Protein AF-0000000069700914 (afdb_homodimer)

Radius of gyration: 26.88 Å; Cα contacts (8 Å, |Δi|>4): 1697; chains: 2; bounding box: 53×79×67 Å

Secondary structure (DSSP, 8-state):
---SSTT-HHHHHHHHHHHHTT--HHHHHHHHGGGHHHHTS--HHHHHHHHHHHHHHHHHHHHHHHHHHHTT-HHHHHHHHHHHHHHHHHHHHTSPTT-TTHHHHHHHHHHHHHHHHHHHT-S-EEEEEEETTEEEEEEEEPPSS--SSEEEEEEE--SS--HHHHHHHTHHHHHHHTT-EEEEE--TTSHHHHHTT-PPP-S-THHHHHHHHHHHHT-TTEEEEEEEEEEETTHHHHHHHHHHH-TT--EEEEES--TBHHHHHHHHHTT-S--SSSSHHHHHHHHH--SSHHHHHHHHTT-B-TTTGGG--S-EEEEEETT-SSS-THHHHHHHHH-TT-TTEEEEEE-TTTS--SGGGTTSHHHHHHHHHHHHHHHHT----/---SSTT-HHHHHHHHHHHHTT--HHHHHHHHGGGHHHHTS--HHHHHHHHHHHHHHHHHHHHHHHHHHHTT-HHHHHHHHHHHHHHHHHHHHTSPTT-TTHHHHHHHHHHHHHHHHHHHT-S-EEEEEEETTEEEEEEEEPPSS--SSEEEEEEE--SS--HHHHHHHTHHHHHHHTT-EEEEE--TTSHHHHHTT-PPP-S-THHHHHHHHHHHHT-TTEEEEEEEEEEETTHHHHHHHHHHH-TT--EEEEES--TBHHHHHHHHHTT-S--SSSSHHHHHHHHH--SSHHHHHHHHTT-B-TTTGGG--S-EEEEEETT-SSS-THHHHHHHHH-TT-TTEEEEEE-TTTS--SGGGTTSHHHHHHHHHHHHHHHHT----

InterPro domains:
  IPR001375 Peptidase S9, prolyl oligopeptidase, catalytic domain [PF00326] (172-381)
  IPR029058 Alpha/Beta hydrolase fold [G3DSA:3.40.50.1820] (123-381)
  IPR029058 Alpha/Beta hydrolase fold [SSF53474] (8-382)
  IPR050261 FrsA esterase [PTHR22946] (12-378)

Organism: Klebsiella variicola (NCBI:txid244366)

Nearest PDB structures (foldseek):
  3fnb-assembly1_B  TM=8.833E-01  e=8.697E-20  Streptococcus mutans UA159
  8qbh-assembly1_A  TM=8.079E-01  e=3.002E-17  Photorhabdus laumondii subsp. laumondii TTO1
  3our-assembly1_A  TM=8.248E-01  e=1.166E-15  Vibrio vulnificus CMCP6
  3our-assembly2_C  TM=7.939E-01  e=1.557E-14  Vibrio vulnificus CMCP6
  8b4u-assembly1_A  TM=7.749E-01  e=5.744E-13  Candidatus Bathyarchaeota archaeon

pLDDT: mean 96.59, std 3.97, range [73.62, 99.0]

Sequence (770 aa):
MFRYFPKNYVWNLSVDLSIEMGARIGEIEEMCAPLLAASEHPDAEGTRAFRETWSRMADKLCALAGEDEARGRRLSAGEKYLRAANYYLTCERLQAHGAPDRDALYRRFLDVFAAGLHHTHANCQRVTIPYEGKTLSALYVRAEGVTGRAPLLVQVNGLDSTKEMKYLVGLPQWLAQRGVSSLVVDQPGTGEALRLHDMKARYDSEHWASRIVDWLEQHPEVDAGRIGMEGVSLGGYYCPRAVAFEPRFACGVVWGANHDWREVQQRRREREGDFPVPHYWQHVRWVWGGEDIDAFMRLAENVHLDGVLDRIRVPFLVTHGEKDSQIPVKWAQRTYDQLVNSPRRELKIFTDREGGVQHSSFDNSINAGHYIADWVAETLGGRVAMFRYFPKNYVWNLSVDLSIEMGARIGEIEEMCAPLLAASEHPDAEGTRAFRETWSRMADKLCALAGEDEARGRRLSAGEKYLRAANYYLTCERLQAHGAPDRDALYRRFLDVFAAGLHHTHANCQRVTIPYEGKTLSALYVRAEGVTGRAPLLVQVNGLDSTKEMKYLVGLPQWLAQRGVSSLVVDQPGTGEALRLHDMKARYDSEHWASRIVDWLEQHPEVDAGRIGMEGVSLGGYYCPRAVAFEPRFACGVVWGANHDWREVQQRRREREGDFPVPHYWQHVRWVWGGEDIDAFMRLAENVHLDGVLDRIRVPFLVTHGEKDSQIPVKWAQRTYDQLVNSPRRELKIFTDREGGVQHSSFDNSINAGHYIADWVAETLGGRVA

Solvent-accessible surface area (backbone atoms only — not comparable to full-atom values): 37101 Å² total; per-residue (Å²): 113,53,57,88,41,87,79,26,67,45,61,20,50,50,51,36,41,40,42,53,41,62,50,49,62,32,58,48,38,66,46,46,59,82,39,51,73,38,44,72,62,69,43,72,64,33,51,51,49,50,31,50,39,29,40,49,52,18,50,50,30,44,53,54,17,51,55,27,46,74,72,50,30,23,38,57,15,8,55,31,18,40,46,18,19,51,31,29,48,52,31,47,66,61,48,55,87,85,42,87,63,44,66,60,43,51,52,48,22,53,53,33,34,52,47,10,37,58,38,51,66,47,75,58,40,81,47,73,40,75,46,94,96,47,59,32,46,30,39,40,23,62,41,40,96,63,81,74,56,29,25,33,36,36,34,38,42,26,72,82,41,31,36,65,54,53,50,42,54,32,54,44,59,55,22,8,72,16,28,22,18,24,38,25,30,15,49,57,23,16,40,57,18,26,79,74,63,67,30,46,34,65,75,66,33,32,67,61,48,48,45,51,50,58,53,41,61,69,35,86,55,44,32,57,78,26,26,29,34,33,6,32,39,52,6,19,37,39,32,56,50,17,44,31,70,31,74,68,42,46,30,40,33,22,41,14,34,30,31,47,46,33,57,52,50,53,39,40,75,68,74,39,68,60,62,84,45,66,62,47,72,62,45,51,27,64,28,54,33,48,95,44,71,68,52,28,52,59,61,34,67,60,35,51,45,84,95,43,38,61,56,24,67,34,36,31,40,40,26,31,13,66,61,16,59,67,47,57,53,64,29,35,52,50,49,54,66,41,35,71,47,22,83,48,62,45,78,46,71,27,38,83,87,71,36,15,23,27,59,54,11,48,36,32,44,64,59,54,44,42,52,50,36,44,52,49,16,68,73,52,67,36,40,40,102,113,53,57,89,39,85,80,26,67,47,62,21,53,50,50,36,42,39,42,52,42,61,50,50,62,31,57,49,38,65,46,46,59,83,40,51,74,37,45,73,62,68,44,71,65,33,52,50,50,50,30,51,41,29,41,49,52,18,51,50,30,43,51,55,17,50,54,28,46,75,72,52,29,23,38,57,15,8,55,31,19,39,47,17,19,50,31,30,47,54,31,47,67,61,48,55,86,86,42,86,63,42,68,60,44,50,53,50,22,54,52,34,35,51,47,10,37,60,38,52,65,46,76,57,39,80,47,74,41,75,47,92,94,48,58,32,46,30,39,40,24,63,40,40,97,64,80,74,56,28,25,31,37,36,36,38,43,28,73,83,41,31,36,65,54,52,51,42,54,32,54,43,59,55,20,8,74,15,28,22,18,22,39,26,30,15,50,57,24,14,42,59,19,26,79,74,64,67,30,47,33,65,74,67,33,32,69,62,47,47,44,52,50,60,53,41,60,69,36,87,55,43,32,57,80,26,26,28,34,33,6,31,40,54,6,19,37,38,32,56,50,19,44,30,70,31,72,68,43,46,29,41,33,21,40,15,35,29,32,47,48,32,57,50,50,55,39,40,74,67,76,40,70,60,62,85,44,66,62,48,71,62,46,52,27,66,28,56,34,48,97,44,70,67,51,28,51,59,61,35,68,61,35,51,46,85,93,42,38,61,56,24,66,35,36,32,43,39,27,33,13,66,60,17,59,67,48,57,55,66,30,36,53,51,48,54,68,42,34,72,45,23,82,46,63,47,77,47,72,27,37,82,87,69,35,15,23,28,59,53,11,47,35,31,42,63,60,55,40,44,52,50,36,44,51,48,18,68,72,49,68,35,40,40,102

Structure (mmCIF, N/CA/C/O backbone):
data_AF-0000000069700914-model_v1
#
loop_
_entity.id
_entity.type
_entity.pdbx_description
1 polymer '2,6-dihydropseudooxynicotine hydrolase'
#
loop_
_atom_site.group_PDB
_atom_site.id
_atom_site.type_symbol
_atom_site.label_atom_id
_atom_site.label_alt_id
_atom_site.label_comp_id
_atom_site.label_asym_id
_atom_site.label_entity_id
_atom_site.label_seq_id
_atom_site.pdbx_PDB_ins_code
_atom_site.Cartn_x
_atom_site.Cartn_y
_atom_site.Cartn_z
_atom_site.occupancy
_atom_site.B_iso_or_equiv
_atom_site.auth_seq_id
_atom_site.auth_comp_id
_atom_site.auth_asym_id
_atom_site.auth_atom_id
_atom_site.pdbx_PDB_model_num
ATOM 1 N N . MET A 1 1 ? -15.992 5.754 5.852 1 90.88 1 MET A N 1
ATOM 2 C CA . MET A 1 1 ? -14.797 5.344 6.586 1 90.88 1 MET A CA 1
ATOM 3 C C . MET A 1 1 ? -14.891 3.881 7 1 90.88 1 MET A C 1
ATOM 5 O O . MET A 1 1 ? -15.969 3.398 7.355 1 90.88 1 MET A O 1
ATOM 9 N N . PHE A 1 2 ? -13.781 3.186 6.844 1 95.62 2 PHE A N 1
ATOM 10 C CA . PHE A 1 2 ? -13.656 1.831 7.371 1 95.62 2 PHE A CA 1
ATOM 11 C C . PHE A 1 2 ? -13.742 1.833 8.891 1 95.62 2 PHE A C 1
ATOM 13 O O . PHE A 1 2 ? -13.031 2.596 9.555 1 95.62 2 PHE A O 1
ATOM 20 N N . ARG A 1 3 ? -14.664 1.037 9.406 1 95.44 3 ARG A N 1
ATOM 21 C CA . ARG A 1 3 ? -14.844 0.956 10.852 1 95.44 3 ARG A CA 1
ATOM 22 C C . ARG A 1 3 ? -14.602 -0.463 11.359 1 95.44 3 ARG A C 1
ATOM 24 O O . ARG A 1 3 ? -15.531 -1.272 11.422 1 95.44 3 ARG A O 1
ATOM 31 N N . TYR A 1 4 ? -13.445 -0.692 11.797 1 96.38 4 TYR A N 1
ATOM 32 C CA . TYR A 1 4 ? -13.164 -1.973 12.438 1 96.38 4 TYR A CA 1
ATOM 33 C C . TYR A 1 4 ? -13.898 -2.092 13.766 1 96.38 4 TYR A C 1
ATOM 35 O O . TYR A 1 4 ? -14.367 -3.174 14.125 1 96.38 4 TYR A O 1
ATOM 43 N N . PHE A 1 5 ? -13.93 -0.927 14.477 1 95.81 5 PHE A N 1
ATOM 44 C CA . PHE A 1 5 ? -14.648 -0.804 15.734 1 95.81 5 PHE A CA 1
ATOM 45 C C . PHE A 1 5 ? -15.93 -0.001 15.555 1 95.81 5 PHE A C 1
ATOM 47 O O . PHE A 1 5 ? -15.938 1.221 15.719 1 95.81 5 PHE A O 1
ATOM 54 N N . PRO A 1 6 ? -17.047 -0.561 15.453 1 91.62 6 PRO A N 1
ATOM 55 C CA . PRO A 1 6 ? -18.266 0.087 14.984 1 91.62 6 PRO A CA 1
ATOM 56 C C . PRO A 1 6 ? -18.641 1.311 15.812 1 91.62 6 PRO A C 1
ATOM 58 O O . PRO A 1 6 ? -19.188 2.281 15.281 1 91.62 6 PRO A O 1
ATOM 61 N N . LYS A 1 7 ? -18.297 1.39 17.062 1 90.62 7 LYS A N 1
ATOM 62 C CA . LYS A 1 7 ? -18.812 2.457 17.906 1 90.62 7 LYS A CA 1
ATOM 63 C C . LYS A 1 7 ? -17.688 3.342 18.438 1 90.62 7 LYS A C 1
ATOM 65 O O . LYS A 1 7 ? -17.891 4.164 19.328 1 90.62 7 LYS A O 1
ATOM 70 N N . ASN A 1 8 ? -16.531 3.195 17.938 1 92.62 8 ASN A N 1
ATOM 71 C CA . ASN A 1 8 ? -15.391 3.912 18.5 1 92.62 8 ASN A CA 1
ATOM 72 C C . ASN A 1 8 ? -14.648 4.719 17.438 1 92.62 8 ASN A C 1
ATOM 74 O O . ASN A 1 8 ? -13.688 4.234 16.844 1 92.62 8 ASN A O 1
ATOM 78 N N . TYR A 1 9 ? -14.953 5.969 17.281 1 91.75 9 TYR A N 1
ATOM 79 C CA . TYR A 1 9 ? -14.43 6.84 16.234 1 91.75 9 TYR A CA 1
ATOM 80 C C . TYR A 1 9 ? -12.922 7.016 16.375 1 91.75 9 TYR A C 1
ATOM 82 O O . TYR A 1 9 ? -12.188 6.887 15.391 1 91.75 9 TYR A O 1
ATOM 90 N N . VAL A 1 10 ? -12.461 7.242 17.531 1 91.88 10 VAL A N 1
ATOM 91 C CA . VAL A 1 10 ? -11.062 7.574 17.75 1 91.88 10 VAL A CA 1
ATOM 92 C C . VAL A 1 10 ? -10.18 6.383 17.391 1 91.88 10 VAL A C 1
ATOM 94 O O . VAL A 1 10 ? -9.125 6.543 16.766 1 91.88 10 VAL A O 1
ATOM 97 N N . TRP A 1 11 ? -10.594 5.168 17.797 1 94.38 11 TRP A N 1
ATOM 98 C CA . TRP A 1 11 ? -9.828 3.979 17.469 1 94.38 11 TRP A CA 1
ATOM 99 C C . TRP A 1 11 ? -9.852 3.723 15.961 1 94.38 11 TRP A C 1
ATOM 101 O O . TRP A 1 11 ? -8.836 3.33 15.375 1 94.38 11 TRP A O 1
ATOM 111 N N . ASN A 1 12 ? -11.039 3.98 15.383 1 95.75 12 ASN A N 1
ATOM 112 C CA . ASN A 1 12 ? -11.125 3.811 13.938 1 95.75 12 ASN A CA 1
ATOM 113 C C . ASN A 1 12 ? -10.242 4.812 13.195 1 95.75 12 ASN A C 1
ATOM 115 O O . ASN A 1 12 ? -9.609 4.469 12.203 1 95.75 12 ASN A O 1
ATOM 119 N N . LEU A 1 13 ? -10.227 6.051 13.648 1 94.94 13 LEU A N 1
ATOM 120 C CA . LEU A 1 13 ? -9.336 7.059 13.086 1 94.94 13 LEU A CA 1
ATOM 121 C C . LEU A 1 13 ? -7.883 6.59 13.133 1 94.94 13 LEU A C 1
ATOM 123 O O . LEU A 1 13 ? -7.152 6.703 12.148 1 94.94 13 LEU A O 1
ATOM 127 N N . SER A 1 14 ? -7.477 6.039 14.234 1 95.75 14 SER A N 1
ATOM 128 C CA . SER A 1 14 ? -6.109 5.57 14.422 1 95.75 14 SER A CA 1
ATOM 129 C C . SER A 1 14 ? -5.797 4.398 13.5 1 95.75 14 SER A C 1
ATOM 131 O O . SER A 1 14 ? -4.723 4.34 12.898 1 95.75 14 SER A O 1
ATOM 133 N N . VAL A 1 15 ? -6.75 3.447 13.383 1 97.44 15 VAL A N 1
ATOM 134 C CA . VAL A 1 15 ? -6.566 2.264 12.555 1 97.44 15 VAL A CA 1
ATOM 135 C C . VAL A 1 15 ? -6.488 2.676 11.086 1 97.44 15 VAL A C 1
ATOM 137 O O . VAL A 1 15 ? -5.609 2.221 10.352 1 97.44 15 VAL A O 1
ATOM 140 N N . ASP A 1 16 ? -7.383 3.547 10.672 1 97.62 16 ASP A N 1
ATOM 141 C CA . ASP A 1 16 ? -7.402 4 9.281 1 97.62 16 ASP A CA 1
ATOM 142 C C . ASP A 1 16 ? -6.121 4.754 8.93 1 97.62 16 ASP A C 1
ATOM 144 O O . ASP A 1 16 ? -5.562 4.566 7.852 1 97.62 16 ASP A O 1
ATOM 148 N N . LEU A 1 17 ? -5.664 5.598 9.828 1 97.56 17 LEU A N 1
ATOM 149 C CA . LEU A 1 17 ? -4.414 6.312 9.602 1 97.56 17 LEU A CA 1
ATOM 150 C C . LEU A 1 17 ? -3.24 5.34 9.508 1 97.56 17 LEU A C 1
ATOM 152 O O . LEU A 1 17 ? -2.346 5.52 8.68 1 97.56 17 LEU A O 1
ATOM 156 N N . SER A 1 18 ? -3.252 4.332 10.414 1 98.44 18 SER A N 1
ATOM 157 C CA . SER A 1 18 ? -2.197 3.324 10.359 1 98.44 18 SER A CA 1
ATOM 158 C C . SER A 1 18 ? -2.189 2.6 9.023 1 98.44 18 SER A C 1
ATOM 160 O O . SER A 1 18 ? -1.124 2.326 8.461 1 98.44 18 SER A O 1
ATOM 162 N N . ILE A 1 19 ? -3.359 2.318 8.492 1 98.25 19 ILE A N 1
ATOM 163 C CA . ILE A 1 19 ? -3.479 1.659 7.195 1 98.25 19 ILE A CA 1
ATOM 164 C C . ILE A 1 19 ? -2.947 2.578 6.098 1 98.25 19 ILE A C 1
ATOM 166 O O . ILE A 1 19 ? -2.186 2.143 5.23 1 98.25 19 ILE A O 1
ATOM 170 N N . GLU A 1 20 ? -3.27 3.838 6.164 1 97.69 20 GLU A N 1
ATOM 171 C CA . GLU A 1 20 ? -2.77 4.797 5.184 1 97.69 20 GLU A CA 1
ATOM 172 C C . GLU A 1 20 ? -1.252 4.941 5.273 1 97.69 20 GLU A C 1
ATOM 174 O O . GLU A 1 20 ? -0.591 5.25 4.281 1 97.69 20 GLU A O 1
ATOM 179 N N . MET A 1 21 ? -0.719 4.629 6.469 1 98.38 21 MET A N 1
ATOM 180 C CA . MET A 1 21 ? 0.72 4.734 6.688 1 98.38 21 MET A CA 1
ATOM 181 C C . MET A 1 21 ? 1.43 3.443 6.297 1 98.38 21 MET A C 1
ATOM 183 O O . MET A 1 21 ? 2.648 3.33 6.438 1 98.38 21 MET A O 1
ATOM 187 N N . GLY A 1 22 ? 0.693 2.408 5.879 1 97.44 22 GLY A N 1
ATOM 188 C CA . GLY A 1 22 ? 1.345 1.222 5.348 1 97.44 22 GLY A CA 1
ATOM 189 C C . GLY A 1 22 ? 1.086 -0.021 6.18 1 97.44 22 GLY A C 1
ATOM 190 O O . GLY A 1 22 ? 1.663 -1.079 5.918 1 97.44 22 GLY A O 1
ATOM 191 N N . ALA A 1 23 ? 0.212 0.056 7.188 1 98.31 23 ALA A N 1
ATOM 192 C CA . ALA A 1 23 ? -0.13 -1.139 7.953 1 98.31 23 ALA A CA 1
ATOM 193 C C . ALA A 1 23 ? -0.752 -2.207 7.059 1 98.31 23 ALA A C 1
ATOM 195 O O . ALA A 1 23 ? -1.414 -1.887 6.066 1 98.31 23 ALA A O 1
ATOM 196 N N . ARG A 1 24 ? -0.525 -3.449 7.363 1 97.69 24 ARG A N 1
ATOM 197 C CA . ARG A 1 24 ? -1.066 -4.578 6.617 1 97.69 24 ARG A CA 1
ATOM 198 C C . ARG A 1 24 ? -2.338 -5.109 7.27 1 97.69 24 ARG A C 1
ATOM 200 O O . ARG A 1 24 ? -2.371 -5.328 8.484 1 97.69 24 ARG A O 1
ATOM 207 N N . ILE A 1 25 ? -3.312 -5.359 6.48 1 97.12 25 ILE A N 1
ATOM 208 C CA . ILE A 1 25 ? -4.645 -5.668 6.984 1 97.12 25 ILE A CA 1
ATOM 209 C C . ILE A 1 25 ? -4.598 -6.945 7.82 1 97.12 25 ILE A C 1
ATOM 211 O O . ILE A 1 25 ? -5.336 -7.082 8.797 1 97.12 25 ILE A O 1
ATOM 215 N N . GLY A 1 26 ? -3.734 -7.91 7.398 1 96.44 26 GLY A N 1
ATOM 216 C CA . GLY A 1 26 ? -3.594 -9.117 8.203 1 96.44 26 GLY A CA 1
ATOM 217 C C . GLY A 1 26 ? -3.076 -8.836 9.602 1 96.44 26 GLY A C 1
ATOM 218 O O . GLY A 1 26 ? -3.508 -9.477 10.562 1 96.44 26 GLY A O 1
ATOM 219 N N . GLU A 1 27 ? -2.15 -7.926 9.742 1 98 27 GLU A N 1
ATOM 220 C CA . GLU A 1 27 ? -1.614 -7.539 11.039 1 98 27 GLU A CA 1
ATOM 221 C C . GLU A 1 27 ? -2.617 -6.695 11.82 1 98 27 GLU A C 1
ATOM 223 O O . GLU A 1 27 ? -2.742 -6.836 13.039 1 98 27 GLU A O 1
ATOM 228 N N . ILE A 1 28 ? -3.377 -5.832 11.102 1 98.25 28 ILE A N 1
ATOM 229 C CA . ILE A 1 28 ? -4.461 -5.074 11.719 1 98.25 28 ILE A CA 1
ATOM 230 C C . ILE A 1 28 ? -5.477 -6.031 12.336 1 98.25 28 ILE A C 1
ATOM 232 O O . ILE A 1 28 ? -5.934 -5.82 13.461 1 98.25 28 ILE A O 1
ATOM 236 N N . GLU A 1 29 ? -5.824 -7.074 11.547 1 96.94 29 GLU A N 1
ATOM 237 C CA . GLU A 1 29 ? -6.762 -8.078 12.047 1 96.94 29 GLU A CA 1
ATOM 238 C C . GLU A 1 29 ? -6.246 -8.727 13.328 1 96.94 29 GLU A C 1
ATOM 240 O O . GLU A 1 29 ? -6.996 -8.883 14.297 1 96.94 29 GLU A O 1
ATOM 245 N N . GLU A 1 30 ? -5.016 -9.094 13.336 1 96.44 30 GLU A N 1
ATOM 246 C CA . GLU A 1 30 ? -4.426 -9.734 14.508 1 96.44 30 GLU A CA 1
ATOM 247 C C . GLU A 1 30 ? -4.449 -8.805 15.711 1 96.44 30 GLU A C 1
ATOM 249 O O . GLU A 1 30 ? -4.75 -9.234 16.828 1 96.44 30 GLU A O 1
ATOM 254 N N . MET A 1 31 ? -4.164 -7.527 15.492 1 97.69 31 MET A N 1
ATOM 255 C CA . MET A 1 31 ? -4.059 -6.559 16.578 1 97.69 31 MET A CA 1
ATOM 256 C C . MET A 1 31 ? -5.438 -6.129 17.062 1 97.69 31 MET A C 1
ATOM 258 O O . MET A 1 31 ? -5.652 -5.957 18.266 1 97.69 31 MET A O 1
ATOM 262 N N . CYS A 1 32 ? -6.418 -5.984 16.188 1 97.75 32 CYS A N 1
ATOM 263 C CA . CYS A 1 32 ? -7.656 -5.285 16.516 1 97.75 32 CYS A CA 1
ATOM 264 C C . CYS A 1 32 ? -8.75 -6.273 16.906 1 97.75 32 CYS A C 1
ATOM 266 O O . CYS A 1 32 ? -9.641 -5.945 17.688 1 97.75 32 CYS A O 1
ATOM 268 N N . ALA A 1 33 ? -8.68 -7.539 16.391 1 96.62 33 ALA A N 1
ATOM 269 C CA . ALA A 1 33 ? -9.734 -8.516 16.656 1 96.62 33 ALA A CA 1
ATOM 270 C C . ALA A 1 33 ? -9.93 -8.719 18.156 1 96.62 33 ALA A C 1
ATOM 272 O O . ALA A 1 33 ? -11.055 -8.672 18.656 1 96.62 33 ALA A O 1
ATOM 273 N N . PRO A 1 34 ? -8.883 -8.859 18.938 1 95.75 34 PRO A N 1
ATOM 274 C CA . PRO A 1 34 ? -9.055 -9.086 20.375 1 95.75 34 PRO A CA 1
ATOM 275 C C . PRO A 1 34 ? -9.555 -7.852 21.125 1 95.75 34 PRO A C 1
ATOM 277 O O . PRO A 1 34 ? -9.922 -7.934 22.297 1 95.75 34 PRO A O 1
ATOM 280 N N . LEU A 1 35 ? -9.578 -6.707 20.469 1 96.62 35 LEU A N 1
ATOM 281 C CA . LEU A 1 35 ? -9.906 -5.445 21.125 1 96.62 35 LEU A CA 1
ATOM 282 C C . LEU A 1 35 ? -11.367 -5.074 20.891 1 96.62 35 LEU A C 1
ATOM 284 O O . LEU A 1 35 ? -11.844 -4.059 21.406 1 96.62 35 LEU A O 1
ATOM 288 N N . LEU A 1 36 ? -12.133 -5.902 20.125 1 95.25 36 LEU A N 1
ATOM 289 C CA . LEU A 1 36 ? -13.492 -5.559 19.719 1 95.25 36 LEU A CA 1
ATOM 290 C C . LEU A 1 36 ? -14.367 -5.297 20.938 1 95.25 36 LEU A C 1
ATOM 292 O O . LEU A 1 36 ? -15.047 -4.266 21.016 1 95.25 36 LEU A O 1
ATOM 296 N N . ALA A 1 37 ? -14.312 -6.18 21.938 1 93.25 37 ALA A N 1
ATOM 297 C CA . ALA A 1 37 ? -15.148 -6.016 23.125 1 93.25 37 ALA A CA 1
ATOM 298 C C . ALA A 1 37 ? -14.758 -4.762 23.891 1 93.25 37 ALA A C 1
ATOM 300 O O . ALA A 1 37 ? -15.625 -3.988 24.312 1 93.25 37 ALA A O 1
ATOM 301 N N . ALA A 1 38 ? -13.5 -4.555 24.016 1 92.12 38 ALA A N 1
ATOM 302 C CA . ALA A 1 38 ? -13.008 -3.41 24.781 1 92.12 38 ALA A CA 1
ATOM 303 C C . ALA A 1 38 ? -13.344 -2.098 24.078 1 92.12 38 ALA A C 1
ATOM 305 O O . ALA A 1 38 ? -13.492 -1.061 24.719 1 92.12 38 ALA A O 1
ATOM 306 N N . SER A 1 39 ? -13.469 -2.098 22.781 1 91.88 39 SER A N 1
ATOM 307 C CA . SER A 1 39 ? -13.695 -0.893 22 1 91.88 39 SER A CA 1
ATOM 308 C C . SER A 1 39 ? -15.078 -0.309 22.266 1 91.88 39 SER A C 1
ATOM 310 O O . SER A 1 39 ? -15.328 0.863 21.984 1 91.88 39 SER A O 1
ATOM 312 N N . GLU A 1 40 ? -15.977 -1.103 22.781 1 89.62 40 GLU A N 1
ATOM 313 C CA . GLU A 1 40 ? -17.344 -0.654 23.031 1 89.62 40 GLU A CA 1
ATOM 314 C C . GLU A 1 40 ? -17.391 0.282 24.234 1 89.62 40 GLU A C 1
ATOM 316 O O . GLU A 1 40 ? -18.266 1.153 24.312 1 89.62 40 GLU A O 1
ATOM 321 N N . HIS A 1 41 ? -16.578 0.099 25.188 1 82.88 41 HIS A N 1
ATOM 322 C CA . HIS A 1 41 ? -16.469 0.979 26.344 1 82.88 41 HIS A CA 1
ATOM 323 C C . HIS A 1 41 ? -15 1.246 26.703 1 82.88 41 HIS A C 1
ATOM 325 O O . HIS A 1 41 ? -14.484 0.7 27.672 1 82.88 41 HIS A O 1
ATOM 331 N N . PRO A 1 42 ? -14.508 2.123 25.844 1 74 42 PRO A N 1
ATOM 332 C CA . PRO A 1 42 ? -13.062 2.262 26.078 1 74 42 PRO A CA 1
ATOM 333 C C . PRO A 1 42 ? -12.742 2.969 27.391 1 74 42 PRO A C 1
ATOM 335 O O . PRO A 1 42 ? -13.039 4.156 27.547 1 74 42 PRO A O 1
ATOM 338 N N . ASP A 1 43 ? -12.375 2.211 28.359 1 79.25 43 ASP A N 1
ATOM 339 C CA . ASP A 1 43 ? -11.852 2.684 29.641 1 79.25 43 ASP A CA 1
ATOM 340 C C . ASP A 1 43 ? -10.336 2.547 29.703 1 79.25 43 ASP A C 1
ATOM 342 O O . ASP A 1 43 ? -9.688 2.375 28.656 1 79.25 43 ASP A O 1
ATOM 346 N N . ALA A 1 44 ? -9.82 2.777 30.797 1 81.19 44 ALA A N 1
ATOM 347 C CA . ALA A 1 44 ? -8.375 2.717 30.969 1 81.19 44 ALA A CA 1
ATOM 348 C C . ALA A 1 44 ? -7.832 1.343 30.594 1 81.19 44 ALA A C 1
ATOM 350 O O . ALA A 1 44 ? -6.75 1.234 30.016 1 81.19 44 ALA A O 1
ATOM 351 N N . GLU A 1 45 ? -8.586 0.383 30.891 1 84.88 45 GLU A N 1
ATOM 352 C CA . GLU A 1 45 ? -8.18 -0.982 30.562 1 84.88 45 GLU A CA 1
ATOM 353 C C . GLU A 1 45 ? -8.148 -1.214 29.062 1 84.88 45 GLU A C 1
ATOM 355 O O . GLU A 1 45 ? -7.242 -1.865 28.547 1 84.88 45 GLU A O 1
ATOM 360 N N . GLY A 1 46 ? -9.141 -0.736 28.391 1 87.62 46 GLY A N 1
ATOM 361 C CA . GLY A 1 46 ? -9.188 -0.847 26.938 1 87.62 46 GLY A CA 1
ATOM 362 C C . GLY A 1 46 ? -8.039 -0.129 26.25 1 87.62 46 GLY A C 1
ATOM 363 O O . GLY A 1 46 ? -7.445 -0.656 25.312 1 87.62 46 GLY A O 1
ATOM 364 N N . THR A 1 47 ? -7.738 1.05 26.781 1 87.25 47 THR A N 1
ATOM 365 C CA . THR A 1 47 ? -6.629 1.824 26.219 1 87.25 47 THR A CA 1
ATOM 366 C C . THR A 1 47 ? -5.305 1.102 26.438 1 87.25 47 THR A C 1
ATOM 368 O O . THR A 1 47 ? -4.445 1.089 25.562 1 87.25 47 THR A O 1
ATOM 371 N N . ARG A 1 48 ? -5.164 0.582 27.594 1 89.5 48 ARG A N 1
ATOM 372 C CA . ARG A 1 48 ? -3.969 -0.198 27.906 1 89.5 48 ARG A CA 1
ATOM 373 C C . ARG A 1 48 ? -3.863 -1.417 26.984 1 89.5 48 ARG A C 1
ATOM 375 O O . ARG A 1 48 ? -2.779 -1.743 26.5 1 89.5 48 ARG A O 1
ATOM 382 N N . ALA A 1 49 ? -4.988 -2.055 26.812 1 93.12 49 ALA A N 1
ATOM 383 C CA . ALA A 1 49 ? -5.008 -3.23 25.953 1 93.12 49 ALA A CA 1
ATOM 384 C C . ALA A 1 49 ? -4.629 -2.865 24.516 1 93.12 49 ALA A C 1
ATOM 386 O O . ALA A 1 49 ? -3.922 -3.617 23.844 1 93.12 49 ALA A O 1
ATOM 387 N N . PHE A 1 50 ? -5.141 -1.721 24.078 1 94.38 50 PHE A N 1
ATOM 388 C CA . PHE A 1 50 ? -4.793 -1.231 22.75 1 94.38 50 PHE A CA 1
ATOM 389 C C . PHE A 1 50 ? -3.287 -1.024 22.625 1 94.38 50 PHE A C 1
ATOM 391 O O . PHE A 1 50 ? -2.666 -1.513 21.688 1 94.38 50 PHE A O 1
ATOM 398 N N . ARG A 1 51 ? -2.715 -0.378 23.562 1 94 51 ARG A N 1
ATOM 399 C CA . ARG A 1 51 ? -1.277 -0.13 23.547 1 94 51 ARG A CA 1
ATOM 400 C C . ARG A 1 51 ? -0.496 -1.439 23.547 1 94 51 ARG A C 1
ATOM 402 O O . ARG A 1 51 ? 0.459 -1.597 22.781 1 94 51 ARG A O 1
ATOM 409 N N . GLU A 1 52 ? -0.874 -2.32 24.344 1 95.25 52 GLU A N 1
ATOM 410 C CA . GLU A 1 52 ? -0.14 -3.57 24.516 1 95.25 52 GLU A CA 1
ATOM 411 C C . GLU A 1 52 ? -0.167 -4.41 23.234 1 95.25 52 GLU A C 1
ATOM 413 O O . GLU A 1 52 ? 0.863 -4.938 22.812 1 95.25 52 GLU A O 1
ATOM 418 N N . THR A 1 53 ? -1.316 -4.527 22.672 1 97.06 53 THR A N 1
ATOM 419 C CA . THR A 1 53 ? -1.446 -5.363 21.484 1 97.06 53 THR A CA 1
ATOM 420 C C . THR A 1 53 ? -0.65 -4.773 20.328 1 97.06 53 THR A C 1
ATOM 422 O O . THR A 1 53 ? 0.033 -5.5 19.594 1 97.06 53 THR A O 1
ATOM 425 N N . TRP A 1 54 ? -0.706 -3.512 20.141 1 98.19 54 TRP A N 1
ATOM 426 C CA . TRP A 1 54 ? 0.009 -2.852 19.047 1 98.19 54 TRP A CA 1
ATOM 427 C C . TRP A 1 54 ? 1.513 -2.859 19.312 1 98.19 54 TRP A C 1
ATOM 429 O O . TRP A 1 54 ? 2.303 -3.092 18.391 1 98.19 54 TRP A O 1
ATOM 439 N N . SER A 1 55 ? 1.937 -2.58 20.516 1 98 55 SER A N 1
ATOM 440 C CA . SER A 1 55 ? 3.355 -2.635 20.859 1 98 55 SER A CA 1
ATOM 441 C C . SER A 1 55 ? 3.91 -4.043 20.688 1 98 55 SER A C 1
ATOM 443 O O . SER A 1 55 ? 5.047 -4.223 20.25 1 98 55 SER A O 1
ATOM 445 N N . ARG A 1 56 ? 3.129 -5.012 21.031 1 98.19 56 ARG A N 1
ATOM 446 C CA . ARG A 1 56 ? 3.555 -6.398 20.891 1 98.19 56 ARG A CA 1
ATOM 447 C C . ARG A 1 56 ? 3.781 -6.754 19.422 1 98.19 56 ARG A C 1
ATOM 449 O O . ARG A 1 56 ? 4.727 -7.469 19.078 1 98.19 56 ARG A O 1
ATOM 456 N N . MET A 1 57 ? 2.895 -6.336 18.547 1 98.5 57 MET A N 1
ATOM 457 C CA . MET A 1 57 ? 3.086 -6.559 17.125 1 98.5 57 MET A CA 1
ATOM 458 C C . MET A 1 57 ? 4.344 -5.855 16.625 1 98.5 57 MET A C 1
ATOM 460 O O . MET A 1 57 ? 5.105 -6.422 15.836 1 98.5 57 MET A O 1
ATOM 464 N N . ALA A 1 58 ? 4.527 -4.629 17.062 1 98.81 58 ALA A N 1
ATOM 465 C CA . ALA A 1 58 ? 5.738 -3.904 16.688 1 98.81 58 ALA A CA 1
ATOM 466 C C . ALA A 1 58 ? 6.988 -4.637 17.172 1 98.81 58 ALA A C 1
ATOM 468 O O . ALA A 1 58 ? 7.965 -4.754 16.422 1 98.81 58 ALA A O 1
ATOM 469 N N . ASP A 1 59 ? 6.953 -5.129 18.391 1 98.81 59 ASP A N 1
ATOM 470 C CA . ASP A 1 59 ? 8.062 -5.906 18.938 1 98.81 59 ASP A CA 1
ATOM 471 C C . ASP A 1 59 ? 8.32 -7.16 18.094 1 98.81 59 ASP A C 1
ATOM 473 O O . ASP A 1 59 ? 9.469 -7.516 17.844 1 98.81 59 ASP A O 1
ATOM 477 N N . LYS A 1 60 ? 7.27 -7.812 17.766 1 98.69 60 LYS A N 1
ATOM 478 C CA . LYS A 1 60 ? 7.371 -9.008 16.938 1 98.69 60 LYS A CA 1
ATOM 479 C C . LYS A 1 60 ? 8.047 -8.688 15.609 1 98.69 60 LYS A C 1
ATOM 481 O O . LYS A 1 60 ? 8.938 -9.414 15.172 1 98.69 60 LYS A O 1
ATOM 486 N N . LEU A 1 61 ? 7.648 -7.633 14.969 1 98.81 61 LEU A N 1
ATOM 487 C CA . LEU A 1 61 ? 8.242 -7.219 13.703 1 98.81 61 LEU A CA 1
ATOM 488 C C . LEU A 1 61 ? 9.711 -6.848 13.891 1 98.81 61 LEU A C 1
ATOM 490 O O . LEU A 1 61 ? 10.547 -7.152 13.031 1 98.81 61 LEU A O 1
ATOM 494 N N . CYS A 1 62 ? 10.023 -6.16 14.977 1 98.88 62 CYS A N 1
ATOM 495 C CA . CYS A 1 62 ? 11.414 -5.828 15.258 1 98.88 62 CYS A CA 1
ATOM 496 C C . CYS A 1 62 ? 12.258 -7.086 15.43 1 98.88 62 CYS A C 1
ATOM 498 O O . CYS A 1 62 ? 13.398 -7.141 14.969 1 98.88 62 CYS A O 1
ATOM 500 N N . ALA A 1 63 ? 11.703 -8.055 16.094 1 98.81 63 ALA A N 1
ATOM 501 C CA . ALA A 1 63 ? 12.414 -9.32 16.266 1 98.81 63 ALA A CA 1
ATOM 502 C C . ALA A 1 63 ? 12.664 -9.992 14.906 1 98.81 63 ALA A C 1
ATOM 504 O O . ALA A 1 63 ? 13.766 -10.469 14.641 1 98.81 63 ALA A O 1
ATOM 505 N N . LEU A 1 64 ? 11.648 -10.062 14.086 1 98.75 64 LEU A N 1
ATOM 506 C CA . LEU A 1 64 ? 11.781 -10.625 12.742 1 98.75 64 LEU A CA 1
ATOM 507 C C . LEU A 1 64 ? 12.789 -9.836 11.922 1 98.75 64 LEU A C 1
ATOM 509 O O . LEU A 1 64 ? 13.578 -10.414 11.172 1 98.75 64 LEU A O 1
ATOM 513 N N . ALA A 1 65 ? 12.758 -8.516 12.039 1 98.88 65 ALA A N 1
ATOM 514 C CA . ALA A 1 65 ? 13.727 -7.664 11.359 1 98.88 65 ALA A CA 1
ATOM 515 C C . ALA A 1 65 ? 15.148 -7.973 11.82 1 98.88 65 ALA A C 1
ATOM 517 O O . ALA A 1 65 ? 16.078 -7.996 11.008 1 98.88 65 ALA A O 1
ATOM 518 N N . GLY A 1 66 ? 15.297 -8.109 13.125 1 98.75 66 GLY A N 1
ATOM 519 C CA . GLY A 1 66 ? 16.594 -8.492 13.656 1 98.75 66 GLY A CA 1
ATOM 520 C C . GLY A 1 66 ? 17.125 -9.781 13.062 1 98.75 66 GLY A C 1
ATOM 521 O O . GLY A 1 66 ? 18.312 -9.906 12.797 1 98.75 66 GLY A O 1
ATOM 522 N N . GLU A 1 67 ? 16.266 -10.773 12.852 1 98.56 67 GLU A N 1
ATOM 523 C CA . GLU A 1 67 ? 16.641 -12.031 12.219 1 98.56 67 GLU A CA 1
ATOM 524 C C . GLU A 1 67 ? 17.078 -11.805 10.773 1 98.56 67 GLU A C 1
ATOM 526 O O . GLU A 1 67 ? 18.047 -12.422 10.305 1 98.56 67 GLU A O 1
ATOM 531 N N . ASP A 1 68 ? 16.359 -10.969 10.062 1 98.75 68 ASP A N 1
ATOM 532 C CA . ASP A 1 68 ? 16.766 -10.609 8.703 1 98.75 68 ASP A CA 1
ATOM 533 C C . ASP A 1 68 ? 18.125 -9.938 8.695 1 98.75 68 ASP A C 1
ATOM 535 O O . ASP A 1 68 ? 18.984 -10.258 7.867 1 98.75 68 ASP A O 1
ATOM 539 N N . GLU A 1 69 ? 18.375 -9.016 9.594 1 98.25 69 GLU A N 1
ATOM 540 C CA . GLU A 1 69 ? 19.672 -8.328 9.695 1 98.25 69 GLU A CA 1
ATOM 541 C C . GLU A 1 69 ? 20.797 -9.32 9.922 1 98.25 69 GLU A C 1
ATOM 543 O O . GLU A 1 69 ? 21.875 -9.188 9.344 1 98.25 69 GLU A O 1
ATOM 548 N N . ALA A 1 70 ? 20.516 -10.25 10.773 1 98.38 70 ALA A N 1
ATOM 549 C CA . ALA A 1 70 ? 21.531 -11.242 11.109 1 98.38 70 ALA A CA 1
ATOM 550 C C . ALA A 1 70 ? 21.922 -12.062 9.883 1 98.38 70 ALA A C 1
ATOM 552 O O . ALA A 1 70 ? 23.047 -12.539 9.781 1 98.38 70 ALA A O 1
ATOM 553 N N . ARG A 1 71 ? 21.031 -12.164 8.938 1 97.81 71 ARG A N 1
ATOM 554 C CA . ARG A 1 71 ? 21.281 -12.922 7.715 1 97.81 71 ARG A CA 1
ATOM 555 C C . ARG A 1 71 ? 21.75 -12 6.59 1 97.81 71 ARG A C 1
ATOM 557 O O . ARG A 1 71 ? 21.953 -12.453 5.457 1 97.81 71 ARG A O 1
ATOM 564 N N . GLY A 1 72 ? 21.828 -10.711 6.895 1 98.25 72 GLY A N 1
ATOM 565 C CA . GLY A 1 72 ? 22.266 -9.742 5.902 1 98.25 72 GLY A CA 1
ATOM 566 C C . GLY A 1 72 ? 21.141 -9.258 5.008 1 98.25 72 GLY A C 1
ATOM 567 O O . GLY A 1 72 ? 21.375 -8.508 4.059 1 98.25 72 GLY A O 1
ATOM 568 N N . ARG A 1 73 ? 19.922 -9.688 5.227 1 98.75 73 ARG A N 1
ATOM 569 C CA . ARG A 1 73 ? 18.75 -9.32 4.438 1 98.75 73 ARG A CA 1
ATOM 570 C C . ARG A 1 73 ? 18.203 -7.965 4.875 1 98.75 73 ARG A C 1
ATOM 572 O O . ARG A 1 73 ? 17.078 -7.883 5.387 1 98.75 73 ARG A O 1
ATOM 579 N N . ARG A 1 74 ? 18.891 -6.914 4.535 1 98.69 74 ARG A N 1
ATOM 580 C CA . ARG A 1 74 ? 18.656 -5.609 5.141 1 98.69 74 ARG A CA 1
ATOM 581 C C . ARG A 1 74 ? 17.422 -4.938 4.527 1 98.69 74 ARG A C 1
ATOM 583 O O . ARG A 1 74 ? 16.703 -4.207 5.215 1 98.69 74 ARG A O 1
ATOM 590 N N . LEU A 1 75 ? 17.156 -5.164 3.23 1 98.69 75 LEU A N 1
ATOM 591 C CA . LEU A 1 75 ? 15.953 -4.602 2.627 1 98.69 75 LEU A CA 1
ATOM 592 C C . LEU A 1 75 ? 14.695 -5.098 3.34 1 98.69 75 LEU A C 1
ATOM 594 O O . LEU A 1 75 ? 13.812 -4.305 3.676 1 98.69 75 LEU A O 1
ATOM 598 N N . SER A 1 76 ? 14.672 -6.398 3.615 1 98.75 76 SER A N 1
ATOM 599 C CA . SER A 1 76 ? 13.531 -6.988 4.312 1 98.75 76 SER A CA 1
ATOM 600 C C . SER A 1 76 ? 13.445 -6.488 5.746 1 98.75 76 SER A C 1
ATOM 602 O O . SER A 1 76 ? 12.352 -6.223 6.25 1 98.75 76 SER A O 1
ATOM 604 N N . ALA A 1 77 ? 14.594 -6.359 6.422 1 98.88 77 ALA A N 1
ATOM 605 C CA . ALA A 1 77 ? 14.617 -5.828 7.781 1 98.88 77 ALA A CA 1
ATOM 606 C C . ALA A 1 77 ? 14.039 -4.418 7.828 1 98.88 77 ALA A C 1
ATOM 608 O O . ALA A 1 77 ? 13.211 -4.113 8.695 1 98.88 77 ALA A O 1
ATOM 609 N N . GLY A 1 78 ? 14.469 -3.615 6.91 1 98.88 78 GLY A N 1
ATOM 610 C CA . GLY A 1 78 ? 14.031 -2.229 6.875 1 98.88 78 GLY A CA 1
ATOM 611 C C . GLY A 1 78 ? 12.523 -2.082 6.742 1 98.88 78 GLY A C 1
ATOM 612 O O . GLY A 1 78 ? 11.914 -1.271 7.438 1 98.88 78 GLY A O 1
ATOM 613 N N . GLU A 1 79 ? 11.977 -2.873 5.828 1 98.56 79 GLU A N 1
ATOM 614 C CA . GLU A 1 79 ? 10.531 -2.824 5.617 1 98.56 79 GLU A CA 1
ATOM 615 C C . GLU A 1 79 ? 9.773 -3.207 6.883 1 98.56 79 GLU A C 1
ATOM 617 O O . GLU A 1 79 ? 8.727 -2.627 7.188 1 98.56 79 GLU A O 1
ATOM 622 N N . LYS A 1 80 ? 10.242 -4.207 7.617 1 98.88 80 LYS A N 1
ATOM 623 C CA . LYS A 1 80 ? 9.617 -4.621 8.875 1 98.88 80 LYS A CA 1
ATOM 624 C C . LYS A 1 80 ? 9.766 -3.539 9.938 1 98.88 80 LYS A C 1
ATOM 626 O O . LYS A 1 80 ? 8.82 -3.271 10.688 1 98.88 80 LYS A O 1
ATOM 631 N N . TYR A 1 81 ? 10.922 -2.863 9.953 1 98.94 81 TYR A N 1
ATOM 632 C CA . TYR A 1 81 ? 11.133 -1.785 10.914 1 98.94 81 TYR A CA 1
ATOM 633 C C . TYR A 1 81 ? 10.18 -0.626 10.648 1 98.94 81 TYR A C 1
ATOM 635 O O . TYR A 1 81 ? 9.633 -0.039 11.586 1 98.94 81 TYR A O 1
ATOM 643 N N . LEU A 1 82 ? 9.977 -0.319 9.438 1 98.88 82 LEU A N 1
ATOM 644 C CA . LEU A 1 82 ? 9.086 0.789 9.117 1 98.88 82 LEU A CA 1
ATOM 645 C C . LEU A 1 82 ? 7.66 0.48 9.555 1 98.88 82 LEU A C 1
ATOM 647 O O . LEU A 1 82 ? 6.965 1.351 10.086 1 98.88 82 LEU A O 1
ATOM 651 N N . ARG A 1 83 ? 7.18 -0.75 9.352 1 98.75 83 ARG A N 1
ATOM 652 C CA . ARG A 1 83 ? 5.852 -1.126 9.82 1 98.75 83 ARG A CA 1
ATOM 653 C C . ARG A 1 83 ? 5.781 -1.122 11.344 1 98.75 83 ARG A C 1
ATOM 655 O O . ARG A 1 83 ? 4.793 -0.677 11.93 1 98.75 83 ARG A O 1
ATOM 662 N N . ALA A 1 84 ? 6.883 -1.635 11.945 1 98.94 84 ALA A N 1
ATOM 663 C CA . ALA A 1 84 ? 6.941 -1.609 13.406 1 98.94 84 ALA A CA 1
ATOM 664 C C . ALA A 1 84 ? 6.848 -0.181 13.938 1 98.94 84 ALA A C 1
ATOM 666 O O . ALA A 1 84 ? 6.129 0.082 14.906 1 98.94 84 ALA A O 1
ATOM 667 N N . ALA A 1 85 ? 7.555 0.723 13.305 1 98.94 85 ALA A N 1
ATOM 668 C CA . ALA A 1 85 ? 7.516 2.129 13.703 1 98.94 85 ALA A CA 1
ATOM 669 C C . ALA A 1 85 ? 6.098 2.684 13.617 1 98.94 85 ALA A C 1
ATOM 671 O O . ALA A 1 85 ? 5.645 3.391 14.516 1 98.94 85 ALA A O 1
ATOM 672 N N . ASN A 1 86 ? 5.414 2.354 12.547 1 98.88 86 ASN A N 1
ATOM 673 C CA . ASN A 1 86 ? 4.012 2.725 12.391 1 98.88 86 ASN A CA 1
ATOM 674 C C . ASN A 1 86 ? 3.17 2.271 13.578 1 98.88 86 ASN A C 1
ATOM 676 O O . ASN A 1 86 ? 2.395 3.055 14.133 1 98.88 86 ASN A O 1
ATOM 680 N N . TYR A 1 87 ? 3.383 1.064 13.992 1 98.88 87 TYR A N 1
ATOM 681 C CA . TYR A 1 87 ? 2.562 0.497 15.055 1 98.88 87 TYR A CA 1
ATOM 682 C C . TYR A 1 87 ? 2.932 1.094 16.406 1 98.88 87 TYR A C 1
ATOM 684 O O . TYR A 1 87 ? 2.057 1.379 17.234 1 98.88 87 TYR A O 1
ATOM 692 N N . TYR A 1 88 ? 4.254 1.339 16.656 1 98.81 88 TYR A N 1
ATOM 693 C CA . TYR A 1 88 ? 4.672 2.029 17.875 1 98.81 88 TYR A CA 1
ATOM 694 C C . TYR A 1 88 ? 4.055 3.42 17.953 1 98.81 88 TYR A C 1
ATOM 696 O O . TYR A 1 88 ? 3.52 3.812 18.984 1 98.81 88 TYR A O 1
ATOM 704 N N . LEU A 1 89 ? 4.125 4.125 16.875 1 98.31 89 LEU A N 1
ATOM 705 C CA . LEU A 1 89 ? 3.602 5.488 16.844 1 98.31 89 LEU A CA 1
ATOM 706 C C . LEU A 1 89 ? 2.096 5.496 17.094 1 98.31 89 LEU A C 1
ATOM 708 O O . LEU A 1 89 ? 1.584 6.348 17.812 1 98.31 89 LEU A O 1
ATOM 712 N N . THR A 1 90 ? 1.387 4.547 16.453 1 97.81 90 THR A N 1
ATOM 713 C CA . THR A 1 90 ? -0.067 4.48 16.547 1 97.81 90 THR A CA 1
ATOM 714 C C . THR A 1 90 ? -0.5 4.25 18 1 97.81 90 THR A C 1
ATOM 716 O O . THR A 1 90 ? -1.399 4.93 18.5 1 97.81 90 THR A O 1
ATOM 719 N N . CYS A 1 91 ? 0.167 3.33 18.688 1 95.75 91 CYS A N 1
ATOM 720 C CA . CYS A 1 91 ? -0.272 3.057 20.062 1 95.75 91 CYS A CA 1
ATOM 721 C C . CYS A 1 91 ? 0.211 4.141 21.016 1 95.75 91 CYS A C 1
ATOM 723 O O . CYS A 1 91 ? -0.462 4.453 22 1 95.75 91 CYS A O 1
ATOM 725 N N . GLU A 1 92 ? 1.37 4.785 20.734 1 96.38 92 GLU A N 1
ATOM 726 C CA . GLU A 1 92 ? 1.841 5.898 21.547 1 96.38 92 GLU A CA 1
ATOM 727 C C . GLU A 1 92 ? 0.859 7.066 21.516 1 96.38 92 GLU A C 1
ATOM 729 O O . GLU A 1 92 ? 0.541 7.648 22.547 1 96.38 92 GLU A O 1
ATOM 734 N N . ARG A 1 93 ? 0.373 7.387 20.375 1 93.25 93 ARG A N 1
ATOM 735 C CA . ARG A 1 93 ? -0.494 8.539 20.141 1 93.25 93 ARG A CA 1
ATOM 736 C C . ARG A 1 93 ? -1.812 8.391 20.891 1 93.25 93 ARG A C 1
ATOM 738 O O . ARG A 1 93 ? -2.475 9.383 21.203 1 93.25 93 ARG A O 1
ATOM 745 N N . LEU A 1 94 ? -2.207 7.195 21.203 1 90.44 94 LEU A N 1
ATOM 746 C CA . LEU A 1 94 ? -3.492 6.961 21.859 1 90.44 94 LEU A CA 1
ATOM 747 C C . LEU A 1 94 ? -3.357 7.055 23.375 1 90.44 94 LEU A C 1
ATOM 749 O O . LEU A 1 94 ? -4.363 7.07 24.094 1 90.44 94 LEU A O 1
ATOM 753 N N . GLN A 1 95 ? -2.129 7.195 23.828 1 90.25 95 GLN A N 1
ATOM 754 C CA . GLN A 1 95 ? -1.911 7.273 25.281 1 90.25 95 GLN A CA 1
ATOM 755 C C . GLN A 1 95 ? -2.027 8.711 25.766 1 90.25 95 GLN A C 1
ATOM 757 O O . GLN A 1 95 ? -1.692 9.656 25.047 1 90.25 95 GLN A O 1
ATOM 762 N N . ALA A 1 96 ? -2.473 8.82 26.984 1 87.94 96 ALA A N 1
ATOM 763 C CA . ALA A 1 96 ? -2.502 10.133 27.625 1 87.94 96 ALA A CA 1
ATOM 764 C C . ALA A 1 96 ? -1.09 10.648 27.891 1 87.94 96 ALA A C 1
ATOM 766 O O . ALA A 1 96 ? -0.172 9.859 28.125 1 87.94 96 ALA A O 1
ATOM 767 N N . HIS A 1 97 ? -1.001 11.93 27.812 1 86.12 97 HIS A N 1
ATOM 768 C CA . HIS A 1 97 ? 0.257 12.531 28.234 1 86.12 97 HIS A CA 1
ATOM 769 C C . HIS A 1 97 ? 0.611 12.125 29.672 1 86.12 97 HIS A C 1
ATOM 771 O O . HIS A 1 97 ? -0.255 12.102 30.547 1 86.12 97 HIS A O 1
ATOM 777 N N . GLY A 1 98 ? 1.865 11.695 29.797 1 85.5 98 GLY A N 1
ATOM 778 C CA . GLY A 1 98 ? 2.316 11.32 31.125 1 85.5 98 GLY A CA 1
ATOM 779 C C . GLY A 1 98 ? 2.109 9.844 31.438 1 85.5 98 GLY A C 1
ATOM 780 O O . GLY A 1 98 ? 2.568 9.352 32.469 1 85.5 98 GLY A O 1
ATOM 781 N N . ALA A 1 99 ? 1.384 9.156 30.547 1 88.56 99 ALA A N 1
ATOM 782 C CA . ALA A 1 99 ? 1.211 7.723 30.766 1 88.56 99 ALA A CA 1
ATOM 783 C C . ALA A 1 99 ? 2.559 7.027 30.922 1 88.56 99 ALA A C 1
ATOM 785 O O . ALA A 1 99 ? 3.549 7.43 30.297 1 88.56 99 ALA A O 1
ATOM 786 N N . PRO A 1 100 ? 2.553 5.973 31.766 1 89.12 100 PRO A N 1
ATOM 787 C CA . PRO A 1 100 ? 3.807 5.25 31.984 1 89.12 100 PRO A CA 1
ATOM 788 C C . PRO A 1 100 ? 4.438 4.754 30.688 1 89.12 100 PRO A C 1
ATOM 790 O O . PRO A 1 100 ? 3.742 4.223 29.828 1 89.12 100 PRO A O 1
ATOM 793 N N . ASP A 1 101 ? 5.715 5.012 30.484 1 91.5 101 ASP A N 1
ATOM 794 C CA . ASP A 1 101 ? 6.574 4.48 29.422 1 91.5 101 ASP A CA 1
ATOM 795 C C . ASP A 1 101 ? 6.223 5.094 28.078 1 91.5 101 ASP A C 1
ATOM 797 O O . ASP A 1 101 ? 6.664 4.605 27.031 1 91.5 101 ASP A O 1
ATOM 801 N N . ARG A 1 102 ? 5.352 6.102 28.062 1 93.56 102 ARG A N 1
ATOM 802 C CA . ARG A 1 102 ? 4.992 6.73 26.797 1 93.56 102 ARG A CA 1
ATOM 803 C C . ARG A 1 102 ? 6.215 7.348 26.125 1 93.56 102 ARG A C 1
ATOM 805 O O . ARG A 1 102 ? 6.41 7.191 24.922 1 93.56 102 ARG A O 1
ATOM 812 N N . ASP A 1 103 ? 7.059 7.977 26.938 1 94.62 103 ASP A N 1
ATOM 813 C CA . ASP A 1 103 ? 8.266 8.609 26.406 1 94.62 103 ASP A CA 1
ATOM 814 C C . ASP A 1 103 ? 9.227 7.566 25.844 1 94.62 103 ASP A C 1
ATOM 816 O O . ASP A 1 103 ? 9.828 7.77 24.781 1 94.62 103 ASP A O 1
ATOM 820 N N . ALA A 1 104 ? 9.398 6.531 26.594 1 96.19 104 ALA A N 1
ATOM 821 C CA . ALA A 1 104 ? 10.266 5.453 26.141 1 96.19 104 ALA A CA 1
ATOM 822 C C . ALA A 1 104 ? 9.758 4.844 24.844 1 96.19 104 ALA A C 1
ATOM 824 O O . ALA A 1 104 ? 10.547 4.512 23.953 1 96.19 104 ALA A O 1
ATOM 825 N N . LEU A 1 105 ? 8.469 4.73 24.75 1 97 105 LEU A N 1
ATOM 826 C CA . LEU A 1 105 ? 7.852 4.188 23.547 1 97 105 LEU A CA 1
ATOM 827 C C . LEU A 1 105 ? 8.078 5.109 22.359 1 97 105 LEU A C 1
ATOM 829 O O . LEU A 1 105 ? 8.367 4.645 21.25 1 97 105 LEU A O 1
ATOM 833 N N . TYR A 1 106 ? 7.973 6.367 22.531 1 97.81 106 TYR A N 1
ATOM 834 C CA . TYR A 1 106 ? 8.195 7.332 21.469 1 97.81 106 TYR A CA 1
ATOM 835 C C . TYR A 1 106 ? 9.641 7.293 20.984 1 97.81 106 TYR A C 1
ATOM 837 O O . TYR A 1 106 ? 9.898 7.328 19.781 1 97.81 106 TYR A O 1
ATOM 845 N N . ARG A 1 107 ? 10.609 7.199 21.891 1 98.12 107 ARG A N 1
ATOM 846 C CA . ARG A 1 107 ? 12.023 7.117 21.516 1 98.12 107 ARG A CA 1
ATOM 847 C C . ARG A 1 107 ? 12.312 5.836 20.75 1 98.12 107 ARG A C 1
ATOM 849 O O . ARG A 1 107 ? 13.078 5.844 19.781 1 98.12 107 ARG A O 1
ATOM 856 N N . ARG A 1 108 ? 11.703 4.777 21.234 1 98.38 108 ARG A N 1
ATOM 857 C CA . ARG A 1 108 ? 11.844 3.514 20.516 1 98.38 108 ARG A CA 1
ATOM 858 C C . ARG A 1 108 ? 11.297 3.633 19.094 1 98.38 108 ARG A C 1
ATOM 860 O O . ARG A 1 108 ? 11.922 3.15 18.141 1 98.38 108 ARG A O 1
ATOM 867 N N . PHE A 1 109 ? 10.195 4.23 19.016 1 98.69 109 PHE A N 1
ATOM 868 C CA . PHE A 1 109 ? 9.609 4.496 17.703 1 98.69 109 PHE A CA 1
ATOM 869 C C . PHE A 1 109 ? 10.602 5.227 16.797 1 98.69 109 PHE A C 1
ATOM 871 O O . PHE A 1 109 ? 10.812 4.832 15.656 1 98.69 109 PHE A O 1
ATOM 878 N N . LEU A 1 110 ? 11.195 6.285 17.25 1 98.81 110 LEU A N 1
ATOM 879 C CA . LEU A 1 110 ? 12.117 7.078 16.453 1 98.81 110 LEU A CA 1
ATOM 880 C C . LEU A 1 110 ? 13.312 6.238 16 1 98.81 110 LEU A C 1
ATOM 882 O O . LEU A 1 110 ? 13.734 6.32 14.852 1 98.81 110 LEU A O 1
ATOM 886 N N . ASP A 1 111 ? 13.844 5.422 16.906 1 98.81 111 ASP A N 1
ATOM 887 C CA . ASP A 1 111 ? 14.992 4.574 16.594 1 98.81 111 ASP A CA 1
ATOM 888 C C . ASP A 1 111 ? 14.648 3.549 15.516 1 98.81 111 ASP A C 1
ATOM 890 O O . ASP A 1 111 ? 15.43 3.326 14.586 1 98.81 111 ASP A O 1
ATOM 894 N N . VAL A 1 112 ? 13.531 2.945 15.688 1 98.94 112 VAL A N 1
ATOM 895 C CA . VAL A 1 112 ? 13.102 1.893 14.773 1 98.94 112 VAL A CA 1
ATOM 896 C C . VAL A 1 112 ? 12.789 2.492 13.406 1 98.94 112 VAL A C 1
ATOM 898 O O . VAL A 1 112 ? 13.109 1.899 12.367 1 98.94 112 VAL A O 1
ATOM 901 N N . PHE A 1 113 ? 12.164 3.658 13.391 1 98.94 113 PHE A N 1
ATOM 902 C CA . PHE A 1 113 ? 11.906 4.367 12.141 1 98.94 113 PHE A CA 1
ATOM 903 C C . PHE A 1 113 ? 13.203 4.676 11.414 1 98.94 113 PHE A C 1
ATOM 905 O O . PHE A 1 113 ? 13.32 4.441 10.211 1 98.94 113 PHE A O 1
ATOM 912 N N . ALA A 1 114 ? 14.156 5.18 12.141 1 98.88 114 ALA A N 1
ATOM 913 C CA . ALA A 1 114 ? 15.461 5.504 11.57 1 98.88 114 ALA A CA 1
ATOM 914 C C . ALA A 1 114 ? 16.125 4.258 10.992 1 98.88 114 ALA A C 1
ATOM 916 O O . ALA A 1 114 ? 16.75 4.312 9.922 1 98.88 114 ALA A O 1
ATOM 917 N N . ALA A 1 115 ? 16.047 3.172 11.703 1 98.88 115 ALA A N 1
ATOM 918 C CA . ALA A 1 115 ? 16.609 1.913 11.211 1 98.88 115 ALA A CA 1
ATOM 919 C C . ALA A 1 115 ? 15.93 1.483 9.914 1 98.88 115 ALA A C 1
ATOM 921 O O . ALA A 1 115 ? 16.594 1.008 8.992 1 98.88 115 ALA A O 1
ATOM 922 N N . GLY A 1 116 ? 14.617 1.618 9.906 1 98.81 116 GLY A N 1
ATOM 923 C CA . GLY A 1 116 ? 13.891 1.289 8.695 1 98.81 116 GLY A CA 1
ATOM 924 C C . GLY A 1 116 ? 14.336 2.096 7.488 1 98.81 116 GLY A C 1
ATOM 925 O O . GLY A 1 116 ? 14.578 1.538 6.418 1 98.81 116 GLY A O 1
ATOM 926 N N . LEU A 1 117 ? 14.484 3.393 7.68 1 98.75 117 LEU A N 1
ATOM 927 C CA . LEU A 1 117 ? 14.938 4.258 6.594 1 98.75 117 LEU A CA 1
ATOM 928 C C . LEU A 1 117 ? 16.328 3.857 6.125 1 98.75 117 LEU A C 1
ATOM 930 O O . LEU A 1 117 ? 16.594 3.816 4.922 1 98.75 117 LEU A O 1
ATOM 934 N N . HIS A 1 118 ? 17.156 3.6 7.055 1 98.5 118 HIS A N 1
ATOM 935 C CA . HIS A 1 118 ? 18.531 3.264 6.75 1 98.5 118 HIS A CA 1
ATOM 936 C C . HIS A 1 118 ? 18.625 1.98 5.93 1 98.5 118 HIS A C 1
ATOM 938 O O . HIS A 1 118 ? 19.266 1.956 4.875 1 98.5 118 HIS A O 1
ATOM 944 N N . HIS A 1 119 ? 17.938 0.946 6.355 1 98.56 119 HIS A N 1
ATOM 945 C CA . HIS A 1 119 ? 18.094 -0.374 5.75 1 98.56 119 HIS A CA 1
ATOM 946 C C . HIS A 1 119 ? 17.391 -0.437 4.395 1 98.56 119 HIS A C 1
ATOM 948 O O . HIS A 1 119 ? 17.828 -1.177 3.506 1 98.56 119 HIS A O 1
ATOM 954 N N . THR A 1 120 ? 16.438 0.356 4.188 1 97.81 120 THR A N 1
ATOM 955 C CA . THR A 1 120 ? 15.734 0.36 2.904 1 97.81 120 THR A CA 1
ATOM 956 C C . THR A 1 120 ? 16.375 1.35 1.939 1 97.81 120 THR A C 1
ATOM 958 O O . THR A 1 120 ? 15.969 1.457 0.784 1 97.81 120 THR A O 1
ATOM 961 N N . HIS A 1 121 ? 17.344 2.193 2.375 1 97.44 121 HIS A N 1
ATOM 962 C CA . HIS A 1 121 ? 17.938 3.27 1.586 1 97.44 121 HIS A CA 1
ATOM 963 C C . HIS A 1 121 ? 16.859 4.246 1.1 1 97.44 121 HIS A C 1
ATOM 965 O O . HIS A 1 121 ? 16.875 4.648 -0.065 1 97.44 121 HIS A O 1
ATOM 971 N N . ALA A 1 122 ? 15.977 4.547 2.004 1 98.19 122 ALA A N 1
ATOM 972 C CA . ALA A 1 122 ? 14.867 5.43 1.645 1 98.19 122 ALA A CA 1
ATOM 973 C C . ALA A 1 122 ? 15.367 6.824 1.28 1 98.19 122 ALA A C 1
ATOM 975 O O . ALA A 1 122 ? 16.328 7.316 1.872 1 98.19 122 ALA A O 1
ATOM 976 N N . ASN A 1 123 ? 14.75 7.445 0.301 1 98.38 123 ASN A N 1
ATOM 977 C CA . ASN A 1 123 ? 14.938 8.859 0 1 98.38 123 ASN A CA 1
ATOM 978 C C . ASN A 1 123 ? 14.344 9.75 1.086 1 98.38 123 ASN A C 1
ATOM 980 O O . ASN A 1 123 ? 13.312 10.391 0.871 1 98.38 123 ASN A O 1
ATOM 984 N N . CYS A 1 124 ? 14.977 9.727 2.205 1 98.75 124 CYS A N 1
ATOM 985 C CA . CYS A 1 124 ? 14.516 10.461 3.375 1 98.75 124 CYS A CA 1
ATOM 986 C C . CYS A 1 124 ? 15.648 10.688 4.363 1 98.75 124 CYS A C 1
ATOM 988 O O . CYS A 1 124 ? 16.25 9.734 4.855 1 98.75 124 CYS A O 1
ATOM 990 N N . GLN A 1 125 ? 15.938 11.922 4.633 1 98.44 125 GLN A N 1
ATOM 991 C CA . GLN A 1 125 ? 17 12.289 5.559 1 98.44 125 GLN A CA 1
ATOM 992 C C . GLN A 1 125 ? 16.469 13.117 6.723 1 98.44 125 GLN A C 1
ATOM 994 O O . GLN A 1 125 ? 15.773 14.109 6.516 1 98.44 125 GLN A O 1
ATOM 999 N N . ARG A 1 126 ? 16.75 12.672 7.906 1 98.69 126 ARG A N 1
ATOM 1000 C CA . ARG A 1 126 ? 16.438 13.508 9.062 1 98.69 126 ARG A CA 1
ATOM 1001 C C . ARG A 1 126 ? 17.391 14.695 9.156 1 98.69 126 ARG A C 1
ATOM 1003 O O . ARG A 1 126 ? 18.594 14.531 9.016 1 98.69 126 ARG A O 1
ATOM 1010 N N . VAL A 1 127 ? 16.844 15.852 9.359 1 98.75 127 VAL A N 1
ATOM 1011 C CA . VAL A 1 127 ? 17.641 17.062 9.508 1 98.75 127 VAL A CA 1
ATOM 1012 C C . VAL A 1 127 ? 17.141 17.844 10.727 1 98.75 127 VAL A C 1
ATOM 1014 O O . VAL A 1 127 ? 16.078 17.562 11.281 1 98.75 127 VAL A O 1
ATOM 1017 N N . THR A 1 128 ? 17.891 18.797 11.156 1 98.56 128 THR A N 1
ATOM 1018 C CA . THR A 1 128 ? 17.516 19.688 12.25 1 98.56 128 THR A CA 1
ATOM 1019 C C . THR A 1 128 ? 17.656 21.156 11.828 1 98.56 128 THR A C 1
ATOM 1021 O O . THR A 1 128 ? 18.594 21.516 11.094 1 98.56 128 THR A O 1
ATOM 1024 N N . ILE A 1 129 ? 16.781 21.938 12.258 1 98.75 129 ILE A N 1
ATOM 1025 C CA . ILE A 1 129 ? 16.734 23.359 11.961 1 98.75 129 ILE A CA 1
ATOM 1026 C C . ILE A 1 129 ? 16.891 24.156 13.25 1 98.75 129 ILE A C 1
ATOM 1028 O O . ILE A 1 129 ? 16.094 24 14.188 1 98.75 129 ILE A O 1
ATOM 1032 N N . PRO A 1 130 ? 17.812 25.062 13.32 1 98 130 PRO A N 1
ATOM 1033 C CA . PRO A 1 130 ? 17.953 25.875 14.531 1 98 130 PRO A CA 1
ATOM 1034 C C . PRO A 1 130 ? 16.719 26.719 14.828 1 98 130 PRO A C 1
ATOM 1036 O O . PRO A 1 130 ? 16.141 27.328 13.922 1 98 130 PRO A O 1
ATOM 1039 N N . TYR A 1 131 ? 16.328 26.656 16.094 1 98.06 131 TYR A N 1
ATOM 1040 C CA . TYR A 1 131 ? 15.164 27.422 16.516 1 98.06 131 TYR A CA 1
ATOM 1041 C C . TYR A 1 131 ? 15.234 27.766 18 1 98.06 131 TYR A C 1
ATOM 1043 O O . TYR A 1 131 ? 15.188 26.859 18.844 1 98.06 131 TYR A O 1
ATOM 1051 N N . GLU A 1 132 ? 15.414 28.984 18.359 1 95.69 132 GLU A N 1
ATOM 1052 C CA . GLU A 1 132 ? 15.383 29.547 19.703 1 95.69 132 GLU A CA 1
ATOM 1053 C C . GLU A 1 132 ? 16.312 28.781 20.656 1 95.69 132 GLU A C 1
ATOM 1055 O O . GLU A 1 132 ? 15.883 28.359 21.734 1 95.69 132 GLU A O 1
ATOM 1060 N N . GLY A 1 133 ? 17.469 28.594 20.234 1 95.44 133 GLY A N 1
ATOM 1061 C CA . GLY A 1 133 ? 18.484 27.969 21.078 1 95.44 133 GLY A CA 1
ATOM 1062 C C . GLY A 1 133 ? 18.391 26.453 21.094 1 95.44 133 GLY A C 1
ATOM 1063 O O . GLY A 1 133 ? 19.203 25.781 21.719 1 95.44 133 GLY A O 1
ATOM 1064 N N . LYS A 1 134 ? 17.375 25.953 20.391 1 97 134 LYS A N 1
ATOM 1065 C CA . LYS A 1 134 ? 17.203 24.516 20.203 1 97 134 LYS A CA 1
ATOM 1066 C C . LYS A 1 134 ? 17.109 24.156 18.734 1 97 134 LYS A C 1
ATOM 1068 O O . LYS A 1 134 ? 17.797 24.734 17.891 1 97 134 LYS A O 1
ATOM 1073 N N . THR A 1 135 ? 16.344 23.047 18.422 1 98 135 THR A N 1
ATOM 1074 C CA . THR A 1 135 ? 16.203 22.672 17.031 1 98 135 THR A CA 1
ATOM 1075 C C . THR A 1 135 ? 14.82 22.094 16.75 1 98 135 THR A C 1
ATOM 1077 O O . THR A 1 135 ? 14.164 21.578 17.656 1 98 135 THR A O 1
ATOM 1080 N N . LEU A 1 136 ? 14.383 22.312 15.609 1 98.75 136 LEU A N 1
ATOM 1081 C CA . LEU A 1 136 ? 13.25 21.578 15.055 1 98.75 136 LEU A CA 1
ATOM 1082 C C . LEU A 1 136 ? 13.719 20.422 14.188 1 98.75 136 LEU A C 1
ATOM 1084 O O . LEU A 1 136 ? 14.609 20.578 13.352 1 98.75 136 LEU A O 1
ATOM 1088 N N . SER A 1 137 ? 13.172 19.25 14.461 1 98.81 137 SER A N 1
ATOM 1089 C CA . SER A 1 137 ? 13.492 18.094 13.633 1 98.81 137 SER A CA 1
ATOM 1090 C C . SER A 1 137 ? 12.602 18.047 12.391 1 98.81 137 SER A C 1
ATOM 1092 O O . SER A 1 137 ? 11.43 18.422 12.445 1 98.81 137 SER A O 1
ATOM 1094 N N . ALA A 1 138 ? 13.164 17.578 11.273 1 98.94 138 ALA A N 1
ATOM 1095 C CA . ALA A 1 138 ? 12.43 17.469 10.016 1 98.94 138 ALA A CA 1
ATOM 1096 C C . ALA A 1 138 ? 12.93 16.297 9.18 1 98.94 138 ALA A C 1
ATOM 1098 O O . ALA A 1 138 ? 13.984 15.727 9.477 1 98.94 138 ALA A O 1
ATOM 1099 N N . LEU A 1 139 ? 12.125 15.836 8.266 1 98.94 139 LEU A N 1
ATOM 1100 C CA . LEU A 1 139 ? 12.484 14.852 7.25 1 98.94 139 LEU A CA 1
ATOM 1101 C C . LEU A 1 139 ? 12.586 15.5 5.875 1 98.94 139 LEU A C 1
ATOM 1103 O O . LEU A 1 139 ? 11.617 16.094 5.398 1 98.94 139 LEU A O 1
ATOM 1107 N N . TYR A 1 140 ? 13.75 15.406 5.297 1 98.94 140 TYR A N 1
ATOM 1108 C CA . TYR A 1 140 ? 14 15.93 3.959 1 98.94 140 TYR A CA 1
ATOM 1109 C C . TYR A 1 140 ? 13.914 14.82 2.916 1 98.94 140 TYR A C 1
ATOM 1111 O O . TYR A 1 140 ? 14.625 13.812 3.01 1 98.94 140 TYR A O 1
ATOM 1119 N N . VAL A 1 141 ? 13.023 14.938 1.949 1 98.88 141 VAL A N 1
ATOM 1120 C CA . VAL A 1 141 ? 12.859 14.016 0.832 1 98.88 141 VAL A CA 1
ATOM 1121 C C . VAL A 1 141 ? 13.211 14.719 -0.477 1 98.88 141 VAL A C 1
ATOM 1123 O O . VAL A 1 141 ? 12.594 15.727 -0.836 1 98.88 141 VAL A O 1
ATOM 1126 N N . ARG A 1 142 ? 14.078 14.203 -1.183 1 98.62 142 ARG A N 1
ATOM 1127 C CA . ARG A 1 142 ? 14.625 14.844 -2.377 1 98.62 142 ARG A CA 1
ATOM 1128 C C . ARG A 1 142 ? 13.742 14.586 -3.59 1 98.62 142 ARG A C 1
ATOM 1130 O O . ARG A 1 142 ? 13.242 13.469 -3.775 1 98.62 142 ARG A O 1
ATOM 1137 N N . ALA A 1 143 ? 13.625 15.602 -4.383 1 98.75 143 ALA A N 1
ATOM 1138 C CA . ALA A 1 143 ? 12.977 15.453 -5.68 1 98.75 143 ALA A CA 1
ATOM 1139 C C . ALA A 1 143 ? 13.688 14.406 -6.531 1 98.75 143 ALA A C 1
ATOM 1141 O O . ALA A 1 143 ? 14.922 14.305 -6.492 1 98.75 143 ALA A O 1
ATOM 1142 N N . GLU A 1 144 ? 12.945 13.672 -7.273 1 97.69 144 GLU A N 1
ATOM 1143 C CA . GLU A 1 144 ? 13.523 12.672 -8.164 1 97.69 144 GLU A CA 1
ATOM 1144 C C . GLU A 1 144 ? 13.578 13.18 -9.602 1 97.69 144 GLU A C 1
ATOM 1146 O O . GLU A 1 144 ? 12.711 13.938 -10.031 1 97.69 144 GLU A O 1
ATOM 1151 N N . GLY A 1 145 ? 14.578 12.766 -10.281 1 95 145 GLY A N 1
ATOM 1152 C CA . GLY A 1 145 ? 14.695 13.047 -11.703 1 95 145 GLY A CA 1
ATOM 1153 C C . GLY A 1 145 ? 14.969 14.508 -12 1 95 145 GLY A C 1
ATOM 1154 O O . GLY A 1 145 ? 14.562 15.023 -13.047 1 95 145 GLY A O 1
ATOM 1155 N N . VAL A 1 146 ? 15.453 15.211 -11.047 1 95.75 146 VAL A N 1
ATOM 1156 C CA . VAL A 1 146 ? 15.719 16.625 -11.242 1 95.75 146 VAL A CA 1
ATOM 1157 C C . VAL A 1 146 ? 17.219 16.875 -11.273 1 95.75 146 VAL A C 1
ATOM 1159 O O . VAL A 1 146 ? 17.984 16.188 -10.578 1 95.75 146 VAL A O 1
ATOM 1162 N N . THR A 1 147 ? 17.562 17.844 -12.195 1 92.56 147 THR A N 1
ATOM 1163 C CA . THR A 1 147 ? 18.938 18.312 -12.25 1 92.56 147 THR A CA 1
ATOM 1164 C C . THR A 1 147 ? 19.062 19.703 -11.633 1 92.56 147 THR A C 1
ATOM 1166 O O . THR A 1 147 ? 18.25 20.594 -11.922 1 92.56 147 THR A O 1
ATOM 1169 N N . GLY A 1 148 ? 19.891 19.969 -10.664 1 94.19 148 GLY A N 1
ATOM 1170 C CA . GLY A 1 148 ? 20.062 21.25 -10.008 1 94.19 148 GLY A CA 1
ATOM 1171 C C . GLY A 1 148 ? 19.156 21.438 -8.805 1 94.19 148 GLY A C 1
ATOM 1172 O O . GLY A 1 148 ? 18.766 20.453 -8.164 1 94.19 148 GLY A O 1
ATOM 1173 N N . ARG A 1 149 ? 18.812 22.75 -8.523 1 98 149 ARG A N 1
ATOM 1174 C CA . ARG A 1 149 ? 18 23.047 -7.355 1 98 149 ARG A CA 1
ATOM 1175 C C . ARG A 1 149 ? 16.531 22.766 -7.637 1 98 149 ARG A C 1
ATOM 1177 O O . ARG A 1 149 ? 16.031 23 -8.742 1 98 149 ARG A O 1
ATOM 1184 N N . ALA A 1 150 ? 15.844 22.188 -6.719 1 98.69 150 ALA A N 1
ATOM 1185 C CA . ALA A 1 150 ? 14.461 21.766 -6.891 1 98.69 150 ALA A CA 1
ATOM 1186 C C . ALA A 1 150 ? 13.516 22.625 -6.047 1 98.69 150 ALA A C 1
ATOM 1188 O O . ALA A 1 150 ? 13.922 23.188 -5.027 1 98.69 150 ALA A O 1
ATOM 1189 N N . PRO A 1 151 ? 12.281 22.766 -6.539 1 98.81 151 PRO A N 1
ATOM 1190 C CA . PRO A 1 151 ? 11.266 23.312 -5.637 1 98.81 151 PRO A CA 1
ATOM 1191 C C . PRO A 1 151 ? 11.031 22.422 -4.414 1 98.81 151 PRO A C 1
ATOM 1193 O O . PRO A 1 151 ? 11.414 21.25 -4.41 1 98.81 151 PRO A O 1
ATOM 1196 N N . LEU A 1 152 ? 10.383 23.016 -3.42 1 98.94 152 LEU A N 1
ATOM 1197 C CA . LEU A 1 152 ? 10.195 22.281 -2.174 1 98.94 152 LEU A CA 1
ATOM 1198 C C . LEU A 1 152 ? 8.891 22.688 -1.497 1 98.94 152 LEU A C 1
ATOM 1200 O O . LEU A 1 152 ? 8.531 23.859 -1.487 1 98.94 152 LEU A O 1
ATOM 1204 N N . LEU A 1 153 ? 8.219 21.688 -0.987 1 99 153 LEU A N 1
ATOM 1205 C CA . LEU A 1 153 ? 7.043 21.938 -0.151 1 99 153 LEU A CA 1
ATOM 1206 C C . LEU A 1 153 ? 7.355 21.656 1.315 1 99 153 LEU A C 1
ATOM 1208 O O . LEU A 1 153 ? 7.703 20.531 1.678 1 99 153 LEU A O 1
ATOM 1212 N N . VAL A 1 154 ? 7.273 22.688 2.146 1 99 154 VAL A N 1
ATOM 1213 C CA . VAL A 1 154 ? 7.293 22.484 3.594 1 99 154 VAL A CA 1
ATOM 1214 C C . VAL A 1 154 ? 5.957 21.922 4.055 1 99 154 VAL A C 1
ATOM 1216 O O . VAL A 1 154 ? 4.895 22.406 3.666 1 99 154 VAL A O 1
ATOM 1219 N N . GLN A 1 155 ? 5.977 20.844 4.816 1 98.94 155 GLN A N 1
ATOM 1220 C CA . GLN A 1 155 ? 4.762 20.203 5.316 1 98.94 155 GLN A CA 1
ATOM 1221 C C . GLN A 1 155 ? 4.711 20.234 6.84 1 98.94 155 GLN A C 1
ATOM 1223 O O . GLN A 1 155 ? 5.652 19.797 7.504 1 98.94 155 GLN A O 1
ATOM 1228 N N . VAL A 1 156 ? 3.65 20.734 7.367 1 98.88 156 VAL A N 1
ATOM 1229 C CA . VAL A 1 156 ? 3.57 20.875 8.82 1 98.88 156 VAL A CA 1
ATOM 1230 C C . VAL A 1 156 ? 2.365 20.109 9.352 1 98.88 156 VAL A C 1
ATOM 1232 O O . VAL A 1 156 ? 1.423 19.828 8.602 1 98.88 156 VAL A O 1
ATOM 1235 N N . ASN A 1 157 ? 2.363 19.766 10.617 1 98.56 157 ASN A N 1
ATOM 1236 C CA . ASN A 1 157 ? 1.461 18.844 11.289 1 98.56 157 ASN A CA 1
ATOM 1237 C C . ASN A 1 157 ? 0.212 19.547 11.805 1 98.56 157 ASN A C 1
ATOM 1239 O O . ASN A 1 157 ? 0.165 20.781 11.852 1 98.56 157 ASN A O 1
ATOM 1243 N N . GLY A 1 158 ? -0.76 18.703 12.094 1 97.69 158 GLY A N 1
ATOM 1244 C CA . GLY A 1 158 ? -1.907 19.156 12.867 1 97.69 158 GLY A CA 1
ATOM 1245 C C . GLY A 1 158 ? -1.696 19.047 14.367 1 97.69 158 GLY A C 1
ATOM 1246 O O . GLY A 1 158 ? -0.599 19.312 14.867 1 97.69 158 GLY A O 1
ATOM 1247 N N . LEU A 1 159 ? -2.77 18.656 15.094 1 96.19 159 LEU A N 1
ATOM 1248 C CA . LEU A 1 159 ? -2.758 18.641 16.547 1 96.19 159 LEU A CA 1
ATOM 1249 C C . LEU A 1 159 ? -1.919 17.484 17.078 1 96.19 159 LEU A C 1
ATOM 1251 O O . LEU A 1 159 ? -1.167 17.641 18.031 1 96.19 159 LEU A O 1
ATOM 1255 N N . ASP A 1 160 ? -2.068 16.344 16.406 1 92.69 160 ASP A N 1
ATOM 1256 C CA . ASP A 1 160 ? -1.457 15.164 17.016 1 92.69 160 ASP A CA 1
ATOM 1257 C C . ASP A 1 160 ? -0.664 14.367 15.984 1 92.69 160 ASP A C 1
ATOM 1259 O O . ASP A 1 160 ? -0.256 13.234 16.25 1 92.69 160 ASP A O 1
ATOM 1263 N N . SER A 1 161 ? -0.49 14.891 14.812 1 96.56 161 SER A N 1
ATOM 1264 C CA . SER A 1 161 ? 0.342 14.242 13.812 1 96.56 161 SER A CA 1
ATOM 1265 C C . SER A 1 161 ? 1.822 14.516 14.055 1 96.56 161 SER A C 1
ATOM 1267 O O . SER A 1 161 ? 2.174 15.422 14.805 1 96.56 161 SER A O 1
ATOM 1269 N N . THR A 1 162 ? 2.695 13.727 13.5 1 98.38 162 THR A N 1
ATOM 1270 C CA . THR A 1 162 ? 4.148 13.867 13.516 1 98.38 162 THR A CA 1
ATOM 1271 C C . THR A 1 162 ? 4.707 13.852 12.094 1 98.38 162 THR A C 1
ATOM 1273 O O . THR A 1 162 ? 4.004 13.484 11.148 1 98.38 162 THR A O 1
ATOM 1276 N N . LYS A 1 163 ? 5.961 14.266 12 1 98.81 163 LYS A N 1
ATOM 1277 C CA . LYS A 1 163 ? 6.602 14.289 10.688 1 98.81 163 LYS A CA 1
ATOM 1278 C C . LYS A 1 163 ? 6.66 12.891 10.078 1 98.81 163 LYS A C 1
ATOM 1280 O O . LYS A 1 163 ? 6.52 12.727 8.867 1 98.81 163 LYS A O 1
ATOM 1285 N N . GLU A 1 164 ? 6.777 11.852 10.938 1 98.88 164 GLU A N 1
ATOM 1286 C CA . GLU A 1 164 ? 6.852 10.484 10.414 1 98.88 164 GLU A CA 1
ATOM 1287 C C . GLU A 1 164 ? 5.504 10.031 9.867 1 98.88 164 GLU A C 1
ATOM 1289 O O . GLU A 1 164 ? 5.441 9.32 8.859 1 98.88 164 GLU A O 1
ATOM 1294 N N . MET A 1 165 ? 4.414 10.445 10.539 1 98.44 165 MET A N 1
ATOM 1295 C CA . MET A 1 165 ? 3.08 10.117 10.039 1 98.44 165 MET A CA 1
ATOM 1296 C C . MET A 1 165 ? 2.863 10.688 8.641 1 98.44 165 MET A C 1
ATOM 1298 O O . MET A 1 165 ? 2.406 9.984 7.742 1 98.44 165 MET A O 1
ATOM 1302 N N . LYS A 1 166 ? 3.219 11.945 8.508 1 98.56 166 LYS A N 1
ATOM 1303 C CA . LYS A 1 166 ? 3.043 12.602 7.211 1 98.56 166 LYS A CA 1
ATOM 1304 C C . LYS A 1 166 ? 3.896 11.93 6.137 1 98.56 166 LYS A C 1
ATOM 1306 O O . LYS A 1 166 ? 3.451 11.758 5 1 98.56 166 LYS A O 1
ATOM 1311 N N . TYR A 1 167 ? 5.137 11.586 6.531 1 98.81 167 TYR A N 1
ATOM 1312 C CA . TYR A 1 167 ? 6.02 10.891 5.602 1 98.81 167 TYR A CA 1
ATOM 1313 C C . TYR A 1 167 ? 5.41 9.562 5.16 1 98.81 167 TYR A C 1
ATOM 1315 O O . TYR A 1 167 ? 5.379 9.258 3.969 1 98.81 167 TYR A O 1
ATOM 1323 N N . LEU A 1 168 ? 4.879 8.812 6.078 1 98.69 168 LEU A N 1
ATOM 1324 C CA . LEU A 1 168 ? 4.426 7.453 5.805 1 98.69 168 LEU A CA 1
ATOM 1325 C C . LEU A 1 168 ? 3.104 7.465 5.043 1 98.69 168 LEU A C 1
ATOM 1327 O O . LEU A 1 168 ? 2.779 6.504 4.336 1 98.69 168 LEU A O 1
ATOM 1331 N N . VAL A 1 169 ? 2.324 8.547 5.16 1 98.12 169 VAL A N 1
ATOM 1332 C CA . VAL A 1 169 ? 1.078 8.648 4.406 1 98.12 169 VAL A CA 1
ATOM 1333 C C . VAL A 1 169 ? 1.381 8.758 2.916 1 98.12 169 VAL A C 1
ATOM 1335 O O . VAL A 1 169 ? 0.625 8.258 2.082 1 98.12 169 VAL A O 1
ATOM 1338 N N . GLY A 1 170 ? 2.498 9.562 2.549 1 98.25 170 GLY A N 1
ATOM 1339 C CA . GLY A 1 170 ? 2.951 9.344 1.187 1 98.25 170 GLY A CA 1
ATOM 1340 C C . GLY A 1 170 ? 3.143 10.625 0.402 1 98.25 170 GLY A C 1
ATOM 1341 O O . GLY A 1 170 ? 3.785 10.625 -0.65 1 98.25 170 GLY A O 1
ATOM 1342 N N . LEU A 1 171 ? 2.656 11.781 0.887 1 98.75 171 LEU A N 1
ATOM 1343 C CA . LEU A 1 171 ? 2.705 13.008 0.098 1 98.75 171 LEU A CA 1
ATOM 1344 C C . LEU A 1 171 ? 4.141 13.336 -0.311 1 98.75 171 LEU A C 1
ATOM 1346 O O . LEU A 1 171 ? 4.391 13.703 -1.46 1 98.75 171 LEU A O 1
ATOM 1350 N N . PRO A 1 172 ? 5.18 13.188 0.583 1 98.88 172 PRO A N 1
ATOM 1351 C CA . PRO A 1 172 ? 6.547 13.508 0.166 1 98.88 172 PRO A CA 1
ATOM 1352 C C . PRO A 1 172 ? 7.016 12.656 -1.017 1 98.88 172 PRO A C 1
ATOM 1354 O O . PRO A 1 172 ? 7.684 13.172 -1.918 1 98.88 172 PRO A O 1
ATOM 1357 N N . GLN A 1 173 ? 6.645 11.391 -1.049 1 98.56 173 GLN A N 1
ATOM 1358 C CA . GLN A 1 173 ? 7.043 10.508 -2.143 1 98.56 173 GLN A CA 1
ATOM 1359 C C . GLN A 1 173 ? 6.332 10.891 -3.439 1 98.56 173 GLN A C 1
ATOM 1361 O O . GLN A 1 173 ? 6.941 10.883 -4.512 1 98.56 173 GLN A O 1
ATOM 1366 N N . TRP A 1 174 ? 5.02 11.227 -3.34 1 98.75 174 TRP A N 1
ATOM 1367 C CA . TRP A 1 174 ? 4.273 11.641 -4.523 1 98.75 174 TRP A CA 1
ATOM 1368 C C . TRP A 1 174 ? 4.855 12.922 -5.105 1 98.75 174 TRP A C 1
ATOM 1370 O O . TRP A 1 174 ? 4.914 13.086 -6.328 1 98.75 174 TRP A O 1
ATOM 1380 N N . LEU A 1 175 ? 5.273 13.797 -4.219 1 98.94 175 LEU A N 1
ATOM 1381 C CA . LEU A 1 175 ? 5.895 15.047 -4.664 1 98.94 175 LEU A CA 1
ATOM 1382 C C . LEU A 1 175 ? 7.262 14.773 -5.281 1 98.94 175 LEU A C 1
ATOM 1384 O O . LEU A 1 175 ? 7.609 15.359 -6.312 1 98.94 175 LEU A O 1
ATOM 1388 N N . ALA A 1 176 ? 8.07 13.898 -4.66 1 98.88 176 ALA A N 1
ATOM 1389 C CA . ALA A 1 176 ? 9.391 13.57 -5.199 1 98.88 176 ALA A CA 1
ATOM 1390 C C . ALA A 1 176 ? 9.289 13.078 -6.641 1 98.88 176 ALA A C 1
ATOM 1392 O O . ALA A 1 176 ? 10.062 13.5 -7.5 1 98.88 176 ALA A O 1
ATOM 1393 N N . GLN A 1 177 ? 8.281 12.25 -6.895 1 98.25 177 GLN A N 1
ATOM 1394 C CA . GLN A 1 177 ? 8.047 11.719 -8.234 1 98.25 177 GLN A CA 1
ATOM 1395 C C . GLN A 1 177 ? 7.707 12.836 -9.219 1 98.25 177 GLN A C 1
ATOM 1397 O O . GLN A 1 177 ? 7.914 12.695 -10.422 1 98.25 177 GLN A O 1
ATOM 1402 N N . ARG A 1 178 ? 7.258 13.898 -8.695 1 98.75 178 ARG A N 1
ATOM 1403 C CA . ARG A 1 178 ? 6.82 15.023 -9.516 1 98.75 178 ARG A CA 1
ATOM 1404 C C . ARG A 1 178 ? 7.883 16.125 -9.555 1 98.75 178 ARG A C 1
ATOM 1406 O O . ARG A 1 178 ? 7.625 17.219 -10.039 1 98.75 178 ARG A O 1
ATOM 1413 N N . GLY A 1 179 ? 9.062 15.82 -9 1 98.69 179 GLY A N 1
ATOM 1414 C CA . GLY A 1 179 ? 10.18 16.75 -9.07 1 98.69 179 GLY A CA 1
ATOM 1415 C C . GLY A 1 179 ? 10.117 17.844 -8.016 1 98.69 179 GLY A C 1
ATOM 1416 O O . GLY A 1 179 ? 10.672 18.922 -8.211 1 98.69 179 GLY A O 1
ATOM 1417 N N . VAL A 1 180 ? 9.406 17.594 -6.945 1 98.94 180 VAL A N 1
ATOM 1418 C CA . VAL A 1 180 ? 9.305 18.547 -5.848 1 98.94 180 VAL A CA 1
ATOM 1419 C C . VAL A 1 180 ? 9.812 17.906 -4.559 1 98.94 180 VAL A C 1
ATOM 1421 O O . VAL A 1 180 ? 9.352 16.828 -4.168 1 98.94 180 VAL A O 1
ATOM 1424 N N . SER A 1 181 ? 10.766 18.5 -3.914 1 98.94 181 SER A N 1
ATOM 1425 C CA . SER A 1 181 ? 11.266 18.016 -2.631 1 98.94 181 SER A CA 1
ATOM 1426 C C . SER A 1 181 ? 10.281 18.328 -1.505 1 98.94 181 SER A C 1
ATOM 1428 O O . SER A 1 181 ? 9.352 19.109 -1.686 1 98.94 181 SER A O 1
ATOM 1430 N N . SER A 1 182 ? 10.492 17.625 -0.407 1 98.94 182 SER A N 1
ATOM 1431 C CA . SER A 1 182 ? 9.672 17.875 0.773 1 98.94 182 SER A CA 1
ATOM 1432 C C . SER A 1 182 ? 10.531 18.078 2.016 1 98.94 182 SER A C 1
ATOM 1434 O O . SER A 1 182 ? 11.586 17.453 2.156 1 98.94 182 SER A O 1
ATOM 1436 N N . LEU A 1 183 ? 10.117 18.953 2.84 1 98.94 183 LEU A N 1
ATOM 1437 C CA . LEU A 1 183 ? 10.578 19.062 4.219 1 98.94 183 LEU A CA 1
ATOM 1438 C C . LEU A 1 183 ? 9.414 18.938 5.195 1 98.94 183 LEU A C 1
ATOM 1440 O O . LEU A 1 183 ? 8.602 19.844 5.328 1 98.94 183 LEU A O 1
ATOM 1444 N N . VAL A 1 184 ? 9.328 17.812 5.844 1 98.94 184 VAL A N 1
ATOM 1445 C CA . VAL A 1 184 ? 8.266 17.562 6.816 1 98.94 184 VAL A CA 1
ATOM 1446 C C . VAL A 1 184 ? 8.758 17.922 8.219 1 98.94 184 VAL A C 1
ATOM 1448 O O . VAL A 1 184 ? 9.703 17.297 8.727 1 98.94 184 VAL A O 1
ATOM 1451 N N . VAL A 1 185 ? 8.094 18.828 8.922 1 98.94 185 VAL A N 1
ATOM 1452 C CA . VAL A 1 185 ? 8.688 19.438 10.102 1 98.94 185 VAL A CA 1
ATOM 1453 C C . VAL A 1 185 ? 7.82 19.156 11.328 1 98.94 185 VAL A C 1
ATOM 1455 O O . VAL A 1 185 ? 6.594 19.234 11.258 1 98.94 185 VAL A O 1
ATOM 1458 N N . ASP A 1 186 ? 8.438 18.734 12.414 1 98.88 186 ASP A N 1
ATOM 1459 C CA . ASP A 1 186 ? 7.793 18.828 13.727 1 98.88 186 ASP A CA 1
ATOM 1460 C C . ASP A 1 186 ? 7.883 20.25 14.281 1 98.88 186 ASP A C 1
ATOM 1462 O O . ASP A 1 186 ? 8.781 20.562 15.062 1 98.88 186 ASP A O 1
ATOM 1466 N N . GLN A 1 187 ? 6.977 21.078 13.891 1 98.88 187 GLN A N 1
ATOM 1467 C CA . GLN A 1 187 ? 6.938 22.438 14.43 1 98.88 187 GLN A CA 1
ATOM 1468 C C . GLN A 1 187 ? 6.566 22.422 15.914 1 98.88 187 GLN A C 1
ATOM 1470 O O . GLN A 1 187 ? 6.133 21.406 16.438 1 98.88 187 GLN A O 1
ATOM 1475 N N . PRO A 1 188 ? 6.742 23.547 16.609 1 98.69 188 PRO A N 1
ATOM 1476 C CA . PRO A 1 188 ? 6.363 23.594 18.016 1 98.69 188 PRO A CA 1
ATOM 1477 C C . PRO A 1 188 ? 4.938 23.094 18.266 1 98.69 188 PRO A C 1
ATOM 1479 O O . PRO A 1 188 ? 4.016 23.484 17.547 1 98.69 188 PRO A O 1
ATOM 1482 N N . GLY A 1 189 ? 4.82 22.234 19.234 1 98.25 189 GLY A N 1
ATOM 1483 C CA . GLY A 1 189 ? 3.529 21.656 19.562 1 98.25 189 GLY A CA 1
ATOM 1484 C C . GLY A 1 189 ? 3.328 20.266 18.969 1 98.25 189 GLY A C 1
ATOM 1485 O O . GLY A 1 189 ? 2.305 19.625 19.219 1 98.25 189 GLY A O 1
ATOM 1486 N N . THR A 1 190 ? 4.328 19.75 18.25 1 98.06 190 THR A N 1
ATOM 1487 C CA . THR A 1 190 ? 4.141 18.453 17.609 1 98.06 190 THR A CA 1
ATOM 1488 C C . THR A 1 190 ? 5.418 17.625 17.703 1 98.06 190 THR A C 1
ATOM 1490 O O . THR A 1 190 ? 6.5 18.156 17.938 1 98.06 190 THR A O 1
ATOM 1493 N N . GLY A 1 191 ? 5.281 16.328 17.562 1 97.81 191 GLY A N 1
ATOM 1494 C CA . GLY A 1 191 ? 6.387 15.391 17.375 1 97.81 191 GLY A CA 1
ATOM 1495 C C . GLY A 1 191 ? 7.496 15.586 18.391 1 97.81 191 GLY A C 1
ATOM 1496 O O . GLY A 1 191 ? 7.238 15.68 19.594 1 97.81 191 GLY A O 1
ATOM 1497 N N . GLU A 1 192 ? 8.703 15.664 17.891 1 98.25 192 GLU A N 1
ATOM 1498 C CA . GLU A 1 192 ? 9.883 15.758 18.75 1 98.25 192 GLU A CA 1
ATOM 1499 C C . GLU A 1 192 ? 9.938 17.109 19.469 1 98.25 192 GLU A C 1
ATOM 1501 O O . GLU A 1 192 ? 10.398 17.188 20.609 1 98.25 192 GLU A O 1
ATOM 1506 N N . ALA A 1 193 ? 9.477 18.156 18.797 1 98.5 193 ALA A N 1
ATOM 1507 C CA . ALA A 1 193 ? 9.492 19.469 19.422 1 98.5 193 ALA A CA 1
ATOM 1508 C C . ALA A 1 193 ? 8.727 19.469 20.75 1 98.5 193 ALA A C 1
ATOM 1510 O O . ALA A 1 193 ? 9.195 20.016 21.75 1 98.5 193 ALA A O 1
ATOM 1511 N N . LEU A 1 194 ? 7.598 18.812 20.719 1 97.56 194 LEU A N 1
ATOM 1512 C CA . LEU A 1 194 ? 6.754 18.75 21.906 1 97.56 194 LEU A CA 1
ATOM 1513 C C . LEU A 1 194 ? 7.238 17.656 22.859 1 97.56 194 LEU A C 1
ATOM 1515 O O . LEU A 1 194 ? 7.547 17.938 24.016 1 97.56 194 LEU A O 1
ATOM 1519 N N . ARG A 1 195 ? 7.355 16.406 22.375 1 96.5 195 ARG A N 1
ATOM 1520 C CA . ARG A 1 195 ? 7.586 15.227 23.188 1 96.5 195 ARG A CA 1
ATOM 1521 C C . ARG A 1 195 ? 8.969 15.266 23.828 1 96.5 195 ARG A C 1
ATOM 1523 O O . ARG A 1 195 ? 9.148 14.836 24.969 1 96.5 195 ARG A O 1
ATOM 1530 N N . LEU A 1 196 ? 9.953 15.766 23.062 1 95.88 196 LEU A N 1
ATOM 1531 C CA . LEU A 1 196 ? 11.328 15.656 23.531 1 95.88 196 LEU A CA 1
ATOM 1532 C C . LEU A 1 196 ? 11.836 17 24.047 1 95.88 196 LEU A C 1
ATOM 1534 O O . LEU A 1 196 ? 12.719 17.047 24.906 1 95.88 196 LEU A O 1
ATOM 1538 N N . HIS A 1 197 ? 11.273 18.141 23.562 1 96.06 197 HIS A N 1
ATOM 1539 C CA . HIS A 1 197 ? 11.844 19.453 23.891 1 96.06 197 HIS A CA 1
ATOM 1540 C C . HIS A 1 197 ? 10.836 20.312 24.625 1 96.06 197 HIS A C 1
ATOM 1542 O O . HIS A 1 197 ? 11.141 21.453 25 1 96.06 197 HIS A O 1
ATOM 1548 N N . ASP A 1 198 ? 9.633 19.859 24.797 1 95.56 198 ASP A N 1
ATOM 1549 C CA . ASP A 1 198 ? 8.562 20.562 25.5 1 95.56 198 ASP A CA 1
ATOM 1550 C C . ASP A 1 198 ? 8.289 21.922 24.859 1 95.56 198 ASP A C 1
ATOM 1552 O O . ASP A 1 198 ? 8.016 22.906 25.562 1 95.56 198 ASP A O 1
ATOM 1556 N N . MET A 1 199 ? 8.539 22 23.594 1 97.81 199 MET A N 1
ATOM 1557 C CA . MET A 1 199 ? 8.164 23.203 22.859 1 97.81 199 MET A CA 1
ATOM 1558 C C . MET A 1 199 ? 6.664 23.25 22.609 1 97.81 199 MET A C 1
ATOM 1560 O O . MET A 1 199 ? 6.145 22.438 21.828 1 97.81 199 MET A O 1
ATOM 1564 N N . LYS A 1 200 ? 6.055 24.203 23.156 1 97.81 200 LYS A N 1
ATOM 1565 C CA . LYS A 1 200 ? 4.605 24.328 23.031 1 97.81 200 LYS A CA 1
ATOM 1566 C C . LYS A 1 200 ? 4.227 24.984 21.703 1 97.81 200 LYS A C 1
ATOM 1568 O O . LYS A 1 200 ? 5.047 25.656 21.094 1 97.81 200 LYS A O 1
ATOM 1573 N N . ALA A 1 201 ? 2.994 24.734 21.359 1 98.25 201 ALA A N 1
ATOM 1574 C CA . ALA A 1 201 ? 2.453 25.391 20.172 1 98.25 201 ALA A CA 1
ATOM 1575 C C . ALA A 1 201 ? 2.342 26.891 20.375 1 98.25 201 ALA A C 1
ATOM 1577 O O . ALA A 1 201 ? 2.299 27.375 21.516 1 98.25 201 ALA A O 1
ATOM 1578 N N . ARG A 1 202 ? 2.359 27.562 19.312 1 97.88 202 ARG A N 1
ATOM 1579 C CA . ARG A 1 202 ? 2.113 29 19.297 1 97.88 202 ARG A CA 1
ATOM 1580 C C . ARG A 1 202 ? 1.196 29.391 18.141 1 97.88 202 ARG A C 1
ATOM 1582 O O . ARG A 1 202 ? 1.247 28.781 17.062 1 97.88 202 ARG A O 1
ATOM 1589 N N . TYR A 1 203 ? 0.376 30.391 18.391 1 97.94 203 TYR A N 1
ATOM 1590 C CA . TYR A 1 203 ? -0.622 30.75 17.375 1 97.94 203 TYR A CA 1
ATOM 1591 C C . TYR A 1 203 ? 0.022 31.469 16.203 1 97.94 203 TYR A C 1
ATOM 1593 O O . TYR A 1 203 ? -0.477 31.406 15.078 1 97.94 203 TYR A O 1
ATOM 1601 N N . ASP A 1 204 ? 1.162 32.219 16.484 1 98.5 204 ASP A N 1
ATOM 1602 C CA . ASP A 1 204 ? 1.831 33 15.422 1 98.5 204 ASP A CA 1
ATOM 1603 C C . ASP A 1 204 ? 2.846 32.125 14.68 1 98.5 204 ASP A C 1
ATOM 1605 O O . ASP A 1 204 ? 4.055 32.312 14.812 1 98.5 204 ASP A O 1
ATOM 1609 N N . SER A 1 205 ? 2.361 31.328 13.758 1 98.69 205 SER A N 1
ATOM 1610 C CA . SER A 1 205 ? 3.129 30.297 13.07 1 98.69 205 SER A CA 1
ATOM 1611 C C . SER A 1 205 ? 4.254 30.906 12.242 1 98.69 205 SER A C 1
ATOM 1613 O O . SER A 1 205 ? 5.254 30.234 11.961 1 98.69 205 SER A O 1
ATOM 1615 N N . GLU A 1 206 ? 4.211 32.156 11.844 1 98.5 206 GLU A N 1
ATOM 1616 C CA . GLU A 1 206 ? 5.27 32.812 11.078 1 98.5 206 GLU A CA 1
ATOM 1617 C C . GLU A 1 206 ? 6.578 32.844 11.867 1 98.5 206 GLU A C 1
ATOM 1619 O O . GLU A 1 206 ? 7.66 32.938 11.281 1 98.5 206 GLU A O 1
ATOM 1624 N N . HIS A 1 207 ? 6.438 32.75 13.188 1 98.38 207 HIS A N 1
ATOM 1625 C CA . HIS A 1 207 ? 7.617 32.812 14.039 1 98.38 207 HIS A CA 1
ATOM 1626 C C . HIS A 1 207 ? 8.562 31.656 13.742 1 98.38 207 HIS A C 1
ATOM 1628 O O . HIS A 1 207 ? 9.773 31.859 13.586 1 98.38 207 HIS A O 1
ATOM 1634 N N . TRP A 1 208 ? 8.062 30.469 13.648 1 98.75 208 TRP A N 1
ATOM 1635 C CA . TRP A 1 208 ? 8.922 29.328 13.344 1 98.75 208 TRP A CA 1
ATOM 1636 C C . TRP A 1 208 ? 9.016 29.094 11.836 1 98.75 208 TRP A C 1
ATOM 1638 O O . TRP A 1 208 ? 10.023 28.594 11.344 1 98.75 208 TRP A O 1
ATOM 1648 N N . ALA A 1 209 ? 7.996 29.469 11.055 1 98.88 209 ALA A N 1
ATOM 1649 C CA . ALA A 1 209 ? 8.023 29.297 9.602 1 98.88 209 ALA A CA 1
ATOM 1650 C C . ALA A 1 209 ? 9.156 30.094 8.977 1 98.88 209 ALA A C 1
ATOM 1652 O O . ALA A 1 209 ? 9.836 29.625 8.062 1 98.88 209 ALA A O 1
ATOM 1653 N N . SER A 1 210 ? 9.344 31.328 9.492 1 98.69 210 SER A N 1
ATOM 1654 C CA . SER A 1 210 ? 10.391 32.188 8.945 1 98.69 210 SER A CA 1
ATOM 1655 C C . SER A 1 210 ? 11.773 31.578 9.148 1 98.69 210 SER A C 1
ATOM 1657 O O . SER A 1 210 ? 12.656 31.719 8.297 1 98.69 210 SER A O 1
ATOM 1659 N N . ARG A 1 211 ? 11.992 30.875 10.289 1 98.62 211 ARG A N 1
ATOM 1660 C CA . ARG A 1 211 ? 13.273 30.234 10.57 1 98.62 211 ARG A CA 1
ATOM 1661 C C . ARG A 1 211 ? 13.492 29.031 9.664 1 98.62 211 ARG A C 1
ATOM 1663 O O . ARG A 1 211 ? 14.625 28.75 9.273 1 98.62 211 ARG A O 1
ATOM 1670 N N . ILE A 1 212 ? 12.422 28.359 9.312 1 98.88 212 ILE A N 1
ATOM 1671 C CA . ILE A 1 212 ? 12.5 27.234 8.391 1 98.88 212 ILE A CA 1
ATOM 1672 C C . ILE A 1 212 ? 12.922 27.734 7.008 1 98.88 212 ILE A C 1
ATOM 1674 O O . ILE A 1 212 ? 13.797 27.156 6.363 1 98.88 212 ILE A O 1
ATOM 1678 N N . VAL A 1 213 ? 12.344 28.812 6.582 1 98.81 213 VAL A N 1
ATOM 1679 C CA . VAL A 1 213 ? 12.688 29.391 5.285 1 98.81 213 VAL A CA 1
ATOM 1680 C C . VAL A 1 213 ? 14.141 29.875 5.301 1 98.81 213 VAL A C 1
ATOM 1682 O O . VAL A 1 213 ? 14.875 29.672 4.324 1 98.81 213 VAL A O 1
ATOM 1685 N N . ASP A 1 214 ? 14.578 30.531 6.453 1 98.69 214 ASP A N 1
ATOM 1686 C CA . ASP A 1 214 ? 15.977 30.922 6.594 1 98.69 214 ASP A CA 1
ATOM 1687 C C . ASP A 1 214 ? 16.906 29.75 6.34 1 98.69 214 ASP A C 1
ATOM 1689 O O . ASP A 1 214 ? 17.906 29.875 5.633 1 98.69 214 ASP A O 1
ATOM 1693 N N . TRP A 1 215 ? 16.578 28.625 6.875 1 98.75 215 TRP A N 1
ATOM 1694 C CA . TRP A 1 215 ? 17.375 27.422 6.754 1 98.75 215 TRP A CA 1
ATOM 1695 C C . TRP A 1 215 ? 17.359 26.891 5.324 1 98.75 215 TRP A C 1
ATOM 1697 O O . TRP A 1 215 ? 18.406 26.5 4.789 1 98.75 215 TRP A O 1
ATOM 1707 N N . LEU A 1 216 ? 16.234 26.938 4.672 1 98.75 216 LEU A N 1
ATOM 1708 C CA . LEU A 1 216 ? 16.062 26.391 3.326 1 98.75 216 LEU A CA 1
ATOM 1709 C C . LEU A 1 216 ? 16.812 27.25 2.305 1 98.75 216 LEU A C 1
ATOM 1711 O O . LEU A 1 216 ? 17.312 26.734 1.302 1 98.75 216 LEU A O 1
ATOM 1715 N N . GLU A 1 217 ? 16.875 28.531 2.551 1 98.38 217 GLU A N 1
ATOM 1716 C CA . GLU A 1 217 ? 17.578 29.438 1.636 1 98.38 217 GLU A CA 1
ATOM 1717 C C . GLU A 1 217 ? 19.062 29.094 1.548 1 98.38 217 GLU A C 1
ATOM 1719 O O . GLU A 1 217 ? 19.703 29.391 0.543 1 98.38 217 GLU A O 1
ATOM 1724 N N . GLN A 1 218 ? 19.547 28.438 2.588 1 97.88 218 GLN A N 1
ATOM 1725 C CA . GLN A 1 218 ? 20.953 28.078 2.629 1 97.88 218 GLN A CA 1
ATOM 1726 C C . GLN A 1 218 ? 21.188 26.656 2.137 1 97.88 218 GLN A C 1
ATOM 1728 O O . GLN A 1 218 ? 22.328 26.219 1.976 1 97.88 218 GLN A O 1
ATOM 1733 N N . HIS A 1 219 ? 20.156 25.969 1.876 1 97.25 219 HIS A N 1
ATOM 1734 C CA . HIS A 1 219 ? 20.266 24.594 1.442 1 97.25 219 HIS A CA 1
ATOM 1735 C C . HIS A 1 219 ? 20.719 24.5 -0.014 1 97.25 219 HIS A C 1
ATOM 1737 O O . HIS A 1 219 ? 20.094 25.094 -0.894 1 97.25 219 HIS A O 1
ATOM 1743 N N . PRO A 1 220 ? 21.672 23.688 -0.322 1 96.88 220 PRO A N 1
ATOM 1744 C CA . PRO A 1 220 ? 22.25 23.719 -1.661 1 96.88 220 PRO A CA 1
ATOM 1745 C C . PRO A 1 220 ? 21.344 23.109 -2.721 1 96.88 220 PRO A C 1
ATOM 1747 O O . PRO A 1 220 ? 21.5 23.375 -3.912 1 96.88 220 PRO A O 1
ATOM 1750 N N . GLU A 1 221 ? 20.375 22.359 -2.381 1 97.81 221 GLU A N 1
ATOM 1751 C CA . GLU A 1 221 ? 19.578 21.625 -3.365 1 97.81 221 GLU A CA 1
ATOM 1752 C C . GLU A 1 221 ? 18.188 22.266 -3.527 1 97.81 221 GLU A C 1
ATOM 1754 O O . GLU A 1 221 ? 17.359 21.766 -4.297 1 97.81 221 GLU A O 1
ATOM 1759 N N . VAL A 1 222 ? 17.922 23.359 -2.838 1 98.44 222 VAL A N 1
ATOM 1760 C CA . VAL A 1 222 ? 16.578 23.922 -2.824 1 98.44 222 VAL A CA 1
ATOM 1761 C C . VAL A 1 222 ? 16.562 25.25 -3.59 1 98.44 222 VAL A C 1
ATOM 1763 O O . VAL A 1 222 ? 17.469 26.078 -3.424 1 98.44 222 VAL A O 1
ATOM 1766 N N . ASP A 1 223 ? 15.625 25.391 -4.469 1 98.5 223 ASP A N 1
ATOM 1767 C CA . ASP A 1 223 ? 15.359 26.672 -5.102 1 98.5 223 ASP A CA 1
ATOM 1768 C C . ASP A 1 223 ? 14.539 27.578 -4.184 1 98.5 223 ASP A C 1
ATOM 1770 O O . ASP A 1 223 ? 13.328 27.422 -4.062 1 98.5 223 ASP A O 1
ATOM 1774 N N . ALA A 1 224 ? 15.117 28.562 -3.65 1 97.38 224 ALA A N 1
ATOM 1775 C CA . ALA A 1 224 ? 14.523 29.406 -2.613 1 97.38 224 ALA A CA 1
ATOM 1776 C C . ALA A 1 224 ? 13.344 30.203 -3.16 1 97.38 224 ALA A C 1
ATOM 1778 O O . ALA A 1 224 ? 12.484 30.656 -2.396 1 97.38 224 ALA A O 1
ATOM 1779 N N . GLY A 1 225 ? 13.289 30.359 -4.438 1 98.19 225 GLY A N 1
ATOM 1780 C CA . GLY A 1 225 ? 12.188 31.094 -5.043 1 98.19 225 GLY A CA 1
ATOM 1781 C C . GLY A 1 225 ? 10.945 30.25 -5.246 1 98.19 225 GLY A C 1
ATOM 1782 O O . GLY A 1 225 ? 9.883 30.766 -5.582 1 98.19 225 GLY A O 1
ATOM 1783 N N . ARG A 1 226 ? 11.039 28.938 -5.004 1 98.69 226 ARG A N 1
ATOM 1784 C CA . ARG A 1 226 ? 9.93 28.016 -5.238 1 98.69 226 ARG A CA 1
ATOM 1785 C C . ARG A 1 226 ? 9.688 27.125 -4.02 1 98.69 226 ARG A C 1
ATOM 1787 O O . ARG A 1 226 ? 9.586 25.906 -4.137 1 98.69 226 ARG A O 1
ATOM 1794 N N . ILE A 1 227 ? 9.57 27.703 -2.875 1 98.94 227 ILE A N 1
ATOM 1795 C CA . ILE A 1 227 ? 9.234 27.047 -1.622 1 98.94 227 ILE A CA 1
ATOM 1796 C C . ILE A 1 227 ? 7.762 27.281 -1.286 1 98.94 227 ILE A C 1
ATOM 1798 O O . ILE A 1 227 ? 7.32 28.438 -1.205 1 98.94 227 ILE A O 1
ATOM 1802 N N . GLY A 1 228 ? 6.984 26.203 -1.214 1 98.94 228 GLY A N 1
ATOM 1803 C CA . GLY A 1 228 ? 5.617 26.281 -0.73 1 98.94 228 GLY A CA 1
ATOM 1804 C C . GLY A 1 228 ? 5.441 25.719 0.664 1 98.94 228 GLY A C 1
ATOM 1805 O O . GLY A 1 228 ? 6.395 25.219 1.262 1 98.94 228 GLY A O 1
ATOM 1806 N N . MET A 1 229 ? 4.191 25.828 1.174 1 98.94 229 MET A N 1
ATOM 1807 C CA . MET A 1 229 ? 3.881 25.25 2.479 1 98.94 229 MET A CA 1
ATOM 1808 C C . MET A 1 229 ? 2.531 24.547 2.453 1 98.94 229 MET A C 1
ATOM 1810 O O . MET A 1 229 ? 1.584 25.016 1.827 1 98.94 229 MET A O 1
ATOM 1814 N N . GLU A 1 230 ? 2.488 23.406 3.035 1 98.94 230 GLU A N 1
ATOM 1815 C CA . GLU A 1 230 ? 1.259 22.641 3.236 1 98.94 230 GLU A CA 1
ATOM 1816 C C . GLU A 1 230 ? 1.021 22.359 4.715 1 98.94 230 GLU A C 1
ATOM 1818 O O . GLU A 1 230 ? 1.964 22.094 5.461 1 98.94 230 GLU A O 1
ATOM 1823 N N . GLY A 1 231 ? -0.176 22.438 5.148 1 98.88 231 GLY A N 1
ATOM 1824 C CA . GLY A 1 231 ? -0.554 22.047 6.496 1 98.88 231 GLY A CA 1
ATOM 1825 C C . GLY A 1 231 ? -1.732 21.094 6.535 1 98.88 231 GLY A C 1
ATOM 1826 O O . GLY A 1 231 ? -2.721 21.297 5.824 1 98.88 231 GLY A O 1
ATOM 1827 N N . VAL A 1 232 ? -1.651 20.078 7.398 1 98.69 232 VAL A N 1
ATOM 1828 C CA . VAL A 1 232 ? -2.734 19.109 7.531 1 98.69 232 VAL A CA 1
ATOM 1829 C C . VAL A 1 232 ? -3.516 19.375 8.812 1 98.69 232 VAL A C 1
ATOM 1831 O O . VAL A 1 232 ? -2.934 19.75 9.836 1 98.69 232 VAL A O 1
ATOM 1834 N N . SER A 1 233 ? -4.883 19.234 8.789 1 97.88 233 SER A N 1
ATOM 1835 C CA . SER A 1 233 ? -5.715 19.406 9.977 1 97.88 233 SER A CA 1
ATOM 1836 C C . SER A 1 233 ? -5.449 20.75 10.648 1 97.88 233 SER A C 1
ATOM 1838 O O . SER A 1 233 ? -5.523 21.797 10.008 1 97.88 233 SER A O 1
ATOM 1840 N N . LEU A 1 234 ? -4.938 20.797 11.914 1 98.31 234 LEU A N 1
ATOM 1841 C CA . LEU A 1 234 ? -4.613 22.062 12.57 1 98.31 234 LEU A CA 1
ATOM 1842 C C . LEU A 1 234 ? -3.523 22.812 11.812 1 98.31 234 LEU A C 1
ATOM 1844 O O . LEU A 1 234 ? -3.414 24.031 11.914 1 98.31 234 LEU A O 1
ATOM 1848 N N . GLY A 1 235 ? -2.803 22.094 10.992 1 98.62 235 GLY A N 1
ATOM 1849 C CA . GLY A 1 235 ? -1.905 22.734 10.047 1 98.62 235 GLY A CA 1
ATOM 1850 C C . GLY A 1 235 ? -2.625 23.641 9.062 1 98.62 235 GLY A C 1
ATOM 1851 O O . GLY A 1 235 ? -2.018 24.531 8.477 1 98.62 235 GLY A O 1
ATOM 1852 N N . GLY A 1 236 ? -3.902 23.422 8.898 1 98.62 236 GLY A N 1
ATOM 1853 C CA . GLY A 1 236 ? -4.742 24.266 8.062 1 98.62 236 GLY A CA 1
ATOM 1854 C C . GLY A 1 236 ? -4.969 25.641 8.664 1 98.62 236 GLY A C 1
ATOM 1855 O O . GLY A 1 236 ? -5.449 26.547 7.977 1 98.62 236 GLY A O 1
ATOM 1856 N N . TYR A 1 237 ? -4.719 25.812 9.898 1 98.75 237 TYR A N 1
ATOM 1857 C CA . TYR A 1 237 ? -4.598 27.125 10.523 1 98.75 237 TYR A CA 1
ATOM 1858 C C . TYR A 1 237 ? -3.176 27.656 10.406 1 98.75 237 TYR A C 1
ATOM 1860 O O . TYR A 1 237 ? -2.971 28.812 10.031 1 98.75 237 TYR A O 1
ATOM 1868 N N . TYR A 1 238 ? -2.158 26.812 10.664 1 98.88 238 TYR A N 1
ATOM 1869 C CA . TYR A 1 238 ? -0.766 27.234 10.727 1 98.88 238 TYR A CA 1
ATOM 1870 C C . TYR A 1 238 ? -0.27 27.688 9.359 1 98.88 238 TYR A C 1
ATOM 1872 O O . TYR A 1 238 ? 0.4 28.719 9.25 1 98.88 238 TYR A O 1
ATOM 1880 N N . CYS A 1 239 ? -0.576 26.953 8.344 1 98.88 239 CYS A N 1
ATOM 1881 C CA . CYS A 1 239 ? -0.034 27.203 7.016 1 98.88 239 CYS A CA 1
ATOM 1882 C C . CYS A 1 239 ? -0.53 28.531 6.465 1 98.88 239 CYS A C 1
ATOM 1884 O O . CYS A 1 239 ? 0.271 29.391 6.086 1 98.88 239 CYS A O 1
ATOM 1886 N N . PRO A 1 240 ? -1.833 28.797 6.488 1 98.88 240 PRO A N 1
ATOM 1887 C CA . PRO A 1 240 ? -2.279 30.094 5.961 1 98.88 240 PRO A CA 1
ATOM 1888 C C . PRO A 1 240 ? -1.681 31.266 6.719 1 98.88 240 PRO A C 1
ATOM 1890 O O . PRO A 1 240 ? -1.3 32.281 6.105 1 98.88 240 PRO A O 1
ATOM 1893 N N . ARG A 1 241 ? -1.602 31.172 7.977 1 98.81 241 ARG A N 1
ATOM 1894 C CA . ARG A 1 241 ? -1.039 32.281 8.75 1 98.81 241 ARG A CA 1
ATOM 1895 C C . ARG A 1 241 ? 0.437 32.469 8.422 1 98.81 241 ARG A C 1
ATOM 1897 O O . ARG A 1 241 ? 0.89 33.594 8.242 1 98.81 241 ARG A O 1
ATOM 1904 N N . ALA A 1 242 ? 1.173 31.375 8.352 1 98.88 242 ALA A N 1
ATOM 1905 C CA . ALA A 1 242 ? 2.584 31.453 7.992 1 98.88 242 ALA A CA 1
ATOM 1906 C C . ALA A 1 242 ? 2.762 32.094 6.621 1 98.88 242 ALA A C 1
ATOM 1908 O O . ALA A 1 242 ? 3.584 33 6.453 1 98.88 242 ALA A O 1
ATOM 1909 N N . VAL A 1 243 ? 2.002 31.688 5.652 1 98.88 243 VAL A N 1
ATOM 1910 C CA . VAL A 1 243 ? 2.115 32.188 4.285 1 98.88 243 VAL A CA 1
ATOM 1911 C C . VAL A 1 243 ? 1.726 33.656 4.246 1 98.88 243 VAL A C 1
ATOM 1913 O O . VAL A 1 243 ? 2.299 34.438 3.482 1 98.88 243 VAL A O 1
ATOM 1916 N N . ALA A 1 244 ? 0.802 34.062 5.074 1 98.81 244 ALA A N 1
ATOM 1917 C CA . ALA A 1 244 ? 0.348 35.438 5.137 1 98.81 244 ALA A CA 1
ATOM 1918 C C . ALA A 1 244 ? 1.453 36.375 5.656 1 98.81 244 ALA A C 1
ATOM 1920 O O . ALA A 1 244 ? 1.581 37.5 5.211 1 98.81 244 ALA A O 1
ATOM 1921 N N . PHE A 1 245 ? 2.25 35.906 6.586 1 98.75 245 PHE A N 1
ATOM 1922 C CA . PHE A 1 245 ? 3.174 36.781 7.289 1 98.75 245 PHE A CA 1
ATOM 1923 C C . PHE A 1 245 ? 4.613 36.5 6.871 1 98.75 245 PHE A C 1
ATOM 1925 O O . PHE A 1 245 ? 5.523 37.25 7.234 1 98.75 245 PHE A O 1
ATOM 1932 N N . GLU A 1 246 ? 4.871 35.438 6.137 1 98.31 246 GLU A N 1
ATOM 1933 C CA . GLU A 1 246 ? 6.164 35.094 5.543 1 98.31 246 GLU A CA 1
ATOM 1934 C C . GLU A 1 246 ? 6.09 35.125 4.02 1 98.31 246 GLU A C 1
ATOM 1936 O O . GLU A 1 246 ? 5.82 34.094 3.389 1 98.31 246 GLU A O 1
ATOM 1941 N N . PRO A 1 247 ? 6.387 36.156 3.439 1 96 247 PRO A N 1
ATOM 1942 C CA . PRO A 1 247 ? 6.102 36.375 2.018 1 96 247 PRO A CA 1
ATOM 1943 C C . PRO A 1 247 ? 7.035 35.594 1.104 1 96 247 PRO A C 1
ATOM 1945 O O . PRO A 1 247 ? 6.844 35.562 -0.114 1 96 247 PRO A O 1
ATOM 1948 N N . ARG A 1 248 ? 8.094 35.031 1.569 1 98.12 248 ARG A N 1
ATOM 1949 C CA . ARG A 1 248 ? 9.023 34.25 0.733 1 98.12 248 ARG A CA 1
ATOM 1950 C C . ARG A 1 248 ? 8.414 32.938 0.275 1 98.12 248 ARG A C 1
ATOM 1952 O O . ARG A 1 248 ? 8.922 32.312 -0.642 1 98.12 248 ARG A O 1
ATOM 1959 N N . PHE A 1 249 ? 7.27 32.531 0.924 1 98.88 249 PHE A N 1
ATOM 1960 C CA . PHE A 1 249 ? 6.574 31.344 0.403 1 98.88 249 PHE A CA 1
ATOM 1961 C C . PHE A 1 249 ? 5.934 31.656 -0.945 1 98.88 249 PHE A C 1
ATOM 1963 O O . PHE A 1 249 ? 5.309 32.688 -1.117 1 98.88 249 PHE A O 1
ATOM 1970 N N . ALA A 1 250 ? 6.031 30.672 -1.819 1 98.88 250 ALA A N 1
ATOM 1971 C CA . ALA A 1 250 ? 5.57 30.875 -3.191 1 98.88 250 ALA A CA 1
ATOM 1972 C C . ALA A 1 250 ? 4.148 30.359 -3.377 1 98.88 250 ALA A C 1
ATOM 1974 O O . ALA A 1 250 ? 3.488 30.672 -4.367 1 98.88 250 ALA A O 1
ATOM 1975 N N . CYS A 1 251 ? 3.637 29.562 -2.475 1 98.88 251 CYS A N 1
ATOM 1976 C CA . CYS A 1 251 ? 2.264 29.078 -2.492 1 98.88 251 CYS A CA 1
ATOM 1977 C C . CYS A 1 251 ? 1.895 28.438 -1.155 1 98.88 251 CYS A C 1
ATOM 1979 O O . CYS A 1 251 ? 2.756 28.25 -0.298 1 98.88 251 CYS A O 1
ATOM 1981 N N . GLY A 1 252 ? 0.618 28.203 -0.961 1 98.88 252 GLY A N 1
ATOM 1982 C CA . GLY A 1 252 ? 0.117 27.516 0.219 1 98.88 252 GLY A CA 1
ATOM 1983 C C . GLY A 1 252 ? -0.948 26.484 -0.097 1 98.88 252 GLY A C 1
ATOM 1984 O O . GLY A 1 252 ? -1.651 26.609 -1.104 1 98.88 252 GLY A O 1
ATOM 1985 N N . VAL A 1 253 ? -1.024 25.438 0.748 1 98.88 253 VAL A N 1
ATOM 1986 C CA . VAL A 1 253 ? -2.01 24.375 0.618 1 98.88 253 VAL A CA 1
ATOM 1987 C C . VAL A 1 253 ? -2.496 23.938 2.002 1 98.88 253 VAL A C 1
ATOM 1989 O O . VAL A 1 253 ? -1.694 23.781 2.926 1 98.88 253 VAL A O 1
ATOM 1992 N N . VAL A 1 254 ? -3.762 23.766 2.086 1 98.75 254 VAL A N 1
ATOM 1993 C CA . VAL A 1 254 ? -4.242 23.172 3.328 1 98.75 254 VAL A CA 1
ATOM 1994 C C . VAL A 1 254 ? -4.98 21.875 3.021 1 98.75 254 VAL A C 1
ATOM 1996 O O . VAL A 1 254 ? -5.777 21.812 2.084 1 98.75 254 VAL A O 1
ATOM 1999 N N . TRP A 1 255 ? -4.668 20.812 3.674 1 98.56 255 TRP A N 1
ATOM 2000 C CA . TRP A 1 255 ? -5.352 19.516 3.666 1 98.56 255 TRP A CA 1
ATOM 2001 C C . TRP A 1 255 ? -6.227 19.359 4.906 1 98.56 255 TRP A C 1
ATOM 2003 O O . TRP A 1 255 ? -5.875 18.625 5.828 1 98.56 255 TRP A O 1
ATOM 2013 N N . GLY A 1 256 ? -7.418 19.969 4.855 1 98.12 256 GLY A N 1
ATOM 2014 C CA . GLY A 1 256 ? -8.273 20.188 6.012 1 98.12 256 GLY A CA 1
ATOM 2015 C C . GLY A 1 256 ? -8.156 21.594 6.574 1 98.12 256 GLY A C 1
ATOM 2016 O O . GLY A 1 256 ? -7.289 21.859 7.406 1 98.12 256 GLY A O 1
ATOM 2017 N N . ALA A 1 257 ? -9.062 22.453 6.184 1 97.88 257 ALA A N 1
ATOM 2018 C CA . ALA A 1 257 ? -9.039 23.859 6.586 1 97.88 257 ALA A CA 1
ATOM 2019 C C . ALA A 1 257 ? -9.516 24.031 8.023 1 97.88 257 ALA A C 1
ATOM 2021 O O . ALA A 1 257 ? -10.461 23.359 8.453 1 97.88 257 ALA A O 1
ATOM 2022 N N . ASN A 1 258 ? -8.797 24.766 8.727 1 97.94 258 ASN A N 1
ATOM 2023 C CA . ASN A 1 258 ? -9.094 25.047 10.125 1 97.94 258 ASN A CA 1
ATOM 2024 C C . ASN A 1 258 ? -9.117 26.547 10.406 1 97.94 258 ASN A C 1
ATOM 2026 O O . ASN A 1 258 ? -8.352 27.031 11.25 1 97.94 258 ASN A O 1
ATOM 2030 N N . HIS A 1 259 ? -10.102 27.266 9.805 1 98.5 259 HIS A N 1
ATOM 2031 C CA . HIS A 1 259 ? -10.156 28.719 9.742 1 98.5 259 HIS A CA 1
ATOM 2032 C C . HIS A 1 259 ? -10.344 29.328 11.133 1 98.5 259 HIS A C 1
ATOM 2034 O O . HIS A 1 259 ? -9.766 30.375 11.438 1 98.5 259 HIS A O 1
ATOM 2040 N N . ASP A 1 260 ? -11.172 28.719 11.93 1 98 260 ASP A N 1
ATOM 2041 C CA . ASP A 1 260 ? -11.508 29.219 13.258 1 98 260 ASP A CA 1
ATOM 2042 C C . ASP A 1 260 ? -11.477 28.109 14.289 1 98 260 ASP A C 1
ATOM 2044 O O . ASP A 1 260 ? -12.523 27.641 14.758 1 98 260 ASP A O 1
ATOM 2048 N N . TRP A 1 261 ? -10.25 27.781 14.695 1 97.19 261 TRP A N 1
ATOM 2049 C CA . TRP A 1 261 ? -10.062 26.703 15.656 1 97.19 261 TRP A CA 1
ATOM 2050 C C . TRP A 1 261 ? -10.547 27.109 17.047 1 97.19 261 TRP A C 1
ATOM 2052 O O . TRP A 1 261 ? -10.922 26.266 17.859 1 97.19 261 TRP A O 1
ATOM 2062 N N . ARG A 1 262 ? -10.594 28.453 17.312 1 95.94 262 ARG A N 1
ATOM 2063 C CA . ARG A 1 262 ? -11.195 29 18.531 1 95.94 262 ARG A CA 1
ATOM 2064 C C . ARG A 1 262 ? -12.648 28.578 18.656 1 95.94 262 ARG A C 1
ATOM 2066 O O . ARG A 1 262 ? -13.07 28.094 19.719 1 95.94 262 ARG A O 1
ATOM 2073 N N . GLU A 1 263 ? -13.336 28.734 17.578 1 95.12 263 GLU A N 1
ATOM 2074 C CA . GLU A 1 263 ? -14.742 28.344 17.594 1 95.12 263 GLU A CA 1
ATOM 2075 C C . GLU A 1 263 ? -14.898 26.828 17.766 1 95.12 263 GLU A C 1
ATOM 2077 O O . GLU A 1 263 ? -15.812 26.375 18.453 1 95.12 263 GLU A O 1
ATOM 2082 N N . VAL A 1 264 ? -14.07 26.062 17.125 1 93.81 264 VAL A N 1
ATOM 2083 C CA . VAL A 1 264 ? -14.102 24.609 17.234 1 93.81 264 VAL A CA 1
ATOM 2084 C C . VAL A 1 264 ? -13.93 24.203 18.688 1 93.81 264 VAL A C 1
ATOM 2086 O O . VAL A 1 264 ? -14.617 23.297 19.172 1 93.81 264 VAL A O 1
ATOM 2089 N N . GLN A 1 265 ? -13.008 24.891 19.406 1 94.94 265 GLN A N 1
ATOM 2090 C CA . GLN A 1 265 ? -12.789 24.578 20.812 1 94.94 265 GLN A CA 1
ATOM 2091 C C . GLN A 1 265 ? -14.008 24.953 21.656 1 94.94 265 GLN A C 1
ATOM 2093 O O . GLN A 1 265 ? -14.359 24.234 22.609 1 94.94 265 GLN A O 1
ATOM 2098 N N . GLN A 1 266 ? -14.625 26.062 21.344 1 93.94 266 GLN A N 1
ATOM 2099 C CA . GLN A 1 266 ? -15.836 26.469 22.047 1 93.94 266 GLN A CA 1
ATOM 2100 C C . GLN A 1 266 ? -16.953 25.453 21.875 1 93.94 266 GLN A C 1
ATOM 2102 O O . GLN A 1 266 ? -17.625 25.078 22.844 1 93.94 266 GLN A O 1
ATOM 2107 N N . ARG A 1 267 ? -17.078 24.938 20.672 1 92.19 267 ARG A N 1
ATOM 2108 C CA . ARG A 1 267 ? -18.094 23.938 20.375 1 92.19 267 ARG A CA 1
ATOM 2109 C C . ARG A 1 267 ? -17.812 22.625 21.094 1 92.19 267 ARG A C 1
ATOM 2111 O O . ARG A 1 267 ? -18.719 21.953 21.578 1 92.19 267 ARG A O 1
ATOM 2118 N N . ARG A 1 268 ? -16.531 22.281 21.109 1 91.25 268 ARG A N 1
ATOM 2119 C CA . ARG A 1 268 ? -16.141 21.062 21.812 1 91.25 268 ARG A CA 1
ATOM 2120 C C . ARG A 1 268 ? -16.438 21.172 23.312 1 91.25 268 ARG A C 1
ATOM 2122 O O . ARG A 1 268 ? -16.828 20.188 23.938 1 91.25 268 ARG A O 1
ATOM 2129 N N . ARG A 1 269 ? -16.203 22.281 23.812 1 90.12 269 ARG A N 1
ATOM 2130 C CA . ARG A 1 269 ? -16.531 22.516 25.219 1 90.12 269 ARG A CA 1
ATOM 2131 C C . ARG A 1 269 ? -18.016 22.328 25.469 1 90.12 269 ARG A C 1
ATOM 2133 O O . ARG A 1 269 ? -18.422 21.906 26.547 1 90.12 269 ARG A O 1
ATOM 2140 N N . GLU A 1 270 ? -18.781 22.562 24.406 1 87.19 270 GLU A N 1
ATOM 2141 C CA . GLU A 1 270 ? -20.234 22.391 24.469 1 87.19 270 GLU A CA 1
ATOM 2142 C C . GLU A 1 270 ? -20.625 20.984 24.031 1 87.19 270 GLU A C 1
ATOM 2144 O O . GLU A 1 270 ? -21.812 20.688 23.891 1 87.19 270 GLU A O 1
ATOM 2149 N N . ARG A 1 271 ? -19.781 20.078 23.969 1 79.62 271 ARG A N 1
ATOM 2150 C CA . ARG A 1 271 ? -19.969 18.656 23.672 1 79.62 271 ARG A CA 1
ATOM 2151 C C . ARG A 1 271 ? -20.469 18.438 22.25 1 79.62 271 ARG A C 1
ATOM 2153 O O . ARG A 1 271 ? -21.328 17.609 22.016 1 79.62 271 ARG A O 1
ATOM 2160 N N . GLU A 1 272 ? -19.844 19.281 21.422 1 77.31 272 GLU A N 1
ATOM 2161 C CA . GLU A 1 272 ? -20.156 19.156 20 1 77.31 272 GLU A CA 1
ATOM 2162 C C . GLU A 1 272 ? -18.922 18.766 19.188 1 77.31 272 GLU A C 1
ATOM 2164 O O . GLU A 1 272 ? -17.828 19.266 19.438 1 77.31 272 GLU A O 1
ATOM 2169 N N . GLY A 1 273 ? -19.188 17.781 18.266 1 76.62 273 GLY A N 1
ATOM 2170 C CA . GLY A 1 273 ? -18.094 17.375 17.391 1 76.62 273 GLY A CA 1
ATOM 2171 C C . GLY A 1 273 ? -17.297 16.219 17.969 1 76.62 273 GLY A C 1
ATOM 2172 O O . GLY A 1 273 ? -17.297 15.984 19.172 1 76.62 273 GLY A O 1
ATOM 2173 N N . ASP A 1 274 ? -16.594 15.539 17.078 1 80.75 274 ASP A N 1
ATOM 2174 C CA . ASP A 1 274 ? -15.781 14.398 17.5 1 80.75 274 ASP A CA 1
ATOM 2175 C C . ASP A 1 274 ? -14.414 14.852 18.016 1 80.75 274 ASP A C 1
ATOM 2177 O O . ASP A 1 274 ? -13.844 15.82 17.5 1 80.75 274 ASP A O 1
ATOM 2181 N N . PHE A 1 275 ? -13.914 14.125 18.984 1 84.19 275 PHE A N 1
ATOM 2182 C CA . PHE A 1 275 ? -12.555 14.328 19.469 1 84.19 275 PHE A CA 1
ATOM 2183 C C . PHE A 1 275 ? -11.562 13.484 18.688 1 84.19 275 PHE A C 1
ATOM 2185 O O . PHE A 1 275 ? -11.766 12.281 18.516 1 84.19 275 PHE A O 1
ATOM 2192 N N . PRO A 1 276 ? -10.562 14.102 18.219 1 81.88 276 PRO A N 1
ATOM 2193 C CA . PRO A 1 276 ? -9.586 13.375 17.406 1 81.88 276 PRO A CA 1
ATOM 2194 C C . PRO A 1 276 ? -8.688 12.469 18.25 1 81.88 276 PRO A C 1
ATOM 2196 O O . PRO A 1 276 ? -7.992 11.609 17.703 1 81.88 276 PRO A O 1
ATOM 2199 N N . VAL A 1 277 ? -8.531 12.742 19.547 1 80.44 277 VAL A N 1
ATOM 2200 C CA . VAL A 1 277 ? -7.672 11.977 20.438 1 80.44 277 VAL A CA 1
ATOM 2201 C C . VAL A 1 277 ? -8.422 11.672 21.734 1 80.44 277 VAL A C 1
ATOM 2203 O O . VAL A 1 277 ? -9.312 12.422 22.125 1 80.44 277 VAL A O 1
ATOM 2206 N N . PRO A 1 278 ? -7.914 10.586 22.344 1 80.88 278 PRO A N 1
ATOM 2207 C CA . PRO A 1 278 ? -8.445 10.383 23.688 1 80.88 278 PRO A CA 1
ATOM 2208 C C . PRO A 1 278 ? -7.949 11.438 24.688 1 80.88 278 PRO A C 1
ATOM 2210 O O . PRO A 1 278 ? -6.93 12.086 24.438 1 80.88 278 PRO A O 1
ATOM 2213 N N . HIS A 1 279 ? -8.641 11.711 25.719 1 86.31 279 HIS A N 1
ATOM 2214 C CA . HIS A 1 279 ? -8.234 12.688 26.734 1 86.31 279 HIS A CA 1
ATOM 2215 C C . HIS A 1 279 ? -7.988 14.055 26.109 1 86.31 279 HIS A C 1
ATOM 2217 O O . HIS A 1 279 ? -6.938 14.664 26.328 1 86.31 279 HIS A O 1
ATOM 2223 N N . TYR A 1 280 ? -8.812 14.531 25.328 1 91.06 280 TYR A N 1
ATOM 2224 C CA . TYR A 1 280 ? -8.672 15.672 24.438 1 91.06 280 TYR A CA 1
ATOM 2225 C C . TYR A 1 280 ? -8.219 16.906 25.203 1 91.06 280 TYR A C 1
ATOM 2227 O O . TYR A 1 280 ? -7.242 17.562 24.828 1 91.06 280 TYR A O 1
ATOM 2235 N N . TRP A 1 281 ? -8.844 17.203 26.297 1 93.25 281 TRP A N 1
ATOM 2236 C CA . TRP A 1 281 ? -8.578 18.438 27.016 1 93.25 281 TRP A CA 1
ATOM 2237 C C . TRP A 1 281 ? -7.199 18.406 27.672 1 93.25 281 TRP A C 1
ATOM 2239 O O . TRP A 1 281 ? -6.512 19.422 27.734 1 93.25 281 TRP A O 1
ATOM 2249 N N . GLN A 1 282 ? -6.797 17.234 28.125 1 92.69 282 GLN A N 1
ATOM 2250 C CA . GLN A 1 282 ? -5.434 17.094 28.625 1 92.69 282 GLN A CA 1
ATOM 2251 C C . GLN A 1 282 ? -4.414 17.234 27.5 1 92.69 282 GLN A C 1
ATOM 2253 O O . GLN A 1 282 ? -3.352 17.828 27.672 1 92.69 282 GLN A O 1
ATOM 2258 N N . HIS A 1 283 ? -4.766 16.719 26.391 1 93.88 283 HIS A N 1
ATOM 2259 C CA . HIS A 1 283 ? -3.863 16.75 25.25 1 93.88 283 HIS A CA 1
ATOM 2260 C C . HIS A 1 283 ? -3.646 18.188 24.766 1 93.88 283 HIS A C 1
ATOM 2262 O O . HIS A 1 283 ? -2.51 18.594 24.516 1 93.88 283 HIS A O 1
ATOM 2268 N N . VAL A 1 284 ? -4.734 18.938 24.594 1 96.38 284 VAL A N 1
ATOM 2269 C CA . VAL A 1 284 ? -4.594 20.281 24.062 1 96.38 284 VAL A CA 1
ATOM 2270 C C . VAL A 1 284 ? -3.844 21.156 25.062 1 96.38 284 VAL A C 1
ATOM 2272 O O . VAL A 1 284 ? -3.096 22.062 24.672 1 96.38 284 VAL A O 1
ATOM 2275 N N . ARG A 1 285 ? -4 20.891 26.344 1 96.12 285 ARG A N 1
ATOM 2276 C CA . ARG A 1 285 ? -3.238 21.641 27.344 1 96.12 285 ARG A CA 1
ATOM 2277 C C . ARG A 1 285 ? -1.761 21.266 27.297 1 96.12 285 ARG A C 1
ATOM 2279 O O . ARG A 1 285 ? -0.894 22.094 27.547 1 96.12 285 ARG A O 1
ATOM 2286 N N . TRP A 1 286 ? -1.524 20.047 26.984 1 95.88 286 TRP A N 1
ATOM 2287 C CA . TRP A 1 286 ? -0.147 19.609 26.797 1 95.88 286 TRP A CA 1
ATOM 2288 C C . TRP A 1 286 ? 0.482 20.297 25.594 1 95.88 286 TRP A C 1
ATOM 2290 O O . TRP A 1 286 ? 1.612 20.781 25.656 1 95.88 286 TRP A O 1
ATOM 2300 N N . VAL A 1 287 ? -0.238 20.469 24.484 1 97.25 287 VAL A N 1
ATOM 2301 C CA . VAL A 1 287 ? 0.24 21 23.219 1 97.25 287 VAL A CA 1
ATOM 2302 C C . VAL A 1 287 ? 0.422 22.516 23.312 1 97.25 287 VAL A C 1
ATOM 2304 O O . VAL A 1 287 ? 1.456 23.047 22.922 1 97.25 287 VAL A O 1
ATOM 2307 N N . TRP A 1 288 ? -0.565 23.156 23.906 1 97.69 288 TRP A N 1
ATOM 2308 C CA . TRP A 1 288 ? -0.623 24.609 23.844 1 97.69 288 TRP A CA 1
ATOM 2309 C C . TRP A 1 288 ? -0.168 25.234 25.156 1 97.69 288 TRP A C 1
ATOM 2311 O O . TRP A 1 288 ? 0.232 26.406 25.188 1 97.69 288 TRP A O 1
ATOM 2321 N N . GLY A 1 289 ? -0.3 24.391 26.172 1 95.25 289 GLY A N 1
ATOM 2322 C CA . GLY A 1 289 ? -0.118 24.953 27.5 1 95.25 289 GLY A CA 1
ATOM 2323 C C . GLY A 1 289 ? -1.419 25.375 28.156 1 95.25 289 GLY A C 1
ATOM 2324 O O . GLY A 1 289 ? -2.486 25.281 27.547 1 95.25 289 GLY A O 1
ATOM 2325 N N . GLY A 1 290 ? -1.312 25.781 29.375 1 94.12 290 GLY A N 1
ATOM 2326 C CA . GLY A 1 290 ? -2.445 26.188 30.188 1 94.12 290 GLY A CA 1
ATOM 2327 C C . GLY A 1 290 ? -2.58 25.391 31.469 1 94.12 290 GLY A C 1
ATOM 2328 O O . GLY A 1 290 ? -2.611 24.156 31.438 1 94.12 290 GLY A O 1
ATOM 2329 N N . GLU A 1 291 ? -2.684 26.078 32.531 1 94.69 291 GLU A N 1
ATOM 2330 C CA . GLU A 1 291 ? -2.779 25.422 33.844 1 94.69 291 GLU A CA 1
ATOM 2331 C C . GLU A 1 291 ? -4.125 24.734 34.031 1 94.69 291 GLU A C 1
ATOM 2333 O O . GLU A 1 291 ? -4.242 23.781 34.812 1 94.69 291 GLU A O 1
ATOM 2338 N N . ASP A 1 292 ? -5.125 25.219 33.312 1 96 292 ASP A N 1
ATOM 2339 C CA . ASP A 1 292 ? -6.453 24.609 33.281 1 96 292 ASP A CA 1
ATOM 2340 C C . ASP A 1 292 ? -7.156 24.906 31.969 1 96 292 ASP A C 1
ATOM 2342 O O . ASP A 1 292 ? -6.562 25.484 31.062 1 96 292 ASP A O 1
ATOM 2346 N N . ILE A 1 293 ? -8.336 24.422 31.812 1 95.12 293 ILE A N 1
ATOM 2347 C CA . ILE A 1 293 ? -9.07 24.5 30.562 1 95.12 293 ILE A CA 1
ATOM 2348 C C . ILE A 1 293 ? -9.344 25.969 30.219 1 95.12 293 ILE A C 1
ATOM 2350 O O . ILE A 1 293 ? -9.266 26.359 29.062 1 95.12 293 ILE A O 1
ATOM 2354 N N . ASP A 1 294 ? -9.641 26.75 31.25 1 96.62 294 ASP A N 1
ATOM 2355 C CA . ASP A 1 294 ? -9.922 28.172 31.016 1 96.62 294 ASP A CA 1
ATOM 2356 C C . ASP A 1 294 ? -8.688 28.891 30.484 1 96.62 294 ASP A C 1
ATOM 2358 O O . ASP A 1 294 ? -8.797 29.734 29.594 1 96.62 294 ASP A O 1
ATOM 2362 N N . ALA A 1 295 ? -7.566 28.578 31.094 1 97.06 295 ALA A N 1
ATOM 2363 C CA . ALA A 1 295 ? -6.316 29.172 30.609 1 97.06 295 ALA A CA 1
ATOM 2364 C C . ALA A 1 295 ? -6.039 28.766 29.172 1 97.06 295 ALA A C 1
ATOM 2366 O O . ALA A 1 295 ? -5.602 29.594 28.359 1 97.06 295 ALA A O 1
ATOM 2367 N N . PHE A 1 296 ? -6.281 27.578 28.844 1 96.94 296 PHE A N 1
ATOM 2368 C CA . PHE A 1 296 ? -6.125 27.094 27.484 1 96.94 296 PHE A CA 1
ATOM 2369 C C . PHE A 1 296 ? -7.082 27.828 26.547 1 96.94 296 PHE A C 1
ATOM 2371 O O . PHE A 1 296 ? -6.695 28.234 25.438 1 96.94 296 PHE A O 1
ATOM 2378 N N . MET A 1 297 ? -8.32 27.969 26.953 1 96.56 297 MET A N 1
ATOM 2379 C CA . MET A 1 297 ? -9.32 28.625 26.109 1 96.56 297 MET A CA 1
ATOM 2380 C C . MET A 1 297 ? -8.922 30.062 25.812 1 96.56 297 MET A C 1
ATOM 2382 O O . MET A 1 297 ? -9.211 30.578 24.719 1 96.56 297 MET A O 1
ATOM 2386 N N . ARG A 1 298 ? -8.266 30.719 26.719 1 96.81 298 ARG A N 1
ATOM 2387 C CA . ARG A 1 298 ? -7.777 32.062 26.484 1 96.81 298 ARG A CA 1
ATOM 2388 C C . ARG A 1 298 ? -6.711 32.094 25.391 1 96.81 298 ARG A C 1
ATOM 2390 O O . ARG A 1 298 ? -6.699 32.969 24.531 1 96.81 298 ARG A O 1
ATOM 2397 N N . LEU A 1 299 ? -5.844 31.109 25.422 1 96 299 LEU A N 1
ATOM 2398 C CA . LEU A 1 299 ? -4.832 30.984 24.375 1 96 299 LEU A CA 1
ATOM 2399 C C . LEU A 1 299 ? -5.48 30.719 23.016 1 96 299 LEU A C 1
ATOM 2401 O O . LEU A 1 299 ? -5.078 31.297 22.016 1 96 299 LEU A O 1
ATOM 2405 N N . ALA A 1 300 ? -6.508 29.891 23.031 1 96.94 300 ALA A N 1
ATOM 2406 C CA . ALA A 1 300 ? -7.18 29.438 21.812 1 96.94 300 ALA A CA 1
ATOM 2407 C C . ALA A 1 300 ? -7.906 30.594 21.141 1 96.94 300 ALA A C 1
ATOM 2409 O O . ALA A 1 300 ? -8.203 30.531 19.938 1 96.94 300 ALA A O 1
ATOM 2410 N N . GLU A 1 301 ? -8.133 31.688 21.875 1 97.25 301 GLU A N 1
ATOM 2411 C CA . GLU A 1 301 ? -8.836 32.844 21.344 1 97.25 301 GLU A CA 1
ATOM 2412 C C . GLU A 1 301 ? -8.07 33.469 20.172 1 97.25 301 GLU A C 1
ATOM 2414 O O . GLU A 1 301 ? -8.664 34.094 19.297 1 97.25 301 GLU A O 1
ATOM 2419 N N . ASN A 1 302 ? -6.828 33.188 20.141 1 97.38 302 ASN A N 1
ATOM 2420 C CA . ASN A 1 302 ? -5.977 33.75 19.109 1 97.38 302 ASN A CA 1
ATOM 2421 C C . ASN A 1 302 ? -5.891 32.875 17.875 1 97.38 302 ASN A C 1
ATOM 2423 O O . ASN A 1 302 ? -5.387 33.281 16.844 1 97.38 302 ASN A O 1
ATOM 2427 N N . VAL A 1 303 ? -6.418 31.703 17.891 1 98.38 303 VAL A N 1
ATOM 2428 C CA . VAL A 1 303 ? -6.176 30.703 16.844 1 98.38 303 VAL A CA 1
ATOM 2429 C C . VAL A 1 303 ? -7.297 30.75 15.812 1 98.38 303 VAL A C 1
ATOM 2431 O O . VAL A 1 303 ? -8.086 29.812 15.703 1 98.38 303 VAL A O 1
ATOM 2434 N N . HIS A 1 304 ? -7.312 31.766 15.055 1 98.38 304 HIS A N 1
ATOM 2435 C CA . HIS A 1 304 ? -8.227 31.953 13.93 1 98.38 304 HIS A CA 1
ATOM 2436 C C . HIS A 1 304 ? -7.59 32.812 12.836 1 98.38 304 HIS A C 1
ATOM 2438 O O . HIS A 1 304 ? -6.527 33.406 13.047 1 98.38 304 HIS A O 1
ATOM 2444 N N . LEU A 1 305 ? -8.203 32.875 11.656 1 98.69 305 LEU A N 1
ATOM 2445 C CA . LEU A 1 305 ? -7.562 33.469 10.492 1 98.69 305 LEU A CA 1
ATOM 2446 C C . LEU A 1 305 ? -8.312 34.719 10.055 1 98.69 305 LEU A C 1
ATOM 2448 O O . LEU A 1 305 ? -8 35.312 9.008 1 98.69 305 LEU A O 1
ATOM 2452 N N . ASP A 1 306 ? -9.289 35.156 10.836 1 98 306 ASP A N 1
ATOM 2453 C CA . ASP A 1 306 ? -10.008 36.375 10.5 1 98 306 ASP A CA 1
ATOM 2454 C C . ASP A 1 306 ? -9.062 37.594 10.469 1 98 306 ASP A C 1
ATOM 2456 O O . ASP A 1 306 ? -8.297 37.812 11.414 1 98 306 ASP A O 1
ATOM 2460 N N . GLY A 1 307 ? -9.078 38.281 9.359 1 97.62 307 GLY A N 1
ATOM 2461 C CA . GLY A 1 307 ? -8.273 39.5 9.219 1 97.62 307 GLY A CA 1
ATOM 2462 C C . GLY A 1 307 ? -6.84 39.188 8.805 1 97.62 307 GLY A C 1
ATOM 2463 O O . GLY A 1 307 ? -5.984 40.094 8.836 1 97.62 307 GLY A O 1
ATOM 2464 N N . VAL A 1 308 ? -6.551 38.031 8.398 1 98.25 308 VAL A N 1
ATOM 2465 C CA . VAL A 1 308 ? -5.172 37.625 8.133 1 98.25 308 VAL A CA 1
ATOM 2466 C C . VAL A 1 308 ? -5 37.312 6.652 1 98.25 308 VAL A C 1
ATOM 2468 O O . VAL A 1 308 ? -4.016 37.75 6.035 1 98.25 308 VAL A O 1
ATOM 2471 N N . LEU A 1 309 ? -5.902 36.719 5.977 1 98.5 309 LEU A N 1
ATOM 2472 C CA . LEU A 1 309 ? -5.695 36 4.734 1 98.5 309 LEU A CA 1
ATOM 2473 C C . LEU A 1 309 ? -5.629 36.938 3.543 1 98.5 309 LEU A C 1
ATOM 2475 O O . LEU A 1 309 ? -5.164 36.562 2.467 1 98.5 309 LEU A O 1
ATOM 2479 N N . ASP A 1 310 ? -6.141 38.219 3.695 1 98.19 310 ASP A N 1
ATOM 2480 C CA . ASP A 1 310 ? -6.008 39.219 2.623 1 98.19 310 ASP A CA 1
ATOM 2481 C C . ASP A 1 310 ? -4.543 39.531 2.35 1 98.19 310 ASP A C 1
ATOM 2483 O O . ASP A 1 310 ? -4.211 40.094 1.306 1 98.19 310 ASP A O 1
ATOM 2487 N N . ARG A 1 311 ? -3.66 39.125 3.244 1 98.5 311 ARG A N 1
ATOM 2488 C CA . ARG A 1 311 ? -2.225 39.344 3.105 1 98.5 311 ARG A CA 1
ATOM 2489 C C . ARG A 1 311 ? -1.605 38.344 2.129 1 98.5 311 ARG A C 1
ATOM 2491 O O . ARG A 1 311 ? -0.482 38.562 1.661 1 98.5 311 ARG A O 1
ATOM 2498 N N . ILE A 1 312 ? -2.254 37.281 1.818 1 98.75 312 ILE A N 1
ATOM 2499 C CA . ILE A 1 312 ? -1.703 36.25 0.956 1 98.75 312 ILE A CA 1
ATOM 2500 C C . ILE A 1 312 ? -1.821 36.656 -0.506 1 98.75 312 ILE A C 1
ATOM 2502 O O . ILE A 1 312 ? -2.926 36.906 -1.002 1 98.75 312 ILE A O 1
ATOM 2506 N N . ARG A 1 313 ? -0.695 36.719 -1.166 1 98.62 313 ARG A N 1
ATOM 2507 C CA . ARG A 1 313 ? -0.639 37.188 -2.545 1 98.62 313 ARG A CA 1
ATOM 2508 C C . ARG A 1 313 ? -0.027 36.156 -3.463 1 98.62 313 ARG A C 1
ATOM 2510 O O . ARG A 1 313 ? 0.531 36.469 -4.512 1 98.62 313 ARG A O 1
ATOM 2517 N N . VAL A 1 314 ? 0.022 34.938 -3.07 1 98.88 314 VAL A N 1
ATOM 2518 C CA . VAL A 1 314 ? 0.528 33.812 -3.834 1 98.88 314 VAL A CA 1
ATOM 2519 C C . VAL A 1 314 ? -0.588 32.781 -4.039 1 98.88 314 VAL A C 1
ATOM 2521 O O . VAL A 1 314 ? -1.622 32.844 -3.369 1 98.88 314 VAL A O 1
ATOM 2524 N N . PRO A 1 315 ? -0.434 31.828 -5.023 1 98.88 315 PRO A N 1
ATOM 2525 C CA . PRO A 1 315 ? -1.444 30.781 -5.215 1 98.88 315 PRO A CA 1
ATOM 2526 C C . PRO A 1 315 ? -1.726 30 -3.936 1 98.88 315 PRO A C 1
ATOM 2528 O O . PRO A 1 315 ? -0.81 29.734 -3.15 1 98.88 315 PRO A O 1
ATOM 2531 N N . PHE A 1 316 ? -3.01 29.625 -3.758 1 98.94 316 PHE A N 1
ATOM 2532 C CA . PHE A 1 316 ? -3.387 28.938 -2.527 1 98.94 316 PHE A CA 1
ATOM 2533 C C . PHE A 1 316 ? -4.473 27.906 -2.795 1 98.94 316 PHE A C 1
ATOM 2535 O O . PHE A 1 316 ? -5.488 28.219 -3.42 1 98.94 316 PHE A O 1
ATOM 2542 N N . LEU A 1 317 ? -4.262 26.656 -2.365 1 98.94 317 LEU A N 1
ATOM 2543 C CA . LEU A 1 317 ? -5.23 25.578 -2.502 1 98.94 317 LEU A CA 1
ATOM 2544 C C . LEU A 1 317 ? -5.848 25.219 -1.152 1 98.94 317 LEU A C 1
ATOM 2546 O O . LEU A 1 317 ? -5.133 24.922 -0.196 1 98.94 317 LEU A O 1
ATOM 2550 N N . VAL A 1 318 ? -7.145 25.312 -1.079 1 98.94 318 VAL A N 1
ATOM 2551 C CA . VAL A 1 318 ? -7.895 24.875 0.093 1 98.94 318 VAL A CA 1
ATOM 2552 C C . VAL A 1 318 ? -8.602 23.547 -0.21 1 98.94 318 VAL A C 1
ATOM 2554 O O . VAL A 1 318 ? -9.398 23.469 -1.146 1 98.94 318 VAL A O 1
ATOM 2557 N N . THR A 1 319 ? -8.305 22.484 0.56 1 98.88 319 THR A N 1
ATOM 2558 C CA . THR A 1 319 ? -9.016 21.219 0.399 1 98.88 319 THR A CA 1
ATOM 2559 C C . THR A 1 319 ? -9.695 20.812 1.703 1 98.88 319 THR A C 1
ATOM 2561 O O . THR A 1 319 ? -9.273 21.219 2.785 1 98.88 319 THR A O 1
ATOM 2564 N N . HIS A 1 320 ? -10.742 20.047 1.57 1 98.81 320 HIS A N 1
ATOM 2565 C CA . HIS A 1 320 ? -11.516 19.625 2.73 1 98.81 320 HIS A CA 1
ATOM 2566 C C . HIS A 1 320 ? -12.422 18.438 2.385 1 98.81 320 HIS A C 1
ATOM 2568 O O . HIS A 1 320 ? -12.781 18.25 1.221 1 98.81 320 HIS A O 1
ATOM 2574 N N . GLY A 1 321 ? -12.68 17.578 3.35 1 98.19 321 GLY A N 1
ATOM 2575 C CA . GLY A 1 321 ? -13.656 16.516 3.168 1 98.19 321 GLY A CA 1
ATOM 2576 C C . GLY A 1 321 ? -15.078 16.953 3.447 1 98.19 321 GLY A C 1
ATOM 2577 O O . GLY A 1 321 ? -15.336 17.672 4.422 1 98.19 321 GLY A O 1
ATOM 2578 N N . GLU A 1 322 ? -15.977 16.5 2.697 1 98 322 GLU A N 1
ATOM 2579 C CA . GLU A 1 322 ? -17.359 16.938 2.781 1 98 322 GLU A CA 1
ATOM 2580 C C . GLU A 1 322 ? -18.016 16.453 4.074 1 98 322 GLU A C 1
ATOM 2582 O O . GLU A 1 322 ? -18.906 17.109 4.613 1 98 322 GLU A O 1
ATOM 2587 N N . LYS A 1 323 ? -17.531 15.375 4.605 1 96.44 323 LYS A N 1
ATOM 2588 C CA . LYS A 1 323 ? -18.156 14.773 5.781 1 96.44 323 LYS A CA 1
ATOM 2589 C C . LYS A 1 323 ? -17.219 14.828 6.984 1 96.44 323 LYS A C 1
ATOM 2591 O O . LYS A 1 323 ? -17.266 13.945 7.848 1 96.44 323 LYS A O 1
ATOM 2596 N N . ASP A 1 324 ? -16.328 15.758 6.988 1 95.94 324 ASP A N 1
ATOM 2597 C CA . ASP A 1 324 ? -15.453 15.969 8.133 1 95.94 324 ASP A CA 1
ATOM 2598 C C . ASP A 1 324 ? -16.266 16.281 9.398 1 95.94 324 ASP A C 1
ATOM 2600 O O . ASP A 1 324 ? -16.891 17.344 9.484 1 95.94 324 ASP A O 1
ATOM 2604 N N . SER A 1 325 ? -16.156 15.438 10.352 1 93.06 325 SER A N 1
ATOM 2605 C CA . SER A 1 325 ? -16.938 15.617 11.578 1 93.06 325 SER A CA 1
ATOM 2606 C C . SER A 1 325 ? -16.125 16.344 12.648 1 93.06 325 SER A C 1
ATOM 2608 O O . SER A 1 325 ? -16.656 16.688 13.703 1 93.06 325 SER A O 1
ATOM 2610 N N . GLN A 1 326 ? -14.844 16.547 12.383 1 93.75 326 GLN A N 1
ATOM 2611 C CA . GLN A 1 326 ? -14 17.25 13.344 1 93.75 326 GLN A CA 1
ATOM 2612 C C . GLN A 1 326 ? -14 18.75 13.102 1 93.75 326 GLN A C 1
ATOM 2614 O O . GLN A 1 326 ? -14 19.547 14.047 1 93.75 326 GLN A O 1
ATOM 2619 N N . ILE A 1 327 ? -13.922 19.094 11.844 1 96.31 327 ILE A N 1
ATOM 2620 C CA . ILE A 1 327 ? -13.891 20.484 11.406 1 96.31 327 ILE A CA 1
ATOM 2621 C C . ILE A 1 327 ? -14.961 20.719 10.344 1 96.31 327 ILE A C 1
ATOM 2623 O O . ILE A 1 327 ? -14.883 20.172 9.242 1 96.31 327 ILE A O 1
ATOM 2627 N N . PRO A 1 328 ? -15.914 21.562 10.617 1 95.38 328 PRO A N 1
ATOM 2628 C CA . PRO A 1 328 ? -17 21.781 9.664 1 95.38 328 PRO A CA 1
ATOM 2629 C C . PRO A 1 328 ? -16.516 22.344 8.328 1 95.38 328 PRO A C 1
ATOM 2631 O O . PRO A 1 328 ? -15.617 23.188 8.297 1 95.38 328 PRO A O 1
ATOM 2634 N N . VAL A 1 329 ? -17.125 21.938 7.246 1 97.25 329 VAL A N 1
ATOM 2635 C CA . VAL A 1 329 ? -16.766 22.281 5.879 1 97.25 329 VAL A CA 1
ATOM 2636 C C . VAL A 1 329 ? -16.875 23.797 5.68 1 97.25 329 VAL A C 1
ATOM 2638 O O . VAL A 1 329 ? -16.156 24.375 4.859 1 97.25 329 VAL A O 1
ATOM 2641 N N . LYS A 1 330 ? -17.703 24.531 6.453 1 97.62 330 LYS A N 1
ATOM 2642 C CA . LYS A 1 330 ? -17.891 25.984 6.316 1 97.62 330 LYS A CA 1
ATOM 2643 C C . LYS A 1 330 ? -16.578 26.719 6.535 1 97.62 330 LYS A C 1
ATOM 2645 O O . LYS A 1 330 ? -16.359 27.797 5.98 1 97.62 330 LYS A O 1
ATOM 2650 N N . TRP A 1 331 ? -15.688 26.156 7.305 1 97.69 331 TRP A N 1
ATOM 2651 C CA . TRP A 1 331 ? -14.414 26.812 7.578 1 97.69 331 TRP A CA 1
ATOM 2652 C C . TRP A 1 331 ? -13.508 26.781 6.352 1 97.69 331 TRP A C 1
ATOM 2654 O O . TRP A 1 331 ? -12.695 27.672 6.145 1 97.69 331 TRP A O 1
ATOM 2664 N N . ALA A 1 332 ? -13.617 25.703 5.543 1 98.62 332 ALA A N 1
ATOM 2665 C CA . ALA A 1 332 ? -12.914 25.672 4.262 1 98.62 332 ALA A CA 1
ATOM 2666 C C . ALA A 1 332 ? -13.414 26.781 3.344 1 98.62 332 ALA A C 1
ATOM 2668 O O . ALA A 1 332 ? -12.625 27.469 2.695 1 98.62 332 ALA A O 1
ATOM 2669 N N . GLN A 1 333 ? -14.711 26.938 3.295 1 98.56 333 GLN A N 1
ATOM 2670 C CA . GLN A 1 333 ? -15.312 27.984 2.469 1 98.56 333 GLN A CA 1
ATOM 2671 C C . GLN A 1 333 ? -14.859 29.375 2.918 1 98.56 333 GLN A C 1
ATOM 2673 O O . GLN A 1 333 ? -14.531 30.219 2.09 1 98.56 333 GLN A O 1
ATOM 2678 N N . ARG A 1 334 ? -14.859 29.594 4.191 1 98.69 334 ARG A N 1
ATOM 2679 C CA . ARG A 1 334 ? -14.453 30.891 4.723 1 98.69 334 ARG A CA 1
ATOM 2680 C C . ARG A 1 334 ? -12.992 31.172 4.41 1 98.69 334 ARG A C 1
ATOM 2682 O O . ARG A 1 334 ? -12.641 32.312 4.059 1 98.69 334 ARG A O 1
ATOM 2689 N N . THR A 1 335 ? -12.141 30.156 4.609 1 98.81 335 THR A N 1
ATOM 2690 C CA . THR A 1 335 ? -10.734 30.312 4.242 1 98.81 335 THR A CA 1
ATOM 2691 C C . THR A 1 335 ? -10.602 30.703 2.777 1 98.81 335 THR A C 1
ATOM 2693 O O . THR A 1 335 ? -9.906 31.672 2.455 1 98.81 335 THR A O 1
ATOM 2696 N N . TYR A 1 336 ? -11.273 30 1.921 1 98.81 336 TYR A N 1
ATOM 2697 C CA . TYR A 1 336 ? -11.242 30.281 0.49 1 98.81 336 TYR A CA 1
ATOM 2698 C C . TYR A 1 336 ? -11.727 31.703 0.204 1 98.81 336 TYR A C 1
ATOM 2700 O O . TYR A 1 336 ? -11.094 32.438 -0.555 1 98.81 336 TYR A O 1
ATOM 2708 N N . ASP A 1 337 ? -12.82 32.125 0.841 1 98.69 337 ASP A N 1
ATOM 2709 C CA . ASP A 1 337 ? -13.469 33.406 0.584 1 98.69 337 ASP A CA 1
ATOM 2710 C C . ASP A 1 337 ? -12.562 34.562 0.984 1 98.69 337 ASP A C 1
ATOM 2712 O O . ASP A 1 337 ? -12.609 35.625 0.377 1 98.69 337 ASP A O 1
ATOM 2716 N N . GLN A 1 338 ? -11.719 34.375 1.95 1 98.69 338 GLN A N 1
ATOM 2717 C CA . GLN A 1 338 ? -10.922 35.469 2.486 1 98.69 338 GLN A CA 1
ATOM 2718 C C . GLN A 1 338 ? -9.57 35.594 1.783 1 98.69 338 GLN A C 1
ATOM 2720 O O . GLN A 1 338 ? -8.797 36.5 2.047 1 98.69 338 GLN A O 1
ATOM 2725 N N . LEU A 1 339 ? -9.336 34.625 0.861 1 98.75 339 LEU A N 1
ATOM 2726 C CA . LEU A 1 339 ? -8.125 34.688 0.047 1 98.75 339 LEU A CA 1
ATOM 2727 C C . LEU A 1 339 ? -8.305 35.625 -1.125 1 98.75 339 LEU A C 1
ATOM 2729 O O . LEU A 1 339 ? -8.023 35.281 -2.271 1 98.75 339 LEU A O 1
ATOM 2733 N N . VAL A 1 340 ? -8.594 36.844 -0.926 1 98.5 340 VAL A N 1
ATOM 2734 C CA . VAL A 1 340 ? -9.094 37.75 -1.932 1 98.5 340 VAL A CA 1
ATOM 2735 C C . VAL A 1 340 ? -7.945 38.25 -2.805 1 98.5 340 VAL A C 1
ATOM 2737 O O . VAL A 1 340 ? -8.156 38.656 -3.953 1 98.5 340 VAL A O 1
ATOM 2740 N N . ASN A 1 341 ? -6.691 38.25 -2.311 1 98.56 341 ASN A N 1
ATOM 2741 C CA . ASN A 1 341 ? -5.559 38.75 -3.07 1 98.56 341 ASN A CA 1
ATOM 2742 C C . ASN A 1 341 ? -4.723 37.625 -3.67 1 98.56 341 ASN A C 1
ATOM 2744 O O . ASN A 1 341 ? -3.697 37.906 -4.305 1 98.56 341 ASN A O 1
ATOM 2748 N N . SER A 1 342 ? -5.059 36.406 -3.393 1 98.31 342 SER A N 1
ATOM 2749 C CA . SER A 1 342 ? -4.383 35.281 -4.016 1 98.31 342 SER A CA 1
ATOM 2750 C C . SER A 1 342 ? -4.652 35.219 -5.516 1 98.31 342 SER A C 1
ATOM 2752 O O . SER A 1 342 ? -5.809 35.219 -5.945 1 98.31 342 SER A O 1
ATOM 2754 N N . PRO A 1 343 ? -3.635 35.219 -6.375 1 97.69 343 PRO A N 1
ATOM 2755 C CA . PRO A 1 343 ? -3.852 35.25 -7.824 1 97.69 343 PRO A CA 1
ATOM 2756 C C . PRO A 1 343 ? -4.461 33.969 -8.359 1 97.69 343 PRO A C 1
ATOM 2758 O O . PRO A 1 343 ? -5.043 33.969 -9.453 1 97.69 343 PRO A O 1
ATOM 2761 N N . ARG A 1 344 ? -4.293 32.906 -7.688 1 96.75 344 ARG A N 1
ATOM 2762 C CA . ARG A 1 344 ? -4.832 31.609 -8.047 1 96.75 344 ARG A CA 1
ATOM 2763 C C . ARG A 1 344 ? -5.285 30.844 -6.809 1 96.75 344 ARG A C 1
ATOM 2765 O O . ARG A 1 344 ? -4.586 29.938 -6.336 1 96.75 344 ARG A O 1
ATOM 2772 N N . ARG A 1 345 ? -6.426 31.125 -6.328 1 98 345 ARG A N 1
ATOM 2773 C CA . ARG A 1 345 ? -7.012 30.375 -5.227 1 98 345 ARG A CA 1
ATOM 2774 C C . ARG A 1 345 ? -7.906 29.25 -5.746 1 98 345 ARG A C 1
ATOM 2776 O O . ARG A 1 345 ? -8.57 29.406 -6.773 1 98 345 ARG A O 1
ATOM 2783 N N . GLU A 1 346 ? -7.918 28.188 -5.137 1 98.62 346 GLU A N 1
ATOM 2784 C CA . GLU A 1 346 ? -8.734 27.031 -5.508 1 98.62 346 GLU A CA 1
ATOM 2785 C C . GLU A 1 346 ? -9.32 26.359 -4.273 1 98.62 346 GLU A C 1
ATOM 2787 O O . GLU A 1 346 ? -8.648 26.234 -3.246 1 98.62 346 GLU A O 1
ATOM 2792 N N . LEU A 1 347 ? -10.609 26.016 -4.336 1 98.81 347 LEU A N 1
ATOM 2793 C CA . LEU A 1 347 ? -11.281 25.219 -3.312 1 98.81 347 LEU A CA 1
ATOM 2794 C C . LEU A 1 347 ? -11.664 23.859 -3.85 1 98.81 347 LEU A C 1
ATOM 2796 O O . LEU A 1 347 ? -12.359 23.75 -4.859 1 98.81 347 LEU A O 1
ATOM 2800 N N . LYS A 1 348 ? -11.18 22.812 -3.215 1 98.75 348 LYS A N 1
ATOM 2801 C CA . LYS A 1 348 ? -11.555 21.453 -3.561 1 98.75 348 LYS A CA 1
ATOM 2802 C C . LYS A 1 348 ? -12.195 20.734 -2.373 1 98.75 348 LYS A C 1
ATOM 2804 O O . LYS A 1 348 ? -11.523 20.453 -1.381 1 98.75 348 LYS A O 1
ATOM 2809 N N . ILE A 1 349 ? -13.453 20.453 -2.475 1 98.75 349 ILE A N 1
ATOM 2810 C CA . ILE A 1 349 ? -14.164 19.641 -1.496 1 98.75 349 ILE A CA 1
ATOM 2811 C C . ILE A 1 349 ? -14.258 18.203 -1.995 1 98.75 349 ILE A C 1
ATOM 2813 O O . ILE A 1 349 ? -14.82 17.938 -3.062 1 98.75 349 ILE A O 1
ATOM 2817 N N . PHE A 1 350 ? -13.688 17.312 -1.276 1 98.44 350 PHE A N 1
ATOM 2818 C CA . PHE A 1 350 ? -13.758 15.906 -1.638 1 98.44 350 PHE A CA 1
ATOM 2819 C C . PHE A 1 350 ? -15.094 15.297 -1.216 1 98.44 350 PHE A C 1
ATOM 2821 O O . PHE A 1 350 ? -15.531 15.477 -0.077 1 98.44 350 PHE A O 1
ATOM 2828 N N . THR A 1 351 ? -15.68 14.594 -2.127 1 98 351 THR A N 1
ATOM 2829 C CA . THR A 1 351 ? -17.016 14.008 -1.953 1 98 351 THR A CA 1
ATOM 2830 C C . THR A 1 351 ? -16.953 12.492 -2.061 1 98 351 THR A C 1
ATOM 2832 O O . THR A 1 351 ? -15.875 11.914 -2.193 1 98 351 THR A O 1
ATOM 2835 N N . ASP A 1 352 ? -18.094 11.891 -2.029 1 95.81 352 ASP A N 1
ATOM 2836 C CA . ASP A 1 352 ? -18.172 10.438 -2.164 1 95.81 352 ASP A CA 1
ATOM 2837 C C . ASP A 1 352 ? -17.641 9.984 -3.521 1 95.81 352 ASP A C 1
ATOM 2839 O O . ASP A 1 352 ? -17.188 8.852 -3.666 1 95.81 352 ASP A O 1
ATOM 2843 N N . ARG A 1 353 ? -17.688 10.875 -4.441 1 96.31 353 ARG A N 1
ATOM 2844 C CA . ARG A 1 353 ? -17.234 10.523 -5.781 1 96.31 353 ARG A CA 1
ATOM 2845 C C . ARG A 1 353 ? -15.75 10.164 -5.777 1 96.31 353 ARG A C 1
ATOM 2847 O O . ARG A 1 353 ? -15.359 9.102 -6.266 1 96.31 353 ARG A O 1
ATOM 2854 N N . GLU A 1 354 ? -14.883 10.953 -5.133 1 95.69 354 GLU A N 1
ATOM 2855 C CA . GLU A 1 354 ? -13.445 10.711 -5.113 1 95.69 354 GLU A CA 1
ATOM 2856 C C . GLU A 1 354 ? -13.039 9.906 -3.881 1 95.69 354 GLU A C 1
ATOM 2858 O O . GLU A 1 354 ? -12 9.234 -3.885 1 95.69 354 GLU A O 1
ATOM 2863 N N . GLY A 1 355 ? -13.875 9.992 -2.904 1 94.94 355 GLY A N 1
ATOM 2864 C CA . GLY A 1 355 ? -13.438 9.516 -1.6 1 94.94 355 GLY A CA 1
ATOM 2865 C C . GLY A 1 355 ? -12.586 10.523 -0.852 1 94.94 355 GLY A C 1
ATOM 2866 O O . GLY A 1 355 ? -12.305 11.609 -1.363 1 94.94 355 GLY A O 1
ATOM 2867 N N . GLY A 1 356 ? -12.227 10.219 0.372 1 96.62 356 GLY A N 1
ATOM 2868 C CA . GLY A 1 356 ? -11.516 11.172 1.212 1 96.62 356 GLY A CA 1
ATOM 2869 C C . GLY A 1 356 ? -12.43 12.219 1.823 1 96.62 356 GLY A C 1
ATOM 2870 O O . GLY A 1 356 ? -12.07 13.398 1.909 1 96.62 356 GLY A O 1
ATOM 2871 N N . VAL A 1 357 ? -13.578 11.828 2.178 1 97 357 VAL A N 1
ATOM 2872 C CA . VAL A 1 357 ? -14.641 12.75 2.574 1 97 357 VAL A CA 1
ATOM 2873 C C . VAL A 1 357 ? -14.477 13.125 4.047 1 97 357 VAL A C 1
ATOM 2875 O O . VAL A 1 357 ? -15.055 14.109 4.512 1 97 357 VAL A O 1
ATOM 2878 N N . GLN A 1 358 ? -13.633 12.336 4.715 1 96.25 358 GLN A N 1
ATOM 2879 C CA . GLN A 1 358 ? -13.461 12.555 6.148 1 96.25 358 GLN A CA 1
ATOM 2880 C C . GLN A 1 358 ? -12.359 13.578 6.422 1 96.25 358 GLN A C 1
ATOM 2882 O O . GLN A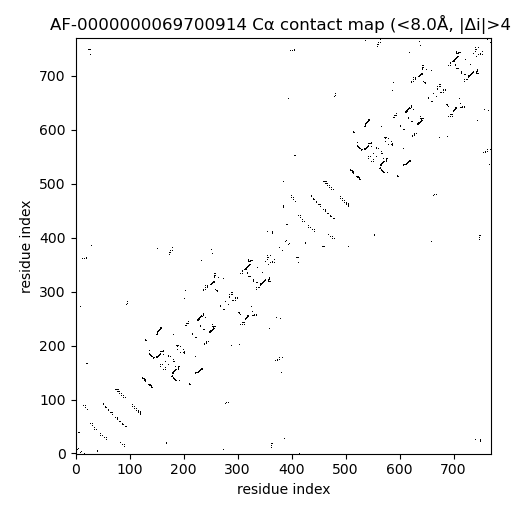 1 358 ? -11.758 14.117 5.488 1 96.25 358 GLN A O 1
ATOM 2887 N N . HIS A 1 359 ? -12.117 13.859 7.656 1 95.69 359 HIS A N 1
ATOM 2888 C CA . HIS A 1 359 ? -11.117 14.812 8.117 1 95.69 359 HIS A CA 1
ATOM 2889 C C . HIS A 1 359 ? -9.758 14.531 7.488 1 95.69 359 HIS A C 1
ATOM 2891 O O . HIS A 1 359 ? -9.188 13.453 7.672 1 95.69 359 HIS A O 1
ATOM 2897 N N . SER A 1 360 ? -9.266 15.484 6.695 1 96.38 360 SER A N 1
ATOM 2898 C CA . SER A 1 360 ? -7.977 15.422 6.016 1 96.38 360 SER A CA 1
ATOM 2899 C C . SER A 1 360 ? -7.844 14.141 5.203 1 96.38 360 SER A C 1
ATOM 2901 O O . SER A 1 360 ? -6.742 13.602 5.051 1 96.38 360 SER A O 1
ATOM 2903 N N . SER A 1 361 ? -8.992 13.523 4.852 1 97.06 361 SER A N 1
ATOM 2904 C CA . SER A 1 361 ? -9.094 12.406 3.918 1 97.06 361 SER A CA 1
ATOM 2905 C C . SER A 1 361 ? -8.445 11.156 4.484 1 97.06 361 SER A C 1
ATOM 2907 O O . SER A 1 361 ? -7.844 10.367 3.744 1 97.06 361 SER A O 1
ATOM 2909 N N . PHE A 1 362 ? -8.5 10.938 5.781 1 94.81 362 PHE A N 1
ATOM 2910 C CA . PHE A 1 362 ? -7.836 9.789 6.383 1 94.81 362 PHE A CA 1
ATOM 2911 C C . PHE A 1 362 ? -8.523 8.492 5.965 1 94.81 362 PHE A C 1
ATOM 2913 O O . PHE A 1 362 ? -7.969 7.406 6.148 1 94.81 362 PHE A O 1
ATOM 2920 N N . ASP A 1 363 ? -9.766 8.586 5.387 1 94.88 363 ASP A N 1
ATOM 2921 C CA . ASP A 1 363 ? -10.516 7.414 4.945 1 94.88 363 ASP A CA 1
ATOM 2922 C C . ASP A 1 363 ? -10.047 6.945 3.57 1 94.88 363 ASP A C 1
ATOM 2924 O O . ASP A 1 363 ? -10.328 5.816 3.164 1 94.88 363 ASP A O 1
ATOM 2928 N N . ASN A 1 364 ? -9.43 7.762 2.861 1 95 364 ASN A N 1
ATOM 2929 C CA . ASN A 1 364 ? -8.867 7.488 1.544 1 95 364 ASN A CA 1
ATOM 2930 C C . ASN A 1 364 ? -7.973 8.633 1.072 1 95 364 ASN A C 1
ATOM 2932 O O . ASN A 1 364 ? -8.406 9.484 0.291 1 95 364 ASN A O 1
ATOM 2936 N N . SER A 1 365 ? -6.754 8.555 1.374 1 97 365 SER A N 1
ATOM 2937 C CA . SER A 1 365 ? -5.891 9.727 1.261 1 97 365 SER A CA 1
ATOM 2938 C C . SER A 1 365 ? -5.332 9.867 -0.151 1 97 365 SER A C 1
ATOM 2940 O O . SER A 1 365 ? -4.879 10.945 -0.541 1 97 365 SER A O 1
ATOM 2942 N N . ILE A 1 366 ? -5.359 8.82 -0.916 1 97.44 366 ILE A N 1
ATOM 2943 C CA . ILE A 1 366 ? -4.551 8.781 -2.131 1 97.44 366 ILE A CA 1
ATOM 2944 C C . ILE A 1 366 ? -5.117 9.766 -3.152 1 97.44 366 ILE A C 1
ATOM 2946 O O . ILE A 1 366 ? -4.367 10.508 -3.797 1 97.44 366 ILE A O 1
ATOM 2950 N N . ASN A 1 367 ? -6.434 9.805 -3.342 1 97.19 367 ASN A N 1
ATOM 2951 C CA . ASN A 1 367 ? -7 10.719 -4.332 1 97.19 367 ASN A CA 1
ATOM 2952 C C . ASN A 1 367 ? -6.781 12.18 -3.939 1 97.19 367 ASN A C 1
ATOM 2954 O O . ASN A 1 367 ? -6.422 13 -4.781 1 97.19 367 ASN A O 1
ATOM 2958 N N . ALA A 1 368 ? -6.996 12.469 -2.678 1 98.25 368 ALA A N 1
ATOM 2959 C CA . ALA A 1 368 ? -6.77 13.828 -2.184 1 98.25 368 ALA A CA 1
ATOM 2960 C C . ALA A 1 368 ? -5.289 14.195 -2.252 1 98.25 368 ALA A C 1
ATOM 2962 O O . ALA A 1 368 ? -4.938 15.297 -2.688 1 98.25 368 ALA A O 1
ATOM 2963 N N . GLY A 1 369 ? -4.445 13.273 -1.817 1 98.56 369 GLY A N 1
ATOM 2964 C CA . GLY A 1 369 ? -3.012 13.508 -1.854 1 98.56 369 GLY A CA 1
ATOM 2965 C C . GLY A 1 369 ? -2.48 13.742 -3.254 1 98.56 369 GLY A C 1
ATOM 2966 O O . GLY A 1 369 ? -1.644 14.625 -3.467 1 98.56 369 GLY A O 1
ATOM 2967 N N . HIS A 1 370 ? -2.936 13 -4.211 1 98.69 370 HIS A N 1
ATOM 2968 C CA . HIS A 1 370 ? -2.51 13.172 -5.594 1 98.69 370 HIS A CA 1
ATOM 2969 C C . HIS A 1 370 ? -2.998 14.5 -6.164 1 98.69 370 HIS A C 1
ATOM 2971 O O . HIS A 1 370 ? -2.293 15.141 -6.945 1 98.69 370 HIS A O 1
ATOM 2977 N N . TYR A 1 371 ? -4.207 14.867 -5.793 1 98.69 371 TYR A N 1
ATOM 2978 C CA . TYR A 1 371 ? -4.703 16.172 -6.203 1 98.69 371 TYR A CA 1
ATOM 2979 C C . TYR A 1 371 ? -3.789 17.281 -5.703 1 98.69 371 TYR A C 1
ATOM 2981 O O . TYR A 1 371 ? -3.422 18.188 -6.461 1 98.69 371 TYR A O 1
ATOM 2989 N N . ILE A 1 372 ? -3.408 17.219 -4.508 1 98.88 372 ILE A N 1
ATOM 2990 C CA . ILE A 1 372 ? -2.531 18.188 -3.877 1 98.88 372 ILE A CA 1
ATOM 2991 C C . ILE A 1 372 ? -1.154 18.156 -4.535 1 98.88 372 ILE A C 1
ATOM 2993 O O . ILE A 1 372 ? -0.596 19.188 -4.887 1 98.88 372 ILE A O 1
ATOM 2997 N N . ALA A 1 373 ? -0.628 16.953 -4.723 1 98.94 373 ALA A N 1
ATOM 2998 C CA . ALA A 1 373 ? 0.696 16.812 -5.32 1 98.94 373 ALA A CA 1
ATOM 2999 C C . ALA A 1 373 ? 0.731 17.391 -6.727 1 98.94 373 ALA A C 1
ATOM 3001 O O . ALA A 1 373 ? 1.688 18.078 -7.098 1 98.94 373 ALA A O 1
ATOM 3002 N N . ASP A 1 374 ? -0.301 17.109 -7.512 1 98.94 374 ASP A N 1
ATOM 3003 C CA . ASP A 1 374 ? -0.384 17.656 -8.867 1 98.94 374 ASP A CA 1
ATOM 3004 C C . ASP A 1 374 ? -0.465 19.188 -8.844 1 98.94 374 ASP A C 1
ATOM 3006 O O . ASP A 1 374 ? 0.234 19.859 -9.609 1 98.94 374 ASP A O 1
ATOM 3010 N N . TRP A 1 375 ? -1.292 19.703 -7.984 1 98.88 375 TRP A N 1
ATOM 3011 C CA . TRP A 1 375 ? -1.452 21.156 -7.891 1 98.88 375 TRP A CA 1
ATOM 3012 C C . TRP A 1 375 ? -0.135 21.828 -7.512 1 98.88 375 TRP A C 1
ATOM 3014 O O . TRP A 1 375 ? 0.243 22.844 -8.102 1 98.88 375 TRP A O 1
ATOM 3024 N N . VAL A 1 376 ? 0.566 21.266 -6.551 1 98.94 376 VAL A N 1
ATOM 3025 C CA . VAL A 1 376 ? 1.836 21.812 -6.082 1 98.94 376 VAL A CA 1
ATOM 3026 C C . VAL A 1 376 ? 2.865 21.766 -7.211 1 98.94 376 VAL A C 1
ATOM 3028 O O . VAL A 1 376 ? 3.58 22.734 -7.449 1 98.94 376 VAL A O 1
ATOM 3031 N N . ALA A 1 377 ? 2.947 20.625 -7.871 1 98.88 377 ALA A N 1
ATOM 3032 C CA . ALA A 1 377 ? 3.902 20.484 -8.969 1 98.88 377 ALA A CA 1
ATOM 3033 C C . ALA A 1 377 ? 3.631 21.5 -10.07 1 98.88 377 ALA A C 1
ATOM 3035 O O . ALA A 1 377 ? 4.559 22.125 -10.578 1 98.88 377 ALA A O 1
ATOM 3036 N N . GLU A 1 378 ? 2.371 21.656 -10.438 1 98.69 378 GLU A N 1
ATOM 3037 C CA . GLU A 1 378 ? 1.99 22.625 -11.453 1 98.69 378 GLU A CA 1
ATOM 3038 C C . GLU A 1 378 ? 2.338 24.047 -11.023 1 98.69 378 GLU A C 1
ATOM 3040 O O . GLU A 1 378 ? 2.773 24.859 -11.844 1 98.69 378 GLU A O 1
ATOM 3045 N N . THR A 1 379 ? 2.168 24.328 -9.742 1 98.81 379 THR A N 1
ATOM 3046 C CA . THR A 1 379 ? 2.338 25.672 -9.211 1 98.81 379 THR A CA 1
ATOM 3047 C C . THR A 1 379 ? 3.818 26 -9.039 1 98.81 379 THR A C 1
ATOM 3049 O O . THR A 1 379 ? 4.242 27.141 -9.305 1 98.81 379 THR A O 1
ATOM 3052 N N . LEU A 1 380 ? 4.633 25 -8.633 1 98.62 380 LEU A N 1
ATOM 3053 C CA . LEU A 1 380 ? 6.027 25.266 -8.297 1 98.62 380 LEU A CA 1
ATOM 3054 C C . LEU A 1 380 ? 6.949 24.875 -9.445 1 98.62 380 LEU A C 1
ATOM 3056 O O . LEU A 1 380 ? 8.172 25.031 -9.352 1 98.62 380 LEU A O 1
ATOM 3060 N N . GLY A 1 381 ? 6.402 24.328 -10.477 1 97.56 381 GLY A N 1
ATOM 3061 C CA . GLY A 1 381 ? 7.195 24.016 -11.656 1 97.56 381 GLY A CA 1
ATOM 3062 C C . GLY A 1 381 ? 7.789 22.609 -11.625 1 97.56 381 GLY A C 1
ATOM 3063 O O . GLY A 1 381 ? 8.922 22.406 -12.07 1 97.56 381 GLY A O 1
ATOM 3064 N N . GLY A 1 382 ? 7.082 21.672 -11.008 1 97.69 382 GLY A N 1
ATOM 3065 C CA . GLY A 1 382 ? 7.43 20.266 -11.117 1 97.69 382 GLY A CA 1
ATOM 3066 C C . GLY A 1 382 ? 6.871 19.609 -12.367 1 97.69 382 GLY A C 1
ATOM 3067 O O . GLY A 1 382 ? 6.773 20.234 -13.414 1 97.69 382 GLY A O 1
ATOM 3068 N N . ARG A 1 383 ? 6.633 18.312 -12.281 1 97.88 383 ARG A N 1
ATOM 3069 C CA . ARG A 1 383 ? 6.059 17.578 -13.406 1 97.88 383 ARG A CA 1
ATOM 3070 C C . ARG A 1 383 ? 4.891 16.719 -12.945 1 97.88 383 ARG A C 1
ATOM 3072 O O . ARG A 1 383 ? 4.883 16.219 -11.82 1 97.88 383 ARG A O 1
ATOM 3079 N N . VAL A 1 384 ? 3.951 16.531 -13.828 1 97.94 384 VAL A N 1
ATOM 3080 C CA . VAL A 1 384 ? 2.783 15.742 -13.469 1 97.94 384 VAL A CA 1
ATOM 3081 C C . VAL A 1 384 ? 2.629 14.57 -14.43 1 97.94 384 VAL A C 1
ATOM 3083 O O . VAL A 1 384 ? 1.639 13.836 -14.375 1 97.94 384 VAL A O 1
ATOM 3086 N N . ALA A 1 385 ? 3.586 14.477 -15.391 1 95.81 385 ALA A N 1
ATOM 3087 C CA . ALA A 1 385 ? 3.58 13.398 -16.375 1 95.81 385 ALA A CA 1
ATOM 3088 C C . ALA A 1 385 ? 4.996 12.906 -16.656 1 95.81 385 ALA A C 1
ATOM 3090 O O . ALA A 1 385 ? 5.969 13.633 -16.438 1 95.81 385 ALA A O 1
ATOM 3091 N N . MET B 1 1 ? -6.789 -14.328 9.062 1 91 1 MET B N 1
ATOM 3092 C CA . MET B 1 1 ? -7.223 -13.641 7.848 1 91 1 MET B CA 1
ATOM 3093 C C . MET B 1 1 ? -8.281 -12.586 8.164 1 91 1 MET B C 1
ATOM 3095 O O . MET B 1 1 ? -9.141 -12.805 9.016 1 91 1 MET B O 1
ATOM 3099 N N . PHE B 1 2 ? -8.125 -11.445 7.535 1 95.69 2 PHE B N 1
ATOM 3100 C CA . PHE B 1 2 ? -9.156 -10.414 7.582 1 95.69 2 PHE B CA 1
ATOM 3101 C C . PHE B 1 2 ? -10.438 -10.906 6.922 1 95.69 2 PHE B C 1
ATOM 3103 O O . PHE B 1 2 ? -10.406 -11.414 5.797 1 95.69 2 PHE B O 1
ATOM 3110 N N . ARG B 1 3 ? -11.539 -10.82 7.672 1 95.5 3 ARG B N 1
ATOM 3111 C CA . ARG B 1 3 ? -12.828 -11.266 7.156 1 95.5 3 ARG B CA 1
ATOM 3112 C C . ARG B 1 3 ? -13.836 -10.117 7.141 1 95.5 3 ARG B C 1
ATOM 3114 O O . ARG B 1 3 ? -14.539 -9.891 8.125 1 95.5 3 ARG B O 1
ATOM 3121 N N . TYR B 1 4 ? -13.945 -9.516 6.027 1 96.44 4 TYR B N 1
ATOM 3122 C CA . TYR B 1 4 ? -14.984 -8.508 5.875 1 96.44 4 TYR B CA 1
ATOM 3123 C C . TYR B 1 4 ? -16.375 -9.148 5.902 1 96.44 4 TYR B C 1
ATOM 3125 O O . TYR B 1 4 ? -17.312 -8.57 6.445 1 96.44 4 TYR B O 1
ATOM 3133 N N . PHE B 1 5 ? -16.422 -10.336 5.246 1 95.81 5 PHE B N 1
ATOM 3134 C CA . PHE B 1 5 ? -17.641 -11.141 5.211 1 95.81 5 PHE B CA 1
ATOM 3135 C C . PHE B 1 5 ? -17.5 -12.352 6.125 1 95.81 5 PHE B C 1
ATOM 3137 O O . PHE B 1 5 ? -17.047 -13.414 5.699 1 95.81 5 PHE B O 1
ATOM 3144 N N . PRO B 1 6 ? -18.031 -12.391 7.262 1 91.62 6 PRO B N 1
ATOM 3145 C CA . PRO B 1 6 ? -17.734 -13.359 8.312 1 91.62 6 PRO B CA 1
ATOM 3146 C C . PRO B 1 6 ? -17.953 -14.805 7.867 1 91.62 6 PRO B C 1
ATOM 3148 O O . PRO B 1 6 ? -17.219 -15.703 8.297 1 91.62 6 PRO B O 1
ATOM 3151 N N . LYS B 1 7 ? -18.828 -15.07 6.953 1 90.69 7 LYS B N 1
ATOM 3152 C CA . LYS B 1 7 ? -19.203 -16.453 6.668 1 90.69 7 LYS B CA 1
ATOM 3153 C C . LYS B 1 7 ? -18.875 -16.828 5.223 1 90.69 7 LYS B C 1
ATOM 3155 O O . LYS B 1 7 ? -19.281 -17.875 4.734 1 90.69 7 LYS B O 1
ATOM 3160 N N . ASN B 1 8 ? -18.172 -16.016 4.539 1 92.62 8 ASN B N 1
ATOM 3161 C CA . ASN B 1 8 ? -17.953 -16.25 3.117 1 92.62 8 ASN B CA 1
ATOM 3162 C C . ASN B 1 8 ? -16.469 -16.266 2.77 1 92.62 8 ASN B C 1
ATOM 3164 O O . ASN B 1 8 ? -15.906 -15.227 2.396 1 92.62 8 ASN B O 1
ATOM 3168 N N . TYR B 1 9 ? -15.844 -17.391 2.727 1 91.81 9 TYR B N 1
ATOM 3169 C CA . TYR B 1 9 ? -14.414 -17.562 2.525 1 91.81 9 TYR B CA 1
ATOM 3170 C C . TYR B 1 9 ? -13.984 -17.047 1.156 1 91.81 9 TYR B C 1
ATOM 3172 O O . TYR B 1 9 ? -13.008 -16.312 1.044 1 91.81 9 TYR B O 1
ATOM 3180 N N . VAL B 1 10 ? -14.703 -17.359 0.162 1 91.81 10 VAL B N 1
ATOM 3181 C CA . VAL B 1 10 ? -14.312 -17.047 -1.208 1 91.81 10 VAL B CA 1
ATOM 3182 C C . VAL B 1 10 ? -14.305 -15.539 -1.416 1 91.81 10 VAL B C 1
ATOM 3184 O O . VAL B 1 10 ? -13.391 -15 -2.043 1 91.81 10 VAL B O 1
ATOM 3187 N N . TRP B 1 11 ? -15.336 -14.844 -0.9 1 94.38 11 TRP B N 1
ATOM 3188 C CA . TRP B 1 11 ? -15.375 -13.391 -1.025 1 94.38 11 TRP B CA 1
ATOM 3189 C C . TRP B 1 11 ? -14.25 -12.742 -0.222 1 94.38 11 TRP B C 1
ATOM 3191 O O . TRP B 1 11 ? -13.641 -11.773 -0.669 1 94.38 11 TRP B O 1
ATOM 3201 N N . ASN B 1 12 ? -14.016 -13.344 0.958 1 95.75 12 ASN B N 1
ATOM 3202 C CA . ASN B 1 12 ? -12.922 -12.812 1.764 1 95.75 12 ASN B CA 1
ATOM 3203 C C . ASN B 1 12 ? -11.57 -13.023 1.083 1 95.75 12 ASN B C 1
ATOM 3205 O O . ASN B 1 12 ? -10.703 -12.141 1.128 1 95.75 12 ASN B O 1
ATOM 3209 N N . LEU B 1 13 ? -11.359 -14.172 0.479 1 94.94 13 LEU B N 1
ATOM 3210 C CA . LEU B 1 13 ? -10.141 -14.422 -0.294 1 94.94 13 LEU B CA 1
ATOM 3211 C C . LEU B 1 13 ? -9.961 -13.375 -1.382 1 94.94 13 LEU B C 1
ATOM 3213 O O . LEU B 1 13 ? -8.867 -12.828 -1.555 1 94.94 13 LEU B O 1
ATOM 3217 N N . SER B 1 14 ? -11.016 -13.055 -2.072 1 95.69 14 SER B N 1
ATOM 3218 C CA . SER B 1 14 ? -10.969 -12.078 -3.154 1 95.69 14 SER B CA 1
ATOM 3219 C C . SER B 1 14 ? -10.664 -10.68 -2.627 1 95.69 14 SER B C 1
ATOM 3221 O O . SER B 1 14 ? -9.859 -9.953 -3.219 1 95.69 14 SER B O 1
ATOM 3223 N N . VAL B 1 15 ? -11.297 -10.297 -1.503 1 97.44 15 VAL B N 1
ATOM 3224 C CA . VAL B 1 15 ? -11.102 -8.977 -0.907 1 97.44 15 VAL B CA 1
ATOM 3225 C C . VAL B 1 15 ? -9.664 -8.852 -0.397 1 97.44 15 VAL B C 1
ATOM 3227 O O . VAL B 1 15 ? -9 -7.844 -0.646 1 97.44 15 VAL B O 1
ATOM 3230 N N . ASP B 1 16 ? -9.188 -9.875 0.28 1 97.62 16 ASP B N 1
ATOM 3231 C CA . ASP B 1 16 ? -7.836 -9.852 0.819 1 97.62 16 ASP B CA 1
ATOM 3232 C C . ASP B 1 16 ? -6.797 -9.781 -0.3 1 97.62 16 ASP B C 1
ATOM 3234 O O . ASP B 1 16 ? -5.812 -9.047 -0.196 1 97.62 16 ASP B O 1
ATOM 3238 N N . LEU B 1 17 ? -7.008 -10.523 -1.354 1 97.56 17 LEU B N 1
ATOM 3239 C CA . LEU B 1 17 ? -6.102 -10.469 -2.498 1 97.56 17 LEU B CA 1
ATOM 3240 C C . LEU B 1 17 ? -6.117 -9.086 -3.137 1 97.56 17 LEU B C 1
ATOM 3242 O O . LEU B 1 17 ? -5.074 -8.57 -3.537 1 97.56 17 LEU B O 1
ATOM 3246 N N . SER B 1 18 ? -7.34 -8.523 -3.262 1 98.44 18 SER B N 1
ATOM 3247 C CA . SER B 1 18 ? -7.449 -7.176 -3.812 1 98.44 18 SER B CA 1
ATOM 3248 C C . SER B 1 18 ? -6.676 -6.172 -2.969 1 98.44 18 SER B C 1
ATOM 3250 O O . SER B 1 18 ? -6.016 -5.277 -3.506 1 98.44 18 SER B O 1
ATOM 3252 N N . ILE B 1 19 ? -6.723 -6.324 -1.658 1 98.25 19 ILE B N 1
ATOM 3253 C CA . ILE B 1 19 ? -5.996 -5.445 -0.75 1 98.25 19 ILE B CA 1
ATOM 3254 C C . ILE B 1 19 ? -4.492 -5.633 -0.941 1 98.25 19 ILE B C 1
ATOM 3256 O O . ILE B 1 19 ? -3.746 -4.656 -1.034 1 98.25 19 ILE B O 1
ATOM 3260 N N . GLU B 1 20 ? -4.055 -6.852 -1.08 1 97.75 20 GLU B N 1
ATOM 3261 C CA . GLU B 1 20 ? -2.641 -7.121 -1.315 1 97.75 20 GLU B CA 1
ATOM 3262 C C . GLU B 1 20 ? -2.186 -6.559 -2.658 1 97.75 20 GLU B C 1
ATOM 3264 O O . GLU B 1 20 ? -1.017 -6.203 -2.824 1 97.75 20 GLU B O 1
ATOM 3269 N N . MET B 1 21 ? -3.158 -6.41 -3.572 1 98.38 21 MET B N 1
ATOM 3270 C CA . MET B 1 21 ? -2.852 -5.891 -4.902 1 98.38 21 MET B CA 1
ATOM 3271 C C . MET B 1 21 ? -2.912 -4.367 -4.918 1 98.38 21 MET B C 1
ATOM 3273 O O . MET B 1 21 ? -2.715 -3.746 -5.965 1 98.38 21 MET B O 1
ATOM 3277 N N . GLY B 1 22 ? -3.27 -3.727 -3.807 1 97.5 22 GLY B N 1
ATOM 3278 C CA . GLY B 1 22 ? -3.184 -2.277 -3.74 1 97.5 22 GLY B CA 1
ATOM 3279 C C . GLY B 1 22 ? -4.531 -1.606 -3.549 1 97.5 22 GLY B C 1
ATOM 3280 O O . GLY B 1 22 ? -4.629 -0.378 -3.59 1 97.5 22 GLY B O 1
ATOM 3281 N N . ALA B 1 23 ? -5.602 -2.381 -3.334 1 98.31 23 ALA B N 1
ATOM 3282 C CA . ALA B 1 23 ? -6.898 -1.771 -3.059 1 98.31 23 ALA B CA 1
ATOM 3283 C C . ALA B 1 23 ? -6.848 -0.907 -1.803 1 98.31 23 ALA B C 1
ATOM 3285 O O . ALA B 1 23 ? -6.086 -1.194 -0.876 1 98.31 23 ALA B O 1
ATOM 3286 N N . ARG B 1 24 ? -7.605 0.148 -1.765 1 97.62 24 ARG B N 1
ATOM 3287 C CA . ARG B 1 24 ? -7.68 1.058 -0.625 1 97.62 24 ARG B CA 1
ATOM 3288 C C . ARG B 1 24 ? -8.859 0.709 0.277 1 97.62 24 ARG B C 1
ATOM 3290 O O . ARG B 1 24 ? -9.977 0.506 -0.202 1 97.62 24 ARG B O 1
ATOM 3297 N N . ILE B 1 25 ? -8.609 0.697 1.534 1 97.12 25 ILE B N 1
ATOM 3298 C CA . ILE B 1 25 ? -9.578 0.178 2.494 1 97.12 25 ILE B CA 1
ATOM 3299 C C . ILE B 1 25 ? -10.859 1.013 2.441 1 97.12 25 ILE B C 1
ATOM 3301 O O . ILE B 1 25 ? -11.961 0.488 2.631 1 97.12 25 ILE B O 1
ATOM 3305 N N . GLY B 1 26 ? -10.703 2.352 2.203 1 96.44 26 GLY B N 1
ATOM 3306 C CA . GLY B 1 26 ? -11.891 3.178 2.064 1 96.44 26 GLY B CA 1
ATOM 3307 C C . GLY B 1 26 ? -12.766 2.773 0.894 1 96.44 26 GLY B C 1
ATOM 3308 O O . GLY B 1 26 ? -13.992 2.816 0.985 1 96.44 26 GLY B O 1
ATOM 3309 N N . GLU B 1 27 ? -12.172 2.398 -0.21 1 98 27 GLU B N 1
ATOM 3310 C CA . GLU B 1 27 ? -12.906 1.938 -1.385 1 98 27 GLU B CA 1
ATOM 3311 C C . GLU B 1 27 ? -13.461 0.535 -1.171 1 98 27 GLU B C 1
ATOM 3313 O O . GLU B 1 27 ? -14.578 0.232 -1.602 1 98 27 GLU B O 1
ATOM 3318 N N . ILE B 1 28 ? -12.695 -0.327 -0.455 1 98.25 28 ILE B N 1
ATOM 3319 C CA . ILE B 1 28 ? -13.18 -1.648 -0.072 1 98.25 28 ILE B CA 1
ATOM 3320 C C . ILE B 1 28 ? -14.453 -1.509 0.765 1 98.25 28 ILE B C 1
ATOM 3322 O O . ILE B 1 28 ? -15.43 -2.232 0.55 1 98.25 28 ILE B O 1
ATOM 3326 N N . GLU B 1 29 ? -14.391 -0.567 1.73 1 96.88 29 GLU B N 1
ATOM 3327 C CA . GLU B 1 29 ? -15.562 -0.318 2.57 1 96.88 29 GLU B CA 1
ATOM 3328 C C . GLU B 1 29 ? -16.766 0.083 1.729 1 96.88 29 GLU B C 1
ATOM 3330 O O . GLU B 1 29 ? -17.875 -0.426 1.936 1 96.88 29 GLU B O 1
ATOM 3335 N N . GLU B 1 30 ? -16.562 0.965 0.815 1 96.44 30 GLU B N 1
ATOM 3336 C CA . GLU B 1 30 ? -17.656 1.426 -0.038 1 96.44 30 GLU B CA 1
ATOM 3337 C C . GLU B 1 30 ? -18.234 0.28 -0.864 1 96.44 30 GLU B C 1
ATOM 3339 O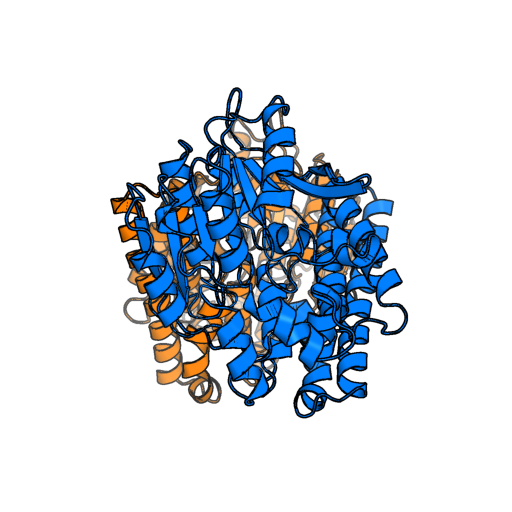 O . GLU B 1 30 ? -19.453 0.169 -1.017 1 96.44 30 GLU B O 1
ATOM 3344 N N . MET B 1 31 ? -17.375 -0.585 -1.377 1 97.69 31 MET B N 1
ATOM 3345 C CA . MET B 1 31 ? -17.781 -1.664 -2.266 1 97.69 31 MET B CA 1
ATOM 3346 C C . MET B 1 31 ? -18.406 -2.811 -1.475 1 97.69 31 MET B C 1
ATOM 3348 O O . MET B 1 31 ? -19.391 -3.408 -1.912 1 97.69 31 MET B O 1
ATOM 3352 N N . CYS B 1 32 ? -17.922 -3.131 -0.29 1 97.75 32 CYS B N 1
ATOM 3353 C CA . CYS B 1 32 ? -18.25 -4.387 0.373 1 97.75 32 CYS B CA 1
ATOM 3354 C C . CYS B 1 32 ? -19.359 -4.188 1.393 1 97.75 32 CYS B C 1
ATOM 3356 O O . CYS B 1 32 ? -20.141 -5.109 1.659 1 97.75 32 CYS B O 1
ATOM 3358 N N . ALA B 1 33 ? -19.516 -2.949 1.95 1 96.62 33 ALA B N 1
ATOM 3359 C CA . ALA B 1 33 ? -20.5 -2.707 2.99 1 96.62 33 ALA B CA 1
ATOM 3360 C C . ALA B 1 33 ? -21.906 -3.068 2.506 1 96.62 33 ALA B C 1
ATOM 3362 O O . ALA B 1 33 ? -22.641 -3.781 3.191 1 96.62 33 ALA B O 1
ATOM 3363 N N . PRO B 1 34 ? -22.312 -2.691 1.299 1 95.81 34 PRO B N 1
ATOM 3364 C CA . PRO B 1 34 ? -23.656 -3.004 0.833 1 95.81 34 PRO B CA 1
ATOM 3365 C C . PRO B 1 34 ? -23.859 -4.488 0.526 1 95.81 34 PRO B C 1
ATOM 3367 O O . PRO B 1 34 ? -24.984 -4.934 0.296 1 95.81 34 PRO B O 1
ATOM 3370 N N . LEU B 1 35 ? -22.781 -5.27 0.518 1 96.69 35 LEU B N 1
ATOM 3371 C CA . LEU B 1 35 ? -22.844 -6.668 0.104 1 96.69 35 LEU B CA 1
ATOM 3372 C C . LEU B 1 35 ? -22.922 -7.59 1.315 1 96.69 35 LEU B C 1
ATOM 3374 O O . LEU B 1 35 ? -23 -8.812 1.167 1 96.69 35 LEU B O 1
ATOM 3378 N N . LEU B 1 36 ? -22.906 -7.027 2.559 1 95.25 36 LEU B N 1
ATOM 3379 C CA . LEU B 1 36 ? -22.828 -7.828 3.775 1 95.25 36 LEU B CA 1
ATOM 3380 C C . LEU B 1 36 ? -23.969 -8.828 3.85 1 95.25 36 LEU B C 1
ATOM 3382 O O . LEU B 1 36 ? -23.75 -10.023 4.062 1 95.25 36 LEU B O 1
ATOM 3386 N N . ALA B 1 37 ? -25.203 -8.375 3.6 1 93.25 37 ALA B N 1
ATOM 3387 C CA . ALA B 1 37 ? -26.359 -9.25 3.684 1 93.25 37 ALA B CA 1
ATOM 3388 C C . ALA B 1 37 ? -26.297 -10.344 2.619 1 93.25 37 ALA B C 1
ATOM 3390 O O . ALA B 1 37 ? -26.531 -11.516 2.91 1 93.25 37 ALA B O 1
ATOM 3391 N N . ALA B 1 38 ? -25.922 -9.961 1.454 1 92.19 38 ALA B N 1
ATOM 3392 C CA . ALA B 1 38 ? -25.859 -10.906 0.34 1 92.19 38 ALA B CA 1
ATOM 3393 C C . ALA B 1 38 ? -24.766 -11.945 0.562 1 92.19 38 ALA B C 1
ATOM 3395 O O . ALA B 1 38 ? -24.859 -13.078 0.079 1 92.19 38 ALA B O 1
ATOM 3396 N N . SER B 1 39 ? -23.734 -11.625 1.271 1 91.88 39 SER B N 1
ATOM 3397 C CA . SER B 1 39 ? -22.578 -12.5 1.478 1 91.88 39 SER B CA 1
ATOM 3398 C C . SER B 1 39 ? -22.953 -13.719 2.318 1 91.88 39 SER B C 1
ATOM 3400 O O . SER B 1 39 ? -22.25 -14.727 2.311 1 91.88 39 SER B O 1
ATOM 3402 N N . GLU B 1 40 ? -24.016 -13.625 3.064 1 89.69 40 GLU B N 1
ATOM 3403 C CA . GLU B 1 40 ? -24.438 -14.719 3.939 1 89.69 40 GLU B CA 1
ATOM 3404 C C . GLU B 1 40 ? -25.016 -15.875 3.135 1 89.69 40 GLU B C 1
ATOM 3406 O O . GLU B 1 40 ? -24.953 -17.031 3.557 1 89.69 40 GLU B O 1
ATOM 3411 N N . HIS B 1 41 ? -25.641 -15.625 2.061 1 82.94 41 HIS B N 1
ATOM 3412 C CA . HIS B 1 41 ? -26.156 -16.641 1.154 1 82.94 41 HIS B CA 1
ATOM 3413 C C . HIS B 1 41 ? -25.891 -16.266 -0.301 1 82.94 41 HIS B C 1
ATOM 3415 O O . HIS B 1 41 ? -26.812 -15.875 -1.021 1 82.94 41 HIS B O 1
ATOM 3421 N N . PRO B 1 42 ? -24.625 -16.484 -0.594 1 73.62 42 PRO B N 1
ATOM 3422 C CA . PRO B 1 42 ? -24.328 -15.977 -1.933 1 73.62 42 PRO B CA 1
ATOM 3423 C C . PRO B 1 42 ? -24.969 -16.797 -3.041 1 73.62 42 PRO B C 1
ATOM 3425 O O . PRO B 1 42 ? -24.578 -17.953 -3.27 1 73.62 42 PRO B O 1
ATOM 3428 N N . ASP B 1 43 ? -26.047 -16.328 -3.535 1 79.25 43 ASP B N 1
ATOM 3429 C CA . ASP B 1 43 ? -26.719 -16.875 -4.715 1 79.25 43 ASP B CA 1
ATOM 3430 C C . ASP B 1 43 ? -26.359 -16.062 -5.961 1 79.25 43 ASP B C 1
ATOM 3432 O O . ASP B 1 43 ? -25.406 -15.297 -5.961 1 79.25 43 ASP B O 1
ATOM 3436 N N . ALA B 1 44 ? -27 -16.328 -6.984 1 81.25 44 ALA B N 1
ATOM 3437 C CA . ALA B 1 44 ? -26.734 -15.664 -8.258 1 81.25 44 ALA B CA 1
ATOM 3438 C C . ALA B 1 44 ? -26.891 -14.148 -8.125 1 81.25 44 ALA B C 1
ATOM 3440 O O . ALA B 1 44 ? -26.125 -13.383 -8.711 1 81.25 44 ALA B O 1
ATOM 3441 N N . GLU B 1 45 ? -27.812 -13.789 -7.352 1 84.94 45 GLU B N 1
ATOM 3442 C CA . GLU B 1 45 ? -28.062 -12.367 -7.137 1 84.94 45 GLU B CA 1
ATOM 3443 C C . GLU B 1 45 ? -26.906 -11.719 -6.371 1 84.94 45 GLU B C 1
ATOM 3445 O O . GLU B 1 45 ? -26.516 -10.594 -6.684 1 84.94 45 GLU B O 1
ATOM 3450 N N . GLY B 1 46 ? -26.438 -12.391 -5.371 1 87.75 46 GLY B N 1
ATOM 3451 C CA . GLY B 1 46 ? -25.312 -11.891 -4.613 1 87.75 46 GLY B CA 1
ATOM 3452 C C . GLY B 1 46 ? -24.047 -11.75 -5.449 1 87.75 46 GLY B C 1
ATOM 3453 O O . GLY B 1 46 ? -23.328 -10.75 -5.336 1 87.75 46 GLY B O 1
ATOM 3454 N N . THR B 1 47 ? -23.828 -12.734 -6.301 1 87.25 47 THR B N 1
ATOM 3455 C CA . THR B 1 47 ? -22.672 -12.703 -7.184 1 87.25 47 THR B CA 1
ATOM 3456 C C . THR B 1 47 ? -22.781 -11.547 -8.172 1 87.25 47 THR B C 1
ATOM 3458 O O . THR B 1 47 ? -21.797 -10.867 -8.461 1 87.25 47 THR B O 1
ATOM 3461 N N . ARG B 1 48 ? -23.938 -11.383 -8.68 1 89.5 48 ARG B N 1
ATOM 3462 C CA . ARG B 1 48 ? -24.188 -10.266 -9.586 1 89.5 48 ARG B CA 1
ATOM 3463 C C . ARG B 1 48 ? -23.969 -8.93 -8.883 1 89.5 48 ARG B C 1
ATOM 3465 O O . ARG B 1 48 ? -23.375 -8.016 -9.453 1 89.5 48 ARG B O 1
ATOM 3472 N N . ALA B 1 49 ? -24.469 -8.875 -7.676 1 93.12 49 ALA B N 1
ATOM 3473 C CA . ALA B 1 49 ? -24.312 -7.648 -6.902 1 93.12 49 ALA B CA 1
ATOM 3474 C C . ALA B 1 49 ? -22.828 -7.352 -6.648 1 93.12 49 ALA B C 1
ATOM 3476 O O . ALA B 1 49 ? -22.406 -6.195 -6.691 1 93.12 49 ALA B O 1
ATOM 3477 N N . PHE B 1 50 ? -22.094 -8.414 -6.359 1 94.44 50 PHE B N 1
ATOM 3478 C CA . PHE B 1 50 ? -20.656 -8.266 -6.16 1 94.44 50 PHE B CA 1
ATOM 3479 C C . PHE B 1 50 ? -20 -7.703 -7.41 1 94.44 50 PHE B C 1
ATOM 3481 O O . PHE B 1 50 ? -19.25 -6.727 -7.336 1 94.44 50 PHE B O 1
ATOM 3488 N N . ARG B 1 51 ? -20.297 -8.25 -8.516 1 93.94 51 ARG B N 1
ATOM 3489 C CA . ARG B 1 51 ? -19.734 -7.785 -9.781 1 93.94 51 ARG B CA 1
ATOM 3490 C C . ARG B 1 51 ? -20.094 -6.328 -10.039 1 93.94 51 ARG B C 1
ATOM 3492 O O . ARG B 1 51 ? -19.234 -5.523 -10.43 1 93.94 51 ARG B O 1
ATOM 3499 N N . GLU B 1 52 ? -21.281 -6.004 -9.836 1 95.25 52 GLU B N 1
ATOM 3500 C CA . GLU B 1 52 ? -21.781 -4.672 -10.164 1 95.25 52 GLU B CA 1
ATOM 3501 C C . GLU B 1 52 ? -21.125 -3.607 -9.289 1 95.25 52 GLU B C 1
ATOM 3503 O O . GLU B 1 52 ? -20.703 -2.561 -9.789 1 95.25 52 GLU B O 1
ATOM 3508 N N . THR B 1 53 ? -21.062 -3.881 -8.031 1 97.06 53 THR B N 1
ATOM 3509 C CA . THR B 1 53 ? -20.5 -2.895 -7.109 1 97.06 53 THR B CA 1
ATOM 3510 C C . THR B 1 53 ? -19.016 -2.668 -7.398 1 97.06 53 THR B C 1
ATOM 3512 O O . THR B 1 53 ? -18.547 -1.527 -7.406 1 97.06 53 THR B O 1
ATOM 3515 N N . TRP B 1 54 ? -18.297 -3.695 -7.645 1 98.19 54 TRP B N 1
ATOM 3516 C CA . TRP B 1 54 ? -16.875 -3.588 -7.918 1 98.19 54 TRP B CA 1
ATOM 3517 C C . TRP B 1 54 ? -16.625 -2.955 -9.281 1 98.19 54 TRP B C 1
ATOM 3519 O O . TRP B 1 54 ? -15.727 -2.121 -9.43 1 98.19 54 TRP B O 1
ATOM 3529 N N . SER B 1 55 ? -17.375 -3.342 -10.289 1 97.94 55 SER B N 1
ATOM 3530 C CA . SER B 1 55 ? -17.234 -2.732 -11.609 1 97.94 55 SER B CA 1
ATOM 3531 C C . SER B 1 55 ? -17.594 -1.248 -11.57 1 97.94 55 SER B C 1
ATOM 3533 O O . SER B 1 55 ? -16.953 -0.439 -12.25 1 97.94 55 SER B O 1
ATOM 3535 N N . ARG B 1 56 ? -18.562 -0.91 -10.797 1 98.19 56 ARG B N 1
ATOM 3536 C CA . ARG B 1 56 ? -18.953 0.489 -10.664 1 98.19 56 ARG B CA 1
ATOM 3537 C C . ARG B 1 56 ? -17.828 1.322 -10.055 1 98.19 56 ARG B C 1
ATOM 3539 O O . ARG B 1 56 ? -17.609 2.459 -10.469 1 98.19 56 ARG B O 1
ATOM 3546 N N . MET B 1 57 ? -17.188 0.82 -9.031 1 98.5 57 MET B N 1
ATOM 3547 C CA . MET B 1 57 ? -16.047 1.519 -8.445 1 98.5 57 MET B CA 1
ATOM 3548 C C . MET B 1 57 ? -14.93 1.667 -9.461 1 98.5 57 MET B C 1
ATOM 3550 O O . MET B 1 57 ? -14.305 2.725 -9.555 1 98.5 57 MET B O 1
ATOM 3554 N N . ALA B 1 58 ? -14.664 0.599 -10.195 1 98.81 58 ALA B N 1
ATOM 3555 C CA . ALA B 1 58 ? -13.641 0.671 -11.234 1 98.81 58 ALA B CA 1
ATOM 3556 C C . ALA B 1 58 ? -13.992 1.727 -12.281 1 98.81 58 ALA B C 1
ATOM 3558 O O . ALA B 1 58 ? -13.133 2.5 -12.711 1 98.81 58 ALA B O 1
ATOM 3559 N N . ASP B 1 59 ? -15.25 1.755 -12.68 1 98.81 59 ASP B N 1
ATOM 3560 C CA . ASP B 1 59 ? -15.727 2.758 -13.633 1 98.81 59 ASP B CA 1
ATOM 3561 C C . ASP B 1 59 ? -15.539 4.168 -13.078 1 98.81 59 ASP B C 1
ATOM 3563 O O . ASP B 1 59 ? -15.148 5.082 -13.805 1 98.81 59 ASP B O 1
ATOM 3567 N N . LYS B 1 60 ? -15.898 4.32 -11.852 1 98.62 60 LYS B N 1
ATOM 3568 C CA . LYS B 1 60 ? -15.734 5.609 -11.188 1 98.62 60 LYS B CA 1
ATOM 3569 C C . LYS B 1 60 ? -14.273 6.055 -11.211 1 98.62 60 LYS B C 1
ATOM 3571 O O . LYS B 1 60 ? -13.977 7.207 -11.531 1 98.62 60 LYS B O 1
ATOM 3576 N N . LEU B 1 61 ? -13.375 5.184 -10.898 1 98.81 61 LEU B N 1
ATOM 3577 C CA . LEU B 1 61 ? -11.953 5.492 -10.922 1 98.81 61 LEU B CA 1
ATOM 3578 C C . LEU B 1 61 ? -11.484 5.812 -12.336 1 98.81 61 LEU B C 1
ATOM 3580 O O . LEU B 1 61 ? -10.664 6.711 -12.539 1 98.81 61 LEU B O 1
ATOM 3584 N N . CYS B 1 62 ? -11.969 5.062 -13.32 1 98.88 62 CYS B N 1
ATOM 3585 C CA . CYS B 1 62 ? -11.625 5.348 -14.703 1 98.88 62 CYS B CA 1
ATOM 3586 C C . CYS B 1 62 ? -12.094 6.738 -15.109 1 98.88 62 CYS B C 1
ATOM 3588 O O . CYS B 1 62 ? -11.398 7.453 -15.828 1 98.88 62 CYS B O 1
ATOM 3590 N N . ALA B 1 63 ? -13.273 7.09 -14.68 1 98.81 63 ALA B N 1
ATOM 3591 C CA . ALA B 1 63 ? -13.781 8.43 -14.969 1 98.81 63 ALA B CA 1
ATOM 3592 C C . ALA B 1 63 ? -12.898 9.5 -14.336 1 98.81 63 ALA B C 1
ATOM 3594 O O . ALA B 1 63 ? -12.555 10.492 -14.984 1 98.81 63 ALA B O 1
ATOM 3595 N N . LEU B 1 64 ? -12.555 9.336 -13.086 1 98.75 64 LEU B N 1
ATOM 3596 C CA . LEU B 1 64 ? -11.664 10.266 -12.398 1 98.75 64 LEU B CA 1
ATOM 3597 C C . LEU B 1 64 ? -10.305 10.328 -13.086 1 98.75 64 LEU B C 1
ATOM 3599 O O . LEU B 1 64 ? -9.711 11.398 -13.211 1 98.75 64 LEU B O 1
ATOM 3603 N N . ALA B 1 65 ? -9.805 9.18 -13.5 1 98.88 65 ALA B N 1
ATOM 3604 C CA . ALA B 1 65 ? -8.539 9.125 -14.234 1 98.88 65 ALA B CA 1
ATOM 3605 C C . ALA B 1 65 ? -8.633 9.906 -15.539 1 98.88 65 ALA B C 1
ATOM 3607 O O . ALA B 1 65 ? -7.691 10.602 -15.922 1 98.88 65 ALA B O 1
ATOM 3608 N N . GLY B 1 66 ? -9.734 9.703 -16.234 1 98.75 66 GLY B N 1
ATOM 3609 C CA . GLY B 1 66 ? -9.961 10.469 -17.453 1 98.75 66 GLY B CA 1
ATOM 3610 C C . GLY B 1 66 ? -9.914 11.969 -17.234 1 98.75 66 GLY B C 1
ATOM 3611 O O . GLY B 1 66 ? -9.383 12.703 -18.062 1 98.75 66 GLY B O 1
ATOM 3612 N N . GLU B 1 67 ? -10.461 12.445 -16.125 1 98.56 67 GLU B N 1
ATOM 3613 C CA . GLU B 1 67 ? -10.398 13.867 -15.773 1 98.56 67 GLU B CA 1
ATOM 3614 C C . GLU B 1 67 ? -8.961 14.312 -15.523 1 98.56 67 GLU B C 1
ATOM 3616 O O . GLU B 1 67 ? -8.57 15.414 -15.922 1 98.56 67 GLU B O 1
ATOM 3621 N N . ASP B 1 68 ? -8.203 13.492 -14.844 1 98.75 68 ASP B N 1
ATOM 3622 C CA . ASP B 1 68 ? -6.785 13.781 -14.641 1 98.75 68 ASP B CA 1
ATOM 3623 C C . ASP B 1 68 ? -6.047 13.859 -15.977 1 98.75 68 ASP B C 1
ATOM 3625 O O . ASP B 1 68 ? -5.254 14.773 -16.188 1 98.75 68 ASP B O 1
ATOM 3629 N N . GLU B 1 69 ? -6.285 12.938 -16.875 1 98.25 69 GLU B N 1
ATOM 3630 C CA . GLU B 1 69 ? -5.656 12.938 -18.203 1 98.25 69 GLU B CA 1
ATOM 3631 C C . GLU B 1 69 ? -5.969 14.227 -18.953 1 98.25 69 GLU B C 1
ATOM 3633 O O . GLU B 1 69 ? -5.094 14.797 -19.609 1 98.25 69 GLU B O 1
ATOM 3638 N N . ALA B 1 70 ? -7.199 14.602 -18.844 1 98.38 70 ALA B N 1
ATOM 3639 C CA . ALA B 1 70 ? -7.633 15.805 -19.547 1 98.38 70 ALA B CA 1
ATOM 3640 C C . ALA B 1 70 ? -6.879 17.031 -19.047 1 98.38 70 ALA B C 1
ATOM 3642 O O . ALA B 1 70 ? -6.672 17.984 -19.797 1 98.38 70 ALA B O 1
ATOM 3643 N N . ARG B 1 71 ? -6.402 17 -17.828 1 97.81 71 ARG B N 1
ATOM 3644 C CA . ARG B 1 71 ? -5.66 18.109 -17.234 1 97.81 71 ARG B CA 1
ATOM 3645 C C . ARG B 1 71 ? -4.156 17.906 -17.375 1 97.81 71 ARG B C 1
ATOM 3647 O O . ARG B 1 71 ? -3.367 18.703 -16.875 1 97.81 71 ARG B O 1
ATOM 3654 N N . GLY B 1 72 ? -3.785 16.766 -17.953 1 98.25 72 GLY B N 1
ATOM 3655 C CA . GLY B 1 72 ? -2.377 16.453 -18.141 1 98.25 72 GLY B CA 1
ATOM 3656 C C . GLY B 1 72 ? -1.749 15.797 -16.922 1 98.25 72 GLY B C 1
ATOM 3657 O O . GLY B 1 72 ? -0.54 15.555 -16.906 1 98.25 72 GLY B O 1
ATOM 3658 N N . ARG B 1 73 ? -2.502 15.516 -15.891 1 98.75 73 ARG B N 1
ATOM 3659 C CA . ARG B 1 73 ? -2.027 14.898 -14.656 1 98.75 73 ARG B CA 1
ATOM 3660 C C . ARG B 1 73 ? -1.927 13.383 -14.805 1 98.75 73 ARG B C 1
ATOM 3662 O O . ARG B 1 73 ? -2.654 12.641 -14.141 1 98.75 73 ARG B O 1
ATOM 3669 N N . ARG B 1 74 ? -0.958 12.93 -15.523 1 98.69 74 ARG B N 1
ATOM 3670 C CA . ARG B 1 74 ? -0.913 11.555 -16 1 98.69 74 ARG B CA 1
ATOM 3671 C C . ARG B 1 74 ? -0.47 10.602 -14.891 1 98.69 74 ARG B C 1
ATOM 3673 O O . ARG B 1 74 ? -0.918 9.461 -14.828 1 98.69 74 ARG B O 1
ATOM 3680 N N . LEU B 1 75 ? 0.415 11.055 -13.984 1 98.69 75 LEU B N 1
ATOM 3681 C CA . LEU B 1 75 ? 0.814 10.203 -12.867 1 98.69 75 LEU B CA 1
ATOM 3682 C C . LEU B 1 75 ? -0.392 9.82 -12.016 1 98.69 75 LEU B C 1
ATOM 3684 O O . LEU B 1 75 ? -0.569 8.648 -11.672 1 98.69 75 LEU B O 1
ATOM 3688 N N . SER B 1 76 ? -1.234 10.812 -11.734 1 98.75 76 SER B N 1
ATOM 3689 C CA . SER B 1 76 ? -2.436 10.57 -10.945 1 98.75 76 SER B CA 1
ATOM 3690 C C . SER B 1 76 ? -3.422 9.68 -11.695 1 98.75 76 SER B C 1
ATOM 3692 O O . SER B 1 76 ? -4.051 8.797 -11.102 1 98.75 76 SER B O 1
ATOM 3694 N N . ALA B 1 77 ? -3.568 9.906 -13.008 1 98.88 77 ALA B N 1
ATOM 3695 C CA . ALA B 1 77 ? -4.441 9.07 -13.828 1 98.88 77 ALA B CA 1
ATOM 3696 C C . ALA B 1 77 ? -4 7.613 -13.789 1 98.88 77 ALA B C 1
ATOM 3698 O O . ALA B 1 77 ? -4.824 6.715 -13.602 1 98.88 77 ALA B O 1
ATOM 3699 N N . GLY B 1 78 ? -2.73 7.418 -13.953 1 98.88 78 GLY B N 1
ATOM 3700 C CA . GLY B 1 78 ? -2.189 6.07 -13.984 1 98.88 78 GLY B CA 1
ATOM 3701 C C . GLY B 1 78 ? -2.469 5.285 -12.711 1 98.88 78 GLY B C 1
ATOM 3702 O O . GLY B 1 78 ? -2.852 4.117 -12.773 1 98.88 78 GLY B O 1
ATOM 3703 N N . GLU B 1 79 ? -2.246 5.961 -11.586 1 98.56 79 GLU B N 1
ATOM 3704 C CA . GLU B 1 79 ? -2.49 5.309 -10.305 1 98.56 79 GLU B CA 1
ATOM 3705 C C . GLU B 1 79 ? -3.951 4.895 -10.164 1 98.56 79 GLU B C 1
ATOM 3707 O O . GLU B 1 79 ? -4.25 3.83 -9.617 1 98.56 79 GLU B O 1
ATOM 3712 N N . LYS B 1 80 ? -4.883 5.723 -10.602 1 98.88 80 LYS B N 1
ATOM 3713 C CA . LYS B 1 80 ? -6.305 5.398 -10.555 1 98.88 80 LYS B CA 1
ATOM 3714 C C . LYS B 1 80 ? -6.641 4.25 -11.5 1 98.88 80 LYS B C 1
ATOM 3716 O O . LYS B 1 80 ? -7.43 3.367 -11.156 1 98.88 80 LYS B O 1
ATOM 3721 N N . TYR B 1 81 ? -5.98 4.23 -12.672 1 98.94 81 TYR B N 1
ATOM 3722 C CA . TYR B 1 81 ? -6.207 3.145 -13.617 1 98.94 81 TYR B CA 1
ATOM 3723 C C . TYR B 1 81 ? -5.738 1.812 -13.047 1 98.94 81 TYR B C 1
ATOM 3725 O O . TYR B 1 81 ? -6.41 0.791 -13.211 1 98.94 81 TYR B O 1
ATOM 3733 N N . LEU B 1 82 ? -4.648 1.825 -12.398 1 98.88 82 LEU B N 1
ATOM 3734 C CA . LEU B 1 82 ? -4.141 0.581 -11.828 1 98.88 82 LEU B CA 1
ATOM 3735 C C . LEU B 1 82 ? -5.086 0.043 -10.758 1 98.88 82 LEU B C 1
ATOM 3737 O O . LEU B 1 82 ? -5.336 -1.163 -10.695 1 98.88 82 LEU B O 1
ATOM 3741 N N . ARG B 1 83 ? -5.645 0.904 -9.906 1 98.75 83 ARG B N 1
ATOM 3742 C CA . ARG B 1 83 ? -6.613 0.458 -8.914 1 98.75 83 ARG B CA 1
ATOM 3743 C C . ARG B 1 83 ? -7.895 -0.029 -9.578 1 98.75 83 ARG B C 1
ATOM 3745 O O . ARG B 1 83 ? -8.477 -1.034 -9.156 1 98.75 83 ARG B O 1
ATOM 3752 N N . ALA B 1 84 ? -8.305 0.731 -10.625 1 98.94 84 ALA B N 1
ATOM 3753 C CA . ALA B 1 84 ? -9.484 0.304 -11.367 1 98.94 84 ALA B CA 1
ATOM 3754 C C . ALA B 1 84 ? -9.281 -1.089 -11.961 1 98.94 84 ALA B C 1
ATOM 3756 O O . ALA B 1 84 ? -10.18 -1.93 -11.898 1 98.94 84 ALA B O 1
ATOM 3757 N N . ALA B 1 85 ? -8.117 -1.326 -12.523 1 98.94 85 ALA B N 1
ATOM 3758 C CA . ALA B 1 85 ? -7.805 -2.633 -13.094 1 98.94 85 ALA B CA 1
ATOM 3759 C C . ALA B 1 85 ? -7.91 -3.732 -12.039 1 98.94 85 ALA B C 1
ATOM 3761 O O . ALA B 1 85 ? -8.469 -4.801 -12.305 1 98.94 85 ALA B O 1
ATOM 3762 N N . ASN B 1 86 ? -7.387 -3.459 -10.867 1 98.88 86 ASN B N 1
ATOM 3763 C CA . ASN B 1 86 ? -7.508 -4.375 -9.734 1 98.88 86 ASN B CA 1
ATOM 3764 C C . ASN B 1 86 ? -8.969 -4.742 -9.469 1 98.88 86 ASN B C 1
ATOM 3766 O O . ASN B 1 86 ? -9.297 -5.922 -9.32 1 98.88 86 ASN B O 1
ATOM 3770 N N . TYR B 1 87 ? -9.805 -3.76 -9.484 1 98.88 87 TYR B N 1
ATOM 3771 C CA . TYR B 1 87 ? -11.203 -3.986 -9.141 1 98.88 87 TYR B CA 1
ATOM 3772 C C . TYR B 1 87 ? -11.93 -4.715 -10.258 1 98.88 87 TYR B C 1
ATOM 3774 O O . TYR B 1 87 ? -12.75 -5.605 -10.008 1 98.88 87 TYR B O 1
ATOM 3782 N N . TYR B 1 88 ? -11.625 -4.375 -11.547 1 98.81 88 TYR B N 1
ATOM 3783 C CA . TYR B 1 88 ? -12.188 -5.113 -12.672 1 98.81 88 TYR B CA 1
ATOM 3784 C C . TYR B 1 88 ? -11.789 -6.586 -12.609 1 98.81 88 TYR B C 1
ATOM 3786 O O . TYR B 1 88 ? -12.633 -7.469 -12.773 1 98.81 88 TYR B O 1
ATOM 3794 N N . LEU B 1 89 ? -10.555 -6.828 -12.367 1 98.25 89 LEU B N 1
ATOM 3795 C CA . LEU B 1 89 ? -10.055 -8.203 -12.328 1 98.25 89 LEU B CA 1
ATOM 3796 C C . LEU B 1 89 ? -10.703 -8.984 -11.195 1 98.25 89 LEU B C 1
ATOM 3798 O O . LEU B 1 89 ? -11.062 -10.148 -11.367 1 98.25 89 LEU B O 1
ATOM 3802 N N . THR B 1 90 ? -10.836 -8.328 -10.023 1 97.81 90 THR B N 1
ATOM 3803 C CA . THR B 1 90 ? -11.391 -8.984 -8.844 1 97.81 90 THR B CA 1
ATOM 3804 C C . THR B 1 90 ? -12.836 -9.422 -9.094 1 97.81 90 THR B C 1
ATOM 3806 O O . THR B 1 90 ? -13.203 -10.555 -8.781 1 97.81 90 THR B O 1
ATOM 3809 N N . CYS B 1 91 ? -13.633 -8.547 -9.703 1 95.69 91 CYS B N 1
ATOM 3810 C CA . CYS B 1 91 ? -15.023 -8.93 -9.898 1 95.69 91 CYS B CA 1
ATOM 3811 C C . CYS B 1 91 ? -15.164 -9.891 -11.07 1 95.69 91 CYS B C 1
ATOM 3813 O O . CYS B 1 91 ? -16.047 -10.758 -11.07 1 95.69 91 CYS B O 1
ATOM 3815 N N . GLU B 1 92 ? -14.281 -9.805 -12.094 1 96.25 92 GLU B N 1
ATOM 3816 C CA . GLU B 1 92 ? -14.297 -10.758 -13.203 1 96.25 92 GLU B CA 1
ATOM 3817 C C . GLU B 1 92 ? -14.023 -12.18 -12.719 1 96.25 92 GLU B C 1
ATOM 3819 O O . GLU B 1 92 ? -14.703 -13.117 -13.117 1 96.25 92 GLU B O 1
ATOM 3824 N N . ARG B 1 93 ? -13.07 -12.328 -11.875 1 93.12 93 ARG B N 1
ATOM 3825 C CA . ARG B 1 93 ? -12.602 -13.625 -11.391 1 93.12 93 ARG B CA 1
ATOM 3826 C C . ARG B 1 93 ? -13.703 -14.344 -10.609 1 93.12 93 ARG B C 1
ATOM 3828 O O . ARG B 1 93 ? -13.695 -15.57 -10.508 1 93.12 93 ARG B O 1
ATOM 3835 N N . LEU B 1 94 ? -14.648 -13.625 -10.07 1 90.38 94 LEU B N 1
ATOM 3836 C CA . LEU B 1 94 ? -15.688 -14.234 -9.242 1 90.38 94 LEU B CA 1
ATOM 3837 C C . LEU B 1 94 ? -16.859 -14.703 -10.102 1 90.38 94 LEU B C 1
ATOM 3839 O O . LEU B 1 94 ? -17.734 -15.414 -9.617 1 90.38 94 LEU B O 1
ATOM 3843 N N . GLN B 1 95 ? -16.812 -14.375 -11.375 1 90.31 95 GLN B N 1
ATOM 3844 C CA . GLN B 1 95 ? -17.891 -14.766 -12.266 1 90.31 95 GLN B CA 1
ATOM 3845 C C . GLN B 1 95 ? -17.672 -16.156 -12.828 1 90.31 95 GLN B C 1
ATOM 3847 O O . GLN B 1 95 ? -16.531 -16.562 -13.047 1 90.31 95 GLN B O 1
ATOM 3852 N N . ALA B 1 96 ? -18.766 -16.812 -13.062 1 88.06 96 ALA B N 1
ATOM 3853 C CA . ALA B 1 96 ? -18.688 -18.109 -13.734 1 88.06 96 ALA B CA 1
ATOM 3854 C C . ALA B 1 96 ? -18.234 -17.953 -15.18 1 88.06 96 ALA B C 1
ATOM 3856 O O . ALA B 1 96 ? -18.531 -16.953 -15.828 1 88.06 96 ALA B O 1
ATOM 3857 N N . HIS B 1 97 ? -17.547 -18.969 -15.594 1 86.56 97 HIS B N 1
ATOM 3858 C CA . HIS B 1 97 ? -17.234 -19.016 -17.016 1 86.56 97 HIS B CA 1
ATOM 3859 C C . HIS B 1 97 ? -18.5 -18.938 -17.859 1 86.56 97 HIS B C 1
ATOM 3861 O O . HIS B 1 97 ? -19.5 -19.578 -17.562 1 86.56 97 HIS B O 1
ATOM 3867 N N . GLY B 1 98 ? -18.422 -18.016 -18.844 1 85.81 98 GLY B N 1
ATOM 3868 C CA . GLY B 1 98 ? -19.578 -17.891 -19.734 1 85.81 98 GLY B CA 1
ATOM 3869 C C . GLY B 1 98 ? -20.578 -16.859 -19.266 1 85.81 98 GLY B C 1
ATOM 3870 O O . GLY B 1 98 ? -21.531 -16.547 -19.984 1 85.81 98 GLY B O 1
ATOM 3871 N N . ALA B 1 99 ? -20.375 -16.359 -18.047 1 88.75 99 ALA B N 1
ATOM 3872 C CA . ALA B 1 99 ? -21.281 -15.305 -17.562 1 88.75 99 ALA B CA 1
ATOM 3873 C C . ALA B 1 99 ? -21.328 -14.141 -18.562 1 88.75 99 ALA B C 1
ATOM 3875 O O . ALA B 1 99 ? -20.328 -13.828 -19.203 1 88.75 99 ALA B O 1
ATOM 3876 N N . PRO B 1 100 ? -22.516 -13.516 -18.641 1 89.31 100 PRO B N 1
ATOM 3877 C CA . PRO B 1 100 ? -22.656 -12.398 -19.578 1 89.31 100 PRO B CA 1
ATOM 3878 C C . PRO B 1 100 ? -21.625 -11.305 -19.344 1 89.31 100 PRO B C 1
ATOM 3880 O O . PRO B 1 100 ? -21.359 -10.922 -18.203 1 89.31 100 PRO B O 1
ATOM 3883 N N . ASP B 1 101 ? -20.938 -10.859 -20.391 1 91.62 101 ASP B N 1
ATOM 3884 C CA . ASP B 1 101 ? -20.062 -9.703 -20.438 1 91.62 101 ASP B CA 1
ATOM 3885 C C . ASP B 1 101 ? -18.75 -9.969 -19.688 1 91.62 101 ASP B C 1
ATOM 3887 O O . ASP B 1 101 ? -17.984 -9.047 -19.422 1 91.62 101 ASP B O 1
ATOM 3891 N N . ARG B 1 102 ? -18.531 -11.203 -19.281 1 93.5 102 ARG B N 1
ATOM 3892 C CA . ARG B 1 102 ? -17.297 -11.516 -18.562 1 93.5 102 ARG B CA 1
ATOM 3893 C C . ARG B 1 102 ? -16.078 -11.266 -19.438 1 93.5 102 ARG B C 1
ATOM 3895 O O . ARG B 1 102 ? -15.094 -10.688 -18.984 1 93.5 102 ARG B O 1
ATOM 3902 N N . ASP B 1 103 ? -16.203 -11.633 -20.719 1 94.62 103 ASP B N 1
ATOM 3903 C CA . ASP B 1 103 ? -15.102 -11.438 -21.656 1 94.62 103 ASP B CA 1
ATOM 3904 C C . ASP B 1 103 ? -14.828 -9.953 -21.875 1 94.62 103 ASP B C 1
ATOM 3906 O O . ASP B 1 103 ? -13.672 -9.531 -21.938 1 94.62 103 ASP B O 1
ATOM 3910 N N . ALA B 1 104 ? -15.883 -9.234 -22.062 1 96.19 104 ALA B N 1
ATOM 3911 C CA . ALA B 1 104 ? -15.742 -7.797 -22.25 1 96.19 104 ALA B CA 1
ATOM 3912 C C . ALA B 1 104 ? -15.102 -7.141 -21.031 1 96.19 104 ALA B C 1
ATOM 3914 O O . ALA B 1 104 ? -14.281 -6.23 -21.156 1 96.19 104 ALA B O 1
ATOM 3915 N N . LEU B 1 105 ? -15.484 -7.621 -19.875 1 97 105 LEU B N 1
ATOM 3916 C CA . LEU B 1 105 ? -14.93 -7.109 -18.641 1 97 105 LEU B CA 1
ATOM 3917 C C . LEU B 1 105 ? -13.438 -7.414 -18.531 1 97 105 LEU B C 1
ATOM 3919 O O . LEU B 1 105 ? -12.648 -6.566 -18.109 1 97 105 LEU B O 1
ATOM 3923 N N . TYR B 1 106 ? -13.031 -8.57 -18.922 1 97.81 106 TYR B N 1
ATOM 3924 C CA . TYR B 1 106 ? -11.625 -8.953 -18.875 1 97.81 106 TYR B CA 1
ATOM 3925 C C . TYR B 1 106 ? -10.797 -8.102 -19.844 1 97.81 106 TYR B C 1
ATOM 3927 O O . TYR B 1 106 ? -9.703 -7.656 -19.5 1 97.81 106 TYR B O 1
ATOM 3935 N N . ARG B 1 107 ? -11.289 -7.836 -21.047 1 98.12 107 ARG B N 1
ATOM 3936 C CA . ARG B 1 107 ? -10.594 -7 -22.016 1 98.12 107 ARG B CA 1
ATOM 3937 C C . ARG B 1 107 ? -10.469 -5.566 -21.5 1 98.12 107 ARG B C 1
ATOM 3939 O O . ARG B 1 107 ? -9.43 -4.93 -21.688 1 98.12 107 ARG B O 1
ATOM 3946 N N . ARG B 1 108 ? -11.547 -5.113 -20.906 1 98.31 108 ARG B N 1
ATOM 3947 C CA . ARG B 1 108 ? -11.5 -3.783 -20.312 1 98.31 108 ARG B CA 1
ATOM 3948 C C . ARG B 1 108 ? -10.43 -3.715 -19.219 1 98.31 108 ARG B C 1
ATOM 3950 O O . ARG B 1 108 ? -9.68 -2.74 -19.141 1 98.31 108 ARG B O 1
ATOM 3957 N N . PHE B 1 109 ? -10.414 -4.699 -18.453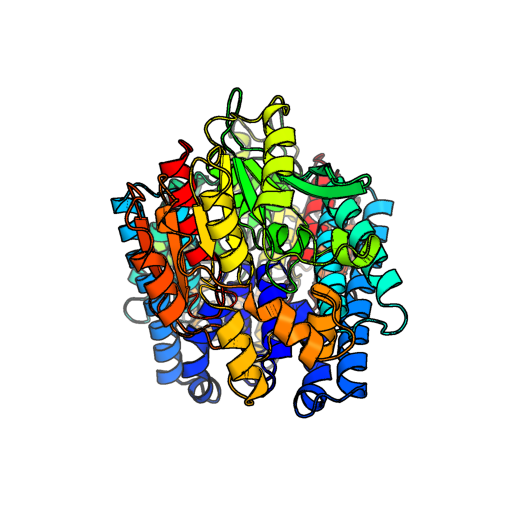 1 98.69 109 PHE B N 1
ATOM 3958 C CA . PHE B 1 109 ? -9.383 -4.809 -17.422 1 98.69 109 PHE B CA 1
ATOM 3959 C C . PHE B 1 109 ? -7.992 -4.691 -18.031 1 98.69 109 PHE B C 1
ATOM 3961 O O . PHE B 1 109 ? -7.16 -3.918 -17.562 1 98.69 109 PHE B O 1
ATOM 3968 N N . LEU B 1 110 ? -7.688 -5.434 -19.047 1 98.81 110 LEU B N 1
ATOM 3969 C CA . LEU B 1 110 ? -6.375 -5.426 -19.688 1 98.81 110 LEU B CA 1
ATOM 3970 C C . LEU B 1 110 ? -6.031 -4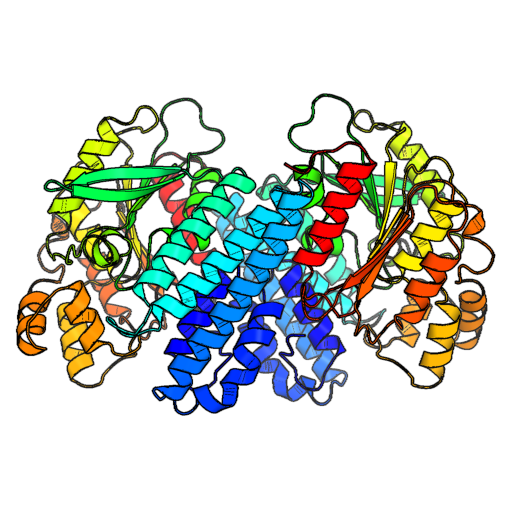.039 -20.203 1 98.81 110 LEU B C 1
ATOM 3972 O O . LEU B 1 110 ? -4.902 -3.566 -20.031 1 98.81 110 LEU B O 1
ATOM 3976 N N . ASP B 1 111 ? -6.988 -3.369 -20.828 1 98.81 111 ASP B N 1
ATOM 3977 C CA . ASP B 1 111 ? -6.777 -2.037 -21.391 1 98.81 111 ASP B CA 1
ATOM 3978 C C . ASP B 1 111 ? -6.465 -1.026 -20.281 1 98.81 111 ASP B C 1
ATOM 3980 O O . ASP B 1 111 ? -5.559 -0.201 -20.422 1 98.81 111 ASP B O 1
ATOM 3984 N N . VAL B 1 112 ? -7.234 -1.092 -19.266 1 98.94 112 VAL B N 1
ATOM 3985 C CA . VAL B 1 112 ? -7.098 -0.146 -18.156 1 98.94 112 VAL B CA 1
ATOM 3986 C C . VAL B 1 112 ? -5.777 -0.386 -17.422 1 98.94 112 VAL B C 1
ATOM 3988 O O . VAL B 1 112 ? -5.098 0.563 -17.031 1 98.94 112 VAL B O 1
ATOM 3991 N N . PHE B 1 113 ? -5.414 -1.65 -17.25 1 98.94 113 PHE B N 1
ATOM 3992 C CA . PHE B 1 113 ? -4.129 -1.993 -16.656 1 98.94 113 PHE B CA 1
ATOM 3993 C C . PHE B 1 113 ? -2.98 -1.431 -17.484 1 98.94 113 PHE B C 1
ATOM 3995 O O . PHE B 1 113 ? -2.055 -0.824 -16.938 1 98.94 113 PHE B O 1
ATOM 4002 N N . ALA B 1 114 ? -3.059 -1.619 -18.766 1 98.88 114 ALA B N 1
ATOM 4003 C CA . ALA B 1 114 ? -2.031 -1.11 -19.672 1 98.88 114 ALA B CA 1
ATOM 4004 C C . ALA B 1 114 ? -1.932 0.41 -19.594 1 98.88 114 ALA B C 1
ATOM 4006 O O . ALA B 1 114 ? -0.832 0.968 -19.625 1 98.88 114 ALA B O 1
ATOM 4007 N N . ALA B 1 115 ? -3.049 1.062 -19.531 1 98.88 115 ALA B N 1
ATOM 4008 C CA . ALA B 1 115 ? -3.062 2.516 -19.391 1 98.88 115 ALA B CA 1
ATOM 4009 C C . ALA B 1 115 ? -2.391 2.947 -18.094 1 98.88 115 ALA B C 1
ATOM 4011 O O . ALA B 1 115 ? -1.646 3.928 -18.062 1 98.88 115 ALA B O 1
ATOM 4012 N N . GLY B 1 116 ? -2.721 2.227 -17.031 1 98.81 116 GLY B N 1
ATOM 4013 C CA . GLY B 1 116 ? -2.088 2.521 -15.758 1 98.81 116 GLY B CA 1
ATOM 4014 C C . GLY B 1 116 ? -0.576 2.418 -15.805 1 98.81 116 GLY B C 1
ATOM 4015 O O . GLY B 1 116 ? 0.128 3.312 -15.328 1 98.81 116 GLY B O 1
ATOM 4016 N N . LEU B 1 117 ? -0.083 1.347 -16.406 1 98.75 117 LEU B N 1
ATOM 4017 C CA . LEU B 1 117 ? 1.358 1.159 -16.531 1 98.75 117 LEU B CA 1
ATOM 4018 C C . LEU B 1 117 ? 1.986 2.281 -17.344 1 98.75 117 LEU B C 1
ATOM 4020 O O . LEU B 1 117 ? 3.047 2.797 -17 1 98.75 117 LEU B O 1
ATOM 4024 N N . HIS B 1 118 ? 1.344 2.602 -18.391 1 98.5 118 HIS B N 1
ATOM 4025 C CA . HIS B 1 118 ? 1.861 3.619 -19.297 1 98.5 118 HIS B CA 1
ATOM 4026 C C . HIS B 1 118 ? 1.971 4.973 -18.594 1 98.5 118 HIS B C 1
ATOM 4028 O O . HIS B 1 118 ? 3.029 5.602 -18.625 1 98.5 118 HIS B O 1
ATOM 4034 N N . HIS B 1 119 ? 0.924 5.398 -17.922 1 98.56 119 HIS B N 1
ATOM 4035 C CA . HIS B 1 119 ? 0.853 6.746 -17.359 1 98.56 119 HIS B CA 1
ATOM 4036 C C . HIS B 1 119 ? 1.734 6.879 -16.125 1 98.56 119 HIS B C 1
ATOM 4038 O O . HIS B 1 119 ? 2.258 7.957 -15.844 1 98.56 119 HIS B O 1
ATOM 4044 N N . THR B 1 120 ? 1.984 5.832 -15.461 1 97.81 120 THR B N 1
ATOM 4045 C CA . THR B 1 120 ? 2.834 5.887 -14.281 1 97.81 120 THR B CA 1
ATOM 4046 C C . THR B 1 120 ? 4.293 5.648 -14.648 1 97.81 120 THR B C 1
ATOM 4048 O O . THR B 1 120 ? 5.176 5.703 -13.789 1 97.81 120 THR B O 1
ATOM 4051 N N . HIS B 1 121 ? 4.625 5.258 -15.906 1 97.44 121 HIS B N 1
ATOM 4052 C CA . HIS B 1 121 ? 5.961 4.867 -16.344 1 97.44 121 HIS B CA 1
ATOM 4053 C C . HIS B 1 121 ? 6.488 3.701 -15.516 1 97.44 121 HIS B C 1
ATOM 4055 O O . HIS B 1 121 ? 7.648 3.713 -15.086 1 97.44 121 HIS B O 1
ATOM 4061 N N . ALA B 1 122 ? 5.605 2.77 -15.289 1 98.19 122 ALA B N 1
ATOM 4062 C CA . ALA B 1 122 ? 5.977 1.625 -14.461 1 98.19 122 ALA B CA 1
ATOM 4063 C C . ALA B 1 122 ? 7.078 0.803 -15.117 1 98.19 122 ALA B C 1
ATOM 4065 O O . ALA B 1 122 ? 7.113 0.665 -16.344 1 98.19 122 ALA B O 1
ATOM 4066 N N . ASN B 1 123 ? 7.996 0.285 -14.328 1 98.38 123 ASN B N 1
ATOM 4067 C CA . ASN B 1 123 ? 8.969 -0.714 -14.766 1 98.38 123 ASN B CA 1
ATOM 4068 C C . ASN B 1 123 ? 8.297 -2.057 -15.047 1 98.38 123 ASN B C 1
ATOM 4070 O O . ASN B 1 123 ? 8.461 -3.01 -14.281 1 98.38 123 ASN B O 1
ATOM 4074 N N . CYS B 1 124 ? 7.551 -2.076 -16.094 1 98.75 124 CYS B N 1
ATOM 4075 C CA . CYS B 1 124 ? 6.781 -3.252 -16.484 1 98.75 124 CYS B CA 1
ATOM 4076 C C . CYS B 1 124 ? 6.414 -3.203 -17.969 1 98.75 124 CYS B C 1
ATOM 4078 O O . CYS B 1 124 ? 5.738 -2.273 -18.406 1 98.75 124 CYS B O 1
ATOM 4080 N N . GLN B 1 125 ? 6.855 -4.18 -18.688 1 98.44 125 GLN B N 1
ATOM 4081 C CA . GLN B 1 125 ? 6.59 -4.254 -20.125 1 98.44 125 GLN B CA 1
ATOM 4082 C C . GLN B 1 125 ? 5.848 -5.543 -20.484 1 98.44 125 GLN B C 1
ATOM 4084 O O . GLN B 1 125 ? 6.281 -6.637 -20.109 1 98.44 125 GLN B O 1
ATOM 4089 N N . ARG B 1 126 ? 4.742 -5.398 -21.141 1 98.69 126 ARG B N 1
ATOM 4090 C CA . ARG B 1 126 ? 4.074 -6.578 -21.672 1 98.69 126 ARG B CA 1
ATOM 4091 C C . ARG B 1 126 ? 4.848 -7.148 -22.859 1 98.69 126 ARG B C 1
ATOM 4093 O O . ARG B 1 126 ? 5.27 -6.406 -23.75 1 98.69 126 ARG B O 1
ATOM 4100 N N . VAL B 1 127 ? 5.051 -8.43 -22.844 1 98.75 127 VAL B N 1
ATOM 4101 C CA . VAL B 1 127 ? 5.73 -9.117 -23.938 1 98.75 127 VAL B CA 1
ATOM 4102 C C . VAL B 1 127 ? 4.941 -10.359 -24.344 1 98.75 127 VAL B C 1
ATOM 4104 O O . VAL B 1 127 ? 4.02 -10.773 -23.625 1 98.75 127 VAL B O 1
ATOM 4107 N N . THR B 1 128 ? 5.254 -10.938 -25.438 1 98.56 128 THR B N 1
ATOM 4108 C CA . THR B 1 128 ? 4.648 -12.172 -25.922 1 98.56 128 THR B CA 1
ATOM 4109 C C . THR B 1 128 ? 5.723 -13.203 -26.266 1 98.56 128 THR B C 1
ATOM 4111 O O . THR B 1 128 ? 6.777 -12.844 -26.797 1 98.56 128 THR B O 1
ATOM 4114 N N . ILE B 1 129 ? 5.461 -14.391 -25.969 1 98.75 129 ILE B N 1
ATOM 4115 C CA . ILE B 1 129 ? 6.359 -15.516 -26.203 1 98.75 129 ILE B CA 1
ATOM 4116 C C . ILE B 1 129 ? 5.715 -16.5 -27.188 1 98.75 129 ILE B C 1
ATOM 4118 O O . ILE B 1 129 ? 4.625 -17.016 -26.922 1 98.75 129 ILE B O 1
ATOM 4122 N N . PRO B 1 130 ? 6.359 -16.828 -28.25 1 97.94 130 PRO B N 1
ATOM 4123 C CA . PRO B 1 130 ? 5.777 -17.797 -29.188 1 97.94 130 PRO B CA 1
ATOM 4124 C C . PRO B 1 130 ? 5.547 -19.172 -28.547 1 97.94 130 PRO B C 1
ATOM 4126 O O . PRO B 1 130 ? 6.41 -19.672 -27.828 1 97.94 130 PRO B O 1
ATOM 4129 N N . TYR B 1 131 ? 4.352 -19.672 -28.812 1 98.06 131 TYR B N 1
ATOM 4130 C CA . TYR B 1 131 ? 4.008 -20.984 -28.266 1 98.06 131 TYR B CA 1
ATOM 4131 C C . TYR B 1 131 ? 2.953 -21.672 -29.125 1 98.06 131 TYR B C 1
ATOM 4133 O O . TYR B 1 131 ? 1.817 -21.203 -29.219 1 98.06 131 TYR B O 1
ATOM 4141 N N . GLU B 1 132 ? 3.275 -22.719 -29.812 1 95.75 132 GLU B N 1
ATOM 4142 C CA . GLU B 1 132 ? 2.412 -23.594 -30.594 1 95.75 132 GLU B CA 1
ATOM 4143 C C . GLU B 1 132 ? 1.557 -22.797 -31.578 1 95.75 132 GLU B C 1
ATOM 4145 O O . GLU B 1 132 ? 0.335 -22.953 -31.609 1 95.75 132 GLU B O 1
ATOM 4150 N N . GLY B 1 133 ? 2.17 -21.984 -32.281 1 95.5 133 GLY B N 1
ATOM 4151 C CA . GLY B 1 133 ? 1.493 -21.234 -33.344 1 95.5 133 GLY B CA 1
ATOM 4152 C C . GLY B 1 133 ? 0.737 -20.016 -32.812 1 95.5 133 GLY B C 1
ATOM 4153 O O . GLY B 1 133 ? 0.159 -19.266 -33.594 1 95.5 133 GLY B O 1
ATOM 4154 N N . LYS B 1 134 ? 0.774 -19.875 -31.5 1 97 134 LYS B N 1
ATOM 4155 C CA . LYS B 1 134 ? 0.2 -18.703 -30.844 1 97 134 LYS B CA 1
ATOM 4156 C C . LYS B 1 134 ? 1.229 -18 -29.953 1 97 134 LYS B C 1
ATOM 4158 O O . LYS B 1 134 ? 2.406 -17.922 -30.312 1 97 134 LYS B O 1
ATOM 4163 N N . THR B 1 135 ? 0.736 -17.344 -28.844 1 98.06 135 THR B N 1
ATOM 4164 C CA . THR B 1 135 ? 1.678 -16.672 -27.969 1 98.06 135 THR B CA 1
ATOM 4165 C C . THR B 1 135 ? 1.215 -16.766 -26.516 1 98.06 135 THR B C 1
ATOM 4167 O O . THR B 1 135 ? 0.019 -16.891 -26.25 1 98.06 135 THR B O 1
ATOM 4170 N N . LEU B 1 136 ? 2.131 -16.812 -25.672 1 98.75 136 LEU B N 1
ATOM 4171 C CA . LEU B 1 136 ? 1.907 -16.578 -24.25 1 98.75 136 LEU B CA 1
ATOM 4172 C C . LEU B 1 136 ? 2.227 -15.133 -23.891 1 98.75 136 LEU B C 1
ATOM 4174 O O . LEU B 1 136 ? 3.277 -14.609 -24.266 1 98.75 136 LEU B O 1
ATOM 4178 N N . SER B 1 137 ? 1.283 -14.484 -23.234 1 98.81 137 SER B N 1
ATOM 4179 C CA . SER B 1 137 ? 1.526 -13.125 -22.75 1 98.81 137 SER B CA 1
ATOM 4180 C C . SER B 1 137 ? 2.256 -13.133 -21.422 1 98.81 137 SER B C 1
ATOM 4182 O O . SER B 1 137 ? 2.023 -14.008 -20.578 1 98.81 137 SER B O 1
ATOM 4184 N N . ALA B 1 138 ? 3.141 -12.141 -21.219 1 98.94 138 ALA B N 1
ATOM 4185 C CA . ALA B 1 138 ? 3.91 -12.031 -19.984 1 98.94 138 ALA B CA 1
ATOM 4186 C C . ALA B 1 138 ? 4.211 -10.57 -19.656 1 98.94 138 ALA B C 1
ATOM 4188 O O . ALA B 1 138 ? 4.02 -9.688 -20.5 1 98.94 138 ALA B O 1
ATOM 4189 N N . LEU B 1 139 ? 4.512 -10.289 -18.406 1 98.94 139 LEU B N 1
ATOM 4190 C CA . LEU B 1 139 ? 5.004 -9 -17.938 1 98.94 139 LEU B CA 1
ATOM 4191 C C . LEU B 1 139 ? 6.48 -9.086 -17.562 1 98.94 139 LEU B C 1
ATOM 4193 O O . LEU B 1 139 ? 6.859 -9.898 -16.719 1 98.94 139 LEU B O 1
ATOM 4197 N N . TYR B 1 140 ? 7.27 -8.297 -18.234 1 98.94 140 TYR B N 1
ATOM 4198 C CA . TYR B 1 140 ? 8.703 -8.219 -17.969 1 98.94 140 TYR B CA 1
ATOM 4199 C C . TYR B 1 140 ? 9.023 -7.023 -17.078 1 98.94 140 TYR B C 1
ATOM 4201 O O . TYR B 1 140 ? 8.688 -5.883 -17.406 1 98.94 140 TYR B O 1
ATOM 4209 N N . VAL B 1 141 ? 9.609 -7.254 -15.906 1 98.88 141 VAL B N 1
ATOM 4210 C CA . VAL B 1 141 ? 10.055 -6.23 -14.969 1 98.88 141 VAL B CA 1
ATOM 4211 C C . VAL B 1 141 ? 11.578 -6.262 -14.852 1 98.88 141 VAL B C 1
ATOM 4213 O O . VAL B 1 141 ? 12.156 -7.281 -14.469 1 98.88 141 VAL B O 1
ATOM 4216 N N . ARG B 1 142 ? 12.188 -5.211 -15.086 1 98.62 142 ARG B N 1
ATOM 4217 C CA . ARG B 1 142 ? 13.641 -5.133 -15.164 1 98.62 142 ARG B CA 1
ATOM 4218 C C . ARG B 1 142 ? 14.258 -4.977 -13.773 1 98.62 142 ARG B C 1
ATOM 4220 O O . ARG B 1 142 ? 13.734 -4.234 -12.945 1 98.62 142 ARG B O 1
ATOM 4227 N N . ALA B 1 143 ? 15.352 -5.645 -13.609 1 98.75 143 ALA B N 1
ATOM 4228 C CA . ALA B 1 143 ? 16.156 -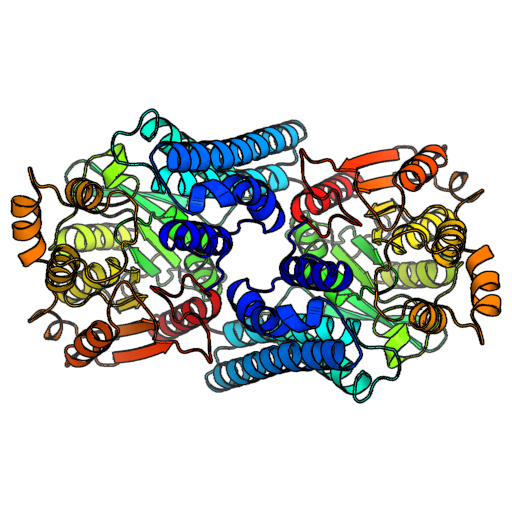5.434 -12.406 1 98.75 143 ALA B CA 1
ATOM 4229 C C . ALA B 1 143 ? 16.594 -3.979 -12.289 1 98.75 143 ALA B C 1
ATOM 4231 O O . ALA B 1 143 ? 16.891 -3.328 -13.297 1 98.75 143 ALA B O 1
ATOM 4232 N N . GLU B 1 144 ? 16.625 -3.496 -11.102 1 97.75 144 GLU B N 1
ATOM 4233 C CA . GLU B 1 144 ? 17.078 -2.125 -10.859 1 97.75 144 GLU B CA 1
ATOM 4234 C C . GLU B 1 144 ? 18.516 -2.092 -10.383 1 97.75 144 GLU B C 1
ATOM 4236 O O . GLU B 1 144 ? 18.969 -3.004 -9.688 1 97.75 144 GLU B O 1
ATOM 4241 N N . GLY B 1 145 ? 19.188 -1.076 -10.766 1 95.06 145 GLY B N 1
ATOM 4242 C CA . GLY B 1 145 ? 20.531 -0.83 -10.266 1 95.06 145 GLY B CA 1
ATOM 4243 C C . GLY B 1 145 ? 21.562 -1.83 -10.781 1 95.06 145 GLY B C 1
ATOM 4244 O O . GLY B 1 145 ? 22.531 -2.137 -10.094 1 95.06 145 GLY B O 1
ATOM 4245 N N . VAL B 1 146 ? 21.25 -2.469 -11.859 1 95.88 146 VAL B N 1
ATOM 4246 C CA . VAL B 1 146 ? 22.156 -3.469 -12.406 1 95.88 146 VAL B CA 1
ATOM 4247 C C . VAL B 1 146 ? 22.766 -2.957 -13.711 1 95.88 146 VAL B C 1
ATOM 4249 O O . VAL B 1 146 ? 22.109 -2.232 -14.461 1 95.88 146 VAL B O 1
ATOM 4252 N N . THR B 1 147 ? 24.078 -3.336 -13.844 1 92.75 147 THR B N 1
ATOM 4253 C CA . THR B 1 147 ? 24.766 -3.078 -15.102 1 92.75 147 THR B CA 1
ATOM 4254 C C . THR B 1 147 ? 24.953 -4.367 -15.898 1 92.75 147 THR B C 1
ATOM 4256 O O . THR B 1 147 ? 25.359 -5.391 -15.344 1 92.75 147 THR B O 1
ATOM 4259 N N . GLY B 1 148 ? 24.531 -4.492 -17.125 1 94.38 148 GLY B N 1
ATOM 4260 C CA . GLY B 1 148 ? 24.641 -5.684 -17.953 1 94.38 148 GLY B CA 1
ATOM 4261 C C . GLY B 1 148 ? 23.438 -6.609 -17.828 1 94.38 148 GLY B C 1
ATOM 4262 O O . GLY B 1 148 ? 22.344 -6.164 -17.5 1 94.38 148 GLY B O 1
ATOM 4263 N N . ARG B 1 149 ? 23.719 -7.945 -18.078 1 98 149 ARG B N 1
ATOM 4264 C CA . ARG B 1 149 ? 22.641 -8.922 -18.031 1 98 149 ARG B CA 1
ATOM 4265 C C . ARG B 1 149 ? 22.281 -9.289 -16.594 1 98 149 ARG B C 1
ATOM 4267 O O . ARG B 1 149 ? 23.156 -9.391 -15.742 1 98 149 ARG B O 1
ATOM 4274 N N . ALA B 1 150 ? 21.047 -9.398 -16.297 1 98.69 150 ALA B N 1
ATOM 4275 C CA . ALA B 1 150 ? 20.562 -9.648 -14.945 1 98.69 150 ALA B CA 1
ATOM 4276 C C . ALA B 1 150 ? 19.984 -11.047 -14.82 1 98.69 150 ALA B C 1
ATOM 4278 O O . ALA B 1 150 ? 19.516 -11.625 -15.805 1 98.69 150 ALA B O 1
ATOM 4279 N N . PRO B 1 151 ? 20.078 -11.594 -13.602 1 98.81 151 PRO B N 1
ATOM 4280 C CA . PRO B 1 151 ? 19.266 -12.789 -13.352 1 98.81 151 PRO B CA 1
ATOM 4281 C C . PRO B 1 151 ? 17.766 -12.523 -13.469 1 98.81 151 PRO B C 1
ATOM 4283 O O . PRO B 1 151 ? 17.344 -11.375 -13.453 1 98.81 151 PRO B O 1
ATOM 4286 N N . LEU B 1 152 ? 17.031 -13.609 -13.578 1 98.94 152 LEU B N 1
ATOM 4287 C CA . LEU B 1 152 ? 15.594 -13.461 -13.797 1 98.94 152 LEU B CA 1
ATOM 4288 C C . LEU B 1 152 ? 14.82 -14.602 -13.148 1 98.94 152 LEU B C 1
ATOM 4290 O O . LEU B 1 152 ? 15.25 -15.758 -13.211 1 98.94 152 LEU B O 1
ATOM 4294 N N . LEU B 1 153 ? 13.727 -14.242 -12.531 1 99 153 LEU B N 1
ATOM 4295 C CA . LEU B 1 153 ? 12.781 -15.242 -12.023 1 99 153 LEU B CA 1
ATOM 4296 C C . LEU B 1 153 ? 11.531 -15.297 -12.898 1 99 153 LEU B C 1
ATOM 4298 O O . LEU B 1 153 ? 10.812 -14.305 -13.016 1 99 153 LEU B O 1
ATOM 4302 N N . VAL B 1 154 ? 11.297 -16.438 -13.523 1 99 154 VAL B N 1
ATOM 4303 C CA . VAL B 1 154 ? 10.016 -16.703 -14.164 1 99 154 VAL B CA 1
ATOM 4304 C C . VAL B 1 154 ? 8.953 -16.984 -13.109 1 99 154 VAL B C 1
ATOM 4306 O O . VAL B 1 154 ? 9.18 -17.781 -12.188 1 99 154 VAL B O 1
ATOM 4309 N N . GLN B 1 155 ? 7.828 -16.297 -13.172 1 98.94 155 GLN B N 1
ATOM 4310 C CA . GLN B 1 155 ? 6.746 -16.484 -12.211 1 98.94 155 GLN B CA 1
ATOM 4311 C C . GLN B 1 155 ? 5.48 -17 -12.898 1 98.94 155 GLN B C 1
ATOM 4313 O O . GLN B 1 155 ? 5.008 -16.391 -13.859 1 98.94 155 GLN B O 1
ATOM 4318 N N . VAL B 1 156 ? 4.945 -18.062 -12.406 1 98.88 156 VAL B N 1
ATOM 4319 C CA . VAL B 1 156 ? 3.787 -18.656 -13.062 1 98.88 156 VAL B CA 1
ATOM 4320 C C . VAL B 1 156 ? 2.619 -18.734 -12.086 1 98.88 156 VAL B C 1
ATOM 4322 O O . VAL B 1 156 ? 2.818 -18.703 -10.867 1 98.88 156 VAL B O 1
ATOM 4325 N N . ASN B 1 157 ? 1.416 -18.844 -12.586 1 98.56 157 ASN B N 1
ATOM 4326 C CA . ASN B 1 157 ? 0.151 -18.688 -11.875 1 98.56 157 ASN B CA 1
ATOM 4327 C C . ASN B 1 157 ? -0.337 -20 -11.297 1 98.56 157 ASN B C 1
ATOM 4329 O O . ASN B 1 157 ? 0.178 -21.078 -11.648 1 98.56 157 ASN B O 1
ATOM 4333 N N . GLY B 1 158 ? -1.263 -19.844 -10.375 1 97.69 158 GLY B N 1
ATOM 4334 C CA . GLY B 1 158 ? -2.051 -20.984 -9.922 1 97.69 158 GLY B CA 1
ATOM 4335 C C . GLY B 1 158 ? -3.279 -21.234 -10.773 1 97.69 158 GLY B C 1
ATOM 4336 O O . GLY B 1 158 ? -3.232 -21.094 -12 1 97.69 158 GLY B O 1
ATOM 4337 N N . LEU B 1 159 ? -4.383 -21.625 -10.109 1 96.12 159 LEU B N 1
ATOM 4338 C CA . LEU B 1 159 ? -5.598 -22.047 -10.805 1 96.12 159 LEU B CA 1
ATOM 4339 C C . LEU B 1 159 ? -6.316 -20.844 -11.406 1 96.12 159 LEU B C 1
ATOM 4341 O O . LEU B 1 159 ? -6.809 -20.906 -12.531 1 96.12 159 LEU B O 1
ATOM 4345 N N . ASP B 1 160 ? -6.348 -19.75 -10.641 1 92.62 160 ASP B N 1
ATOM 4346 C CA . ASP B 1 160 ? -7.215 -18.656 -11.078 1 92.62 160 ASP B CA 1
ATOM 4347 C C . ASP B 1 160 ? -6.484 -17.312 -11.016 1 92.62 160 ASP B C 1
ATOM 4349 O O . ASP B 1 160 ? -7.105 -16.266 -11.156 1 92.62 160 ASP B O 1
ATOM 4353 N N . SER B 1 161 ? -5.215 -17.344 -10.758 1 96.56 161 SER B N 1
ATOM 4354 C CA . SER B 1 161 ? -4.438 -16.109 -10.781 1 96.56 161 SER B CA 1
ATOM 4355 C C . SER B 1 161 ? -4.055 -15.719 -12.203 1 96.56 161 SER B C 1
ATOM 4357 O O . SER B 1 161 ? -4.145 -16.531 -13.117 1 96.56 161 SER B O 1
ATOM 4359 N N . THR B 1 162 ? -3.703 -14.492 -12.438 1 98.38 162 THR B N 1
ATOM 4360 C CA . THR B 1 162 ? -3.203 -13.938 -13.695 1 98.38 162 THR B CA 1
ATOM 4361 C C . THR B 1 162 ? -1.861 -13.242 -13.484 1 98.38 162 THR B C 1
ATOM 4363 O O . THR B 1 162 ? -1.46 -12.992 -12.344 1 98.38 162 THR B O 1
ATOM 4366 N N . LYS B 1 163 ? -1.204 -12.969 -14.594 1 98.81 163 LYS B N 1
ATOM 4367 C CA . LYS B 1 163 ? 0.09 -12.297 -14.516 1 98.81 163 LYS B CA 1
ATOM 4368 C C . LYS B 1 163 ? -0.042 -10.922 -13.859 1 98.81 163 LYS B C 1
ATOM 4370 O O . LYS B 1 163 ? 0.845 -10.5 -13.117 1 98.81 163 LYS B O 1
ATOM 4375 N N . GLU B 1 164 ? -1.201 -10.258 -14.047 1 98.88 164 GLU B N 1
ATOM 4376 C CA . GLU B 1 164 ? -1.386 -8.93 -13.461 1 98.88 164 GLU B CA 1
ATOM 4377 C C . GLU B 1 164 ? -1.555 -9.023 -11.945 1 98.88 164 GLU B C 1
ATOM 4379 O O . GLU B 1 164 ? -1.068 -8.156 -11.211 1 98.88 164 GLU B O 1
ATOM 4384 N N . MET B 1 165 ? -2.246 -10.07 -11.484 1 98.44 165 MET B N 1
ATOM 4385 C CA . MET B 1 165 ? -2.396 -10.273 -10.047 1 98.44 165 MET B CA 1
ATOM 4386 C C . MET B 1 165 ? -1.036 -10.438 -9.375 1 98.44 165 MET B C 1
ATOM 4388 O O . MET B 1 165 ? -0.758 -9.789 -8.359 1 98.44 165 MET B O 1
ATOM 4392 N N . LYS B 1 166 ? -0.225 -11.281 -9.977 1 98.56 166 LYS B N 1
ATOM 4393 C CA . LYS B 1 166 ? 1.1 -11.523 -9.414 1 98.56 166 LYS B CA 1
ATOM 4394 C C . LYS B 1 166 ? 1.938 -10.242 -9.414 1 98.56 166 LYS B C 1
ATOM 4396 O O . LYS B 1 166 ? 2.658 -9.969 -8.453 1 98.56 166 LYS B O 1
ATOM 4401 N N . TYR B 1 167 ? 1.823 -9.5 -10.531 1 98.81 167 TYR B N 1
ATOM 4402 C CA . TYR B 1 167 ? 2.537 -8.227 -10.617 1 98.81 167 TYR B CA 1
ATOM 4403 C C . TYR B 1 167 ? 2.098 -7.277 -9.508 1 98.81 167 TYR B C 1
ATOM 4405 O O . TYR B 1 167 ? 2.934 -6.684 -8.828 1 98.81 167 TYR B O 1
ATOM 4413 N N . LEU B 1 168 ? 0.829 -7.168 -9.273 1 98.75 168 LEU B N 1
ATOM 4414 C CA . LEU B 1 168 ? 0.281 -6.172 -8.359 1 98.75 168 LEU B CA 1
ATOM 4415 C C . LEU B 1 168 ? 0.515 -6.574 -6.906 1 98.75 168 LEU B C 1
ATOM 4417 O O . LEU B 1 168 ? 0.561 -5.719 -6.02 1 98.75 168 LEU B O 1
ATOM 4421 N N . VAL B 1 169 ? 0.686 -7.879 -6.648 1 98.19 169 VAL B N 1
ATOM 4422 C CA . VAL B 1 169 ? 0.979 -8.32 -5.293 1 98.19 169 VAL B CA 1
ATOM 4423 C C . VAL B 1 169 ? 2.365 -7.832 -4.875 1 98.19 169 VAL B C 1
ATOM 4425 O O . VAL B 1 169 ? 2.592 -7.512 -3.707 1 98.19 169 VAL B O 1
ATOM 4428 N N . GLY B 1 170 ? 3.383 -7.879 -5.867 1 98.31 170 GLY B N 1
ATOM 4429 C CA . GLY B 1 170 ? 4.547 -7.07 -5.539 1 98.31 170 GLY B CA 1
ATOM 4430 C C . GLY B 1 170 ? 5.855 -7.816 -5.699 1 98.31 170 GLY B C 1
ATOM 4431 O O . GLY B 1 170 ? 6.926 -7.207 -5.727 1 98.31 170 GLY B O 1
ATOM 4432 N N . LEU B 1 171 ? 5.848 -9.156 -5.863 1 98.75 171 LEU B N 1
ATOM 4433 C CA . LEU B 1 171 ? 7.094 -9.922 -5.895 1 98.75 171 LEU B CA 1
ATOM 4434 C C . LEU B 1 171 ? 8.023 -9.398 -6.984 1 98.75 171 LEU B C 1
ATOM 4436 O O . LEU B 1 171 ? 9.227 -9.242 -6.762 1 98.75 171 LEU B O 1
ATOM 4440 N N . PRO B 1 172 ? 7.527 -9.055 -8.227 1 98.88 172 PRO B N 1
ATOM 4441 C CA . PRO B 1 172 ? 8.438 -8.555 -9.258 1 98.88 172 PRO B CA 1
ATOM 4442 C C . PRO B 1 172 ? 9.164 -7.277 -8.836 1 98.88 172 PRO B C 1
ATOM 4444 O O . PRO B 1 172 ? 10.352 -7.121 -9.117 1 98.88 172 PRO B O 1
ATOM 4447 N N . GLN B 1 173 ? 8.477 -6.383 -8.141 1 98.62 173 GLN B N 1
ATOM 4448 C CA . GLN B 1 173 ? 9.094 -5.141 -7.691 1 98.62 173 GLN B CA 1
ATOM 4449 C C . GLN B 1 173 ? 10.133 -5.402 -6.602 1 98.62 173 GLN B C 1
ATOM 4451 O O . GLN B 1 173 ? 11.203 -4.789 -6.598 1 98.62 173 GLN B O 1
ATOM 4456 N N . TRP B 1 174 ? 9.812 -6.324 -5.66 1 98.75 174 TRP B N 1
ATOM 4457 C CA . TRP B 1 174 ? 10.758 -6.668 -4.605 1 98.75 174 TRP B CA 1
ATOM 4458 C C . TRP B 1 174 ? 12.023 -7.289 -5.195 1 98.75 174 TRP B C 1
ATOM 4460 O O . TRP B 1 174 ? 13.125 -7.031 -4.715 1 98.75 174 TRP B O 1
ATOM 4470 N N . LEU B 1 175 ? 11.82 -8.086 -6.219 1 98.94 175 LEU B N 1
ATOM 4471 C CA . LEU B 1 175 ? 12.961 -8.703 -6.898 1 98.94 175 LEU B CA 1
ATOM 4472 C C . LEU B 1 175 ? 13.766 -7.656 -7.66 1 98.94 175 LEU B C 1
ATOM 4474 O O . LEU B 1 175 ? 15 -7.672 -7.633 1 98.94 175 LEU B O 1
ATOM 4478 N N . ALA B 1 176 ? 13.086 -6.73 -8.3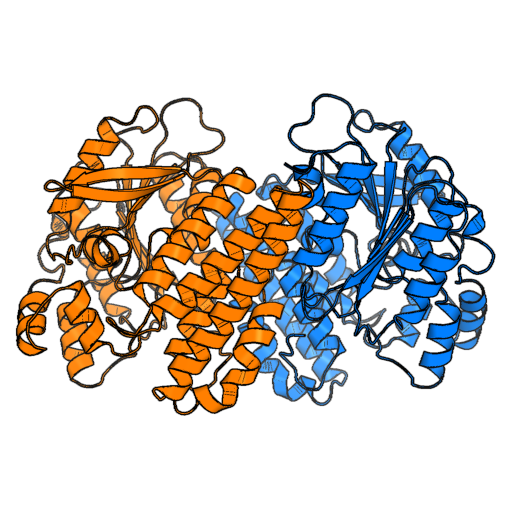59 1 98.88 176 ALA B N 1
ATOM 4479 C CA . ALA B 1 176 ? 13.781 -5.684 -9.102 1 98.88 176 ALA B CA 1
ATOM 4480 C C . ALA B 1 176 ? 14.719 -4.895 -8.188 1 98.88 176 ALA B C 1
ATOM 4482 O O . ALA B 1 176 ? 15.867 -4.625 -8.555 1 98.88 176 ALA B O 1
ATOM 4483 N N . GLN B 1 177 ? 14.234 -4.594 -6.992 1 98.31 177 GLN B N 1
ATOM 4484 C CA . GLN B 1 177 ? 15.031 -3.861 -6.012 1 98.31 177 GLN B CA 1
ATOM 4485 C C . GLN B 1 177 ? 16.266 -4.66 -5.594 1 98.31 177 GLN B C 1
ATOM 4487 O O . GLN B 1 177 ? 17.266 -4.086 -5.152 1 98.31 177 GLN B O 1
ATOM 4492 N N . ARG B 1 178 ? 16.188 -5.906 -5.781 1 98.75 178 ARG B N 1
ATOM 4493 C CA . ARG B 1 178 ? 17.25 -6.805 -5.359 1 98.75 178 ARG B CA 1
ATOM 4494 C C . ARG B 1 178 ? 18.125 -7.203 -6.543 1 98.75 178 ARG B C 1
ATOM 4496 O O . ARG B 1 178 ? 18.969 -8.102 -6.43 1 98.75 178 ARG B O 1
ATOM 4503 N N . GLY B 1 179 ? 17.891 -6.578 -7.695 1 98.75 179 GLY B N 1
ATOM 4504 C CA . GLY B 1 179 ? 18.734 -6.809 -8.859 1 98.75 179 GLY B CA 1
ATOM 4505 C C . GLY B 1 179 ? 18.344 -8.055 -9.641 1 98.75 179 GLY B C 1
ATOM 4506 O O . GLY B 1 179 ? 19.172 -8.641 -10.328 1 98.75 179 GLY B O 1
ATOM 4507 N N . VAL B 1 180 ? 17.109 -8.5 -9.484 1 98.94 180 VAL B N 1
ATOM 4508 C CA . VAL B 1 180 ? 16.625 -9.664 -10.203 1 98.94 180 VAL B CA 1
ATOM 4509 C C . VAL B 1 180 ? 15.406 -9.281 -11.047 1 98.94 180 VAL B C 1
ATOM 4511 O O . VAL B 1 180 ? 14.445 -8.711 -10.531 1 98.94 180 VAL B O 1
ATOM 4514 N N . SER B 1 181 ? 15.438 -9.523 -12.312 1 98.94 181 SER B N 1
ATOM 4515 C CA . SER B 1 181 ? 14.305 -9.273 -13.188 1 98.94 181 SER B CA 1
ATOM 4516 C C . SER B 1 181 ? 13.211 -10.32 -13 1 98.94 181 SER B C 1
ATOM 4518 O O . SER B 1 181 ? 13.445 -11.359 -12.383 1 98.94 181 SER B O 1
ATOM 4520 N N . SER B 1 182 ? 12.047 -9.977 -13.492 1 98.94 182 SER B N 1
ATOM 4521 C CA . SER B 1 182 ? 10.93 -10.906 -13.438 1 98.94 182 SER B CA 1
ATOM 4522 C C . SER B 1 182 ? 10.25 -11.047 -14.797 1 98.94 182 SER B C 1
ATOM 4524 O O . SER B 1 182 ? 10.172 -10.078 -15.555 1 98.94 182 SER B O 1
ATOM 4526 N N . LEU B 1 183 ? 9.852 -12.211 -15.109 1 98.94 183 LEU B N 1
ATOM 4527 C CA . LEU B 1 183 ? 8.906 -12.508 -16.172 1 98.94 183 LEU B CA 1
ATOM 4528 C C . LEU B 1 183 ? 7.676 -13.227 -15.633 1 98.94 183 LEU B C 1
ATOM 4530 O O . LEU B 1 183 ? 7.742 -14.406 -15.297 1 98.94 183 LEU B O 1
ATOM 4534 N N . VAL B 1 184 ? 6.586 -12.523 -15.539 1 98.94 184 VAL B N 1
ATOM 4535 C CA . VAL B 1 184 ? 5.34 -13.109 -15.039 1 98.94 184 VAL B CA 1
ATOM 4536 C C . VAL B 1 184 ? 4.488 -13.578 -16.219 1 98.94 184 VAL B C 1
ATOM 4538 O O . VAL B 1 184 ? 4.07 -12.773 -17.047 1 98.94 184 VAL B O 1
ATOM 4541 N N . VAL B 1 185 ? 4.121 -14.867 -16.266 1 98.94 185 VAL B N 1
ATOM 4542 C CA . VAL B 1 185 ? 3.605 -15.438 -17.5 1 98.94 185 VAL B CA 1
ATOM 4543 C C . VAL B 1 185 ? 2.193 -15.977 -17.281 1 98.94 185 VAL B C 1
ATOM 4545 O O . VAL B 1 185 ? 1.916 -16.594 -16.25 1 98.94 185 VAL B O 1
ATOM 4548 N N . ASP B 1 186 ? 1.291 -15.672 -18.172 1 98.88 186 ASP B N 1
ATOM 4549 C CA . ASP B 1 186 ? 0.053 -16.438 -18.297 1 98.88 186 ASP B CA 1
ATOM 4550 C C . ASP B 1 186 ? 0.282 -17.734 -19.047 1 98.88 186 ASP B C 1
ATOM 4552 O O . ASP B 1 186 ? 0.047 -17.812 -20.25 1 98.88 186 ASP B O 1
ATOM 4556 N N . GLN B 1 187 ? 0.713 -18.734 -18.344 1 98.88 187 GLN B N 1
ATOM 4557 C CA . GLN B 1 187 ? 0.889 -20.047 -18.969 1 98.88 187 GLN B CA 1
ATOM 4558 C C . GLN B 1 187 ? -0.456 -20.656 -19.359 1 98.88 187 GLN B C 1
ATOM 4560 O O . GLN B 1 187 ? -1.509 -20.156 -18.953 1 98.88 187 GLN B O 1
ATOM 4565 N N . PRO B 1 188 ? -0.456 -21.719 -20.172 1 98.69 188 PRO B N 1
ATOM 4566 C CA . PRO B 1 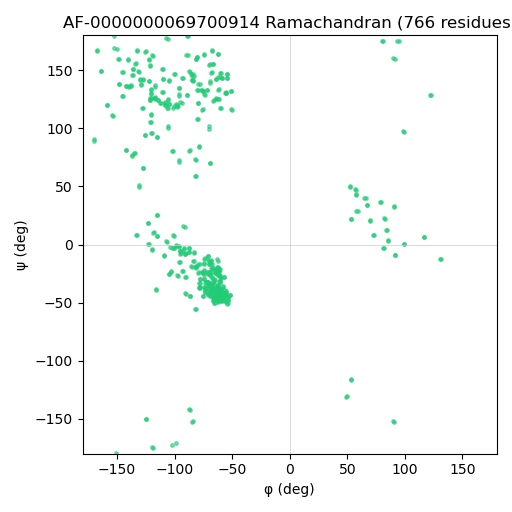188 ? -1.724 -22.344 -20.547 1 98.69 188 PRO B CA 1
ATOM 4567 C C . PRO B 1 188 ? -2.596 -22.672 -19.328 1 98.69 188 PRO B C 1
ATOM 4569 O O . PRO B 1 188 ? -2.104 -23.219 -18.344 1 98.69 188 PRO B O 1
ATOM 4572 N N . GLY B 1 189 ? -3.84 -22.281 -19.438 1 98.31 189 GLY B N 1
ATOM 4573 C CA . GLY B 1 189 ? -4.781 -22.5 -18.344 1 98.31 189 GLY B CA 1
ATOM 4574 C C . GLY B 1 189 ? -5 -21.266 -17.484 1 98.31 189 GLY B C 1
ATOM 4575 O O . GLY B 1 189 ? -5.82 -21.281 -16.562 1 98.31 189 GLY B O 1
ATOM 4576 N N . THR B 1 190 ? -4.324 -20.156 -17.828 1 98.12 190 THR B N 1
ATOM 4577 C CA . THR B 1 190 ? -4.465 -18.969 -16.984 1 98.12 190 THR B CA 1
ATOM 4578 C C . THR B 1 190 ? -4.527 -17.703 -17.844 1 98.12 190 THR B C 1
ATOM 4580 O O . THR B 1 190 ? -4.137 -17.719 -19 1 98.12 190 THR B O 1
ATOM 4583 N N . GLY B 1 191 ? -5.051 -16.641 -17.281 1 97.88 191 GLY B N 1
ATOM 4584 C CA . GLY B 1 191 ? -5 -15.305 -17.828 1 97.88 191 GLY B CA 1
ATOM 4585 C C . GLY B 1 191 ? -5.418 -15.25 -19.297 1 97.88 191 GLY B C 1
ATOM 4586 O O . GLY B 1 191 ? -6.449 -15.812 -19.672 1 97.88 191 GLY B O 1
ATOM 4587 N N . GLU B 1 192 ? -4.605 -14.602 -20.078 1 98.25 192 GLU B N 1
ATOM 4588 C CA . GLU B 1 192 ? -4.914 -14.383 -21.484 1 98.25 192 GLU B CA 1
ATOM 4589 C C . GLU B 1 192 ? -4.867 -15.695 -22.266 1 98.25 192 GLU B C 1
ATOM 4591 O O . GLU B 1 192 ? -5.633 -15.891 -23.219 1 98.25 192 GLU B O 1
ATOM 4596 N N . ALA B 1 193 ? -3.963 -16.594 -21.891 1 98.5 193 ALA B N 1
ATOM 4597 C CA . ALA B 1 193 ? -3.854 -17.875 -22.594 1 98.5 193 ALA B CA 1
ATOM 4598 C C . ALA B 1 193 ? -5.184 -18.609 -22.578 1 98.5 193 ALA B C 1
ATOM 4600 O O . ALA B 1 193 ? -5.617 -19.141 -23.609 1 98.5 193 ALA B O 1
ATOM 4601 N N . LEU B 1 194 ? -5.82 -18.594 -21.438 1 97.62 194 LEU B N 1
ATOM 4602 C CA . LEU B 1 194 ? -7.094 -19.281 -21.281 1 97.62 194 LEU B CA 1
ATOM 4603 C C . LEU B 1 194 ? -8.242 -18.438 -21.812 1 97.62 194 LEU B C 1
ATOM 4605 O O . LEU B 1 194 ? -8.977 -18.859 -22.703 1 97.62 194 LEU B O 1
ATOM 4609 N N . ARG B 1 195 ? -8.383 -17.188 -21.312 1 96.56 195 ARG B N 1
ATOM 4610 C CA . ARG B 1 195 ? -9.547 -16.328 -21.531 1 96.56 195 ARG B CA 1
ATOM 4611 C C . ARG B 1 195 ? -9.633 -15.906 -23 1 96.56 195 ARG B C 1
ATOM 4613 O O . ARG B 1 195 ? -10.727 -15.812 -23.562 1 96.56 195 ARG B O 1
ATOM 4620 N N . LEU B 1 196 ? -8.461 -15.641 -23.594 1 95.94 196 LEU B N 1
ATOM 4621 C CA . LEU B 1 196 ? -8.492 -15.039 -24.922 1 95.94 196 LEU B CA 1
ATOM 4622 C C . LEU B 1 196 ? -8.133 -16.078 -25.984 1 95.94 196 LEU B C 1
ATOM 4624 O O . LEU B 1 196 ? -8.57 -15.961 -27.141 1 95.94 196 LEU B O 1
ATOM 4628 N N . HIS B 1 197 ? -7.359 -17.156 -25.625 1 96.12 197 HIS B N 1
ATOM 4629 C CA . HIS B 1 197 ? -6.848 -18.062 -26.641 1 96.12 197 HIS B CA 1
ATOM 4630 C C . HIS B 1 197 ? -7.367 -19.484 -26.422 1 96.12 197 HIS B C 1
ATOM 4632 O O . HIS B 1 197 ? -7.043 -20.391 -27.188 1 96.12 197 HIS B O 1
ATOM 4638 N N . ASP B 1 198 ? -8.078 -19.719 -25.359 1 95.69 198 ASP B N 1
ATOM 4639 C CA . ASP B 1 198 ? -8.664 -21.016 -25.016 1 95.69 198 ASP B CA 1
ATOM 4640 C C . ASP B 1 198 ? -7.586 -22.078 -24.891 1 95.69 198 ASP B C 1
ATOM 4642 O O . ASP B 1 198 ? -7.797 -23.234 -25.297 1 95.69 198 ASP B O 1
ATOM 4646 N N . MET B 1 199 ? -6.418 -21.656 -24.516 1 97.81 199 MET B N 1
ATOM 4647 C CA . MET B 1 199 ? -5.367 -22.625 -24.219 1 97.81 199 MET B CA 1
ATOM 4648 C C . MET B 1 199 ? -5.598 -23.281 -22.859 1 97.81 199 MET B C 1
ATOM 4650 O O . MET B 1 199 ? -5.492 -22.609 -21.828 1 97.81 199 MET B O 1
ATOM 4654 N N . LYS B 1 200 ? -5.812 -24.516 -22.906 1 97.88 200 LYS B N 1
ATOM 4655 C CA . LYS B 1 200 ? -6.09 -25.25 -21.672 1 97.88 200 LYS B CA 1
ATOM 4656 C C . LYS B 1 200 ? -4.797 -25.594 -20.938 1 97.88 200 LYS B C 1
ATOM 4658 O O . LYS B 1 200 ? -3.719 -25.594 -21.531 1 97.88 200 LYS B O 1
ATOM 4663 N N . ALA B 1 201 ? -4.992 -25.859 -19.672 1 98.25 201 ALA B N 1
ATOM 4664 C CA . ALA B 1 201 ? -3.863 -26.297 -18.859 1 98.25 201 ALA B CA 1
ATOM 4665 C C . ALA B 1 201 ? -3.365 -27.672 -19.312 1 98.25 201 ALA B C 1
ATOM 4667 O O . ALA B 1 201 ? -4.102 -28.422 -19.938 1 98.25 201 ALA B O 1
ATOM 4668 N N . ARG B 1 202 ? -2.164 -27.891 -19.031 1 97.88 202 ARG B N 1
ATOM 4669 C CA . ARG B 1 202 ? -1.551 -29.203 -19.25 1 97.88 202 ARG B CA 1
ATOM 4670 C C . ARG B 1 202 ? -0.695 -29.609 -18.047 1 97.88 202 ARG B C 1
ATOM 4672 O O . ARG B 1 202 ? -0.078 -28.766 -17.406 1 97.88 202 ARG B O 1
ATOM 4679 N N . TYR B 1 203 ? -0.682 -30.906 -17.781 1 97.94 203 TYR B N 1
ATOM 4680 C CA . TYR B 1 203 ? 0.009 -31.375 -16.578 1 97.94 203 TYR B CA 1
ATOM 4681 C C . TYR B 1 203 ? 1.521 -31.328 -16.766 1 97.94 203 TYR B C 1
ATOM 4683 O O . TYR B 1 203 ? 2.27 -31.172 -15.805 1 97.94 203 TYR B O 1
ATOM 4691 N N . ASP B 1 204 ? 2.006 -31.5 -18.062 1 98.5 204 ASP B N 1
ATOM 4692 C CA . ASP B 1 204 ? 3.439 -31.5 -18.344 1 98.5 204 ASP B CA 1
ATOM 4693 C C . ASP B 1 204 ? 3.959 -30.094 -18.578 1 98.5 204 ASP B C 1
ATOM 4695 O O . ASP B 1 204 ? 4.309 -29.734 -19.703 1 98.5 204 ASP B O 1
ATOM 4699 N N . SER B 1 205 ? 4.211 -29.391 -17.5 1 98.69 205 SER B N 1
ATOM 4700 C CA . SER B 1 205 ? 4.531 -27.969 -17.516 1 98.69 205 SER B CA 1
ATOM 4701 C C . SER B 1 205 ? 5.848 -27.703 -18.234 1 98.69 205 SER B C 1
ATOM 4703 O O . SER B 1 205 ? 6.078 -26.594 -18.719 1 98.69 205 SER B O 1
ATOM 4705 N N . GLU B 1 206 ? 6.762 -28.641 -18.375 1 98.5 206 GLU B N 1
ATOM 4706 C CA . GLU B 1 206 ? 8.023 -28.453 -19.078 1 98.5 206 GLU B CA 1
ATOM 4707 C C . GLU B 1 206 ? 7.785 -28.109 -20.547 1 98.5 206 GLU B C 1
ATOM 4709 O O . GLU B 1 206 ? 8.641 -27.484 -21.188 1 98.5 206 GLU B O 1
ATOM 4714 N N . HIS B 1 207 ? 6.605 -28.5 -21.047 1 98.38 207 HIS B N 1
ATOM 4715 C CA . HIS B 1 207 ? 6.277 -28.25 -22.438 1 98.38 207 HIS B CA 1
ATOM 4716 C C . HIS B 1 207 ? 6.277 -26.75 -22.75 1 98.38 207 HIS B C 1
ATOM 4718 O O . HIS B 1 207 ? 6.871 -26.312 -23.734 1 98.38 207 HIS B O 1
ATOM 4724 N N . TRP B 1 208 ? 5.641 -25.969 -21.922 1 98.75 208 TRP B N 1
ATOM 4725 C CA . TRP B 1 208 ? 5.625 -24.531 -22.172 1 98.75 208 TRP B CA 1
ATOM 4726 C C . TRP B 1 208 ? 6.793 -23.844 -21.469 1 98.75 208 TRP B C 1
ATOM 4728 O O . TRP B 1 208 ? 7.281 -22.812 -21.922 1 98.75 208 TRP B O 1
ATOM 4738 N N . ALA B 1 209 ? 7.305 -24.391 -20.344 1 98.88 209 ALA B N 1
ATOM 4739 C CA . ALA B 1 209 ? 8.43 -23.812 -19.641 1 98.88 209 ALA B CA 1
ATOM 4740 C C . ALA B 1 209 ? 9.68 -23.766 -20.516 1 98.88 209 ALA B C 1
ATOM 4742 O O . ALA B 1 209 ? 10.414 -22.781 -20.516 1 98.88 209 ALA B O 1
ATOM 4743 N N . SER B 1 210 ? 9.891 -24.859 -21.281 1 98.69 210 SER B N 1
ATOM 4744 C CA . SER B 1 210 ? 11.062 -24.922 -22.141 1 98.69 210 SER B CA 1
ATOM 4745 C C . SER B 1 210 ? 11.031 -23.828 -23.203 1 98.69 210 SER B C 1
ATOM 4747 O O . SER B 1 210 ? 12.07 -23.281 -23.578 1 98.69 210 SER B O 1
ATOM 4749 N N . ARG B 1 211 ? 9.812 -23.484 -23.719 1 98.62 211 ARG B N 1
ATOM 4750 C CA . ARG B 1 211 ? 9.672 -22.438 -24.719 1 98.62 211 ARG B CA 1
ATOM 4751 C C . ARG B 1 211 ? 9.938 -21.062 -24.125 1 98.62 211 ARG B C 1
ATOM 4753 O O . ARG B 1 211 ? 10.461 -20.172 -24.797 1 98.62 211 ARG B O 1
ATOM 4760 N N . ILE B 1 212 ? 9.578 -20.891 -22.875 1 98.88 212 ILE B N 1
ATOM 4761 C CA . ILE B 1 212 ? 9.852 -19.641 -22.172 1 98.88 212 ILE B CA 1
ATOM 4762 C C . ILE B 1 212 ? 11.359 -19.453 -22 1 98.88 212 ILE B C 1
ATOM 4764 O O . ILE B 1 212 ? 11.883 -18.359 -22.25 1 98.88 212 ILE B O 1
ATOM 4768 N N . VAL B 1 213 ? 12.039 -20.5 -21.656 1 98.81 213 VAL B N 1
ATOM 4769 C CA . VAL B 1 213 ? 13.484 -20.422 -21.5 1 98.81 213 VAL B CA 1
ATOM 4770 C C . VAL B 1 213 ? 14.141 -20.156 -22.844 1 98.81 213 VAL B C 1
ATOM 4772 O O . VAL B 1 213 ? 15.086 -19.359 -22.938 1 98.81 213 VAL B O 1
ATOM 4775 N N . ASP B 1 214 ? 13.641 -20.844 -23.953 1 98.69 214 ASP B N 1
ATOM 4776 C CA . ASP B 1 214 ? 14.133 -20.562 -25.297 1 98.69 214 ASP B CA 1
ATOM 4777 C C . ASP B 1 214 ? 14.07 -19.062 -25.594 1 98.69 214 ASP B C 1
ATOM 4779 O O . ASP B 1 214 ? 15.023 -18.5 -26.141 1 98.69 214 ASP B O 1
ATOM 4783 N N . TRP B 1 215 ? 13 -18.453 -25.234 1 98.75 215 TRP B N 1
ATOM 4784 C CA . TRP B 1 215 ? 12.781 -17.031 -25.5 1 98.75 215 TRP B CA 1
ATOM 4785 C C . TRP B 1 215 ? 13.711 -16.172 -24.641 1 98.75 215 TRP B C 1
ATOM 4787 O O . TRP B 1 215 ? 14.297 -15.211 -25.141 1 98.75 215 TRP B O 1
ATOM 4797 N N . LEU B 1 216 ? 13.93 -16.547 -23.422 1 98.75 216 LEU B N 1
ATOM 4798 C CA . LEU B 1 216 ? 14.742 -15.773 -22.484 1 98.75 216 LEU B CA 1
ATOM 4799 C C . LEU B 1 216 ? 16.219 -15.836 -22.859 1 98.75 216 LEU B C 1
ATOM 4801 O O . LEU B 1 216 ? 16.969 -14.875 -22.656 1 98.75 216 LEU B O 1
ATOM 4805 N N . GLU B 1 217 ? 16.625 -16.953 -23.422 1 98.38 217 GLU B N 1
ATOM 4806 C CA . GLU B 1 217 ? 18.031 -17.094 -23.828 1 98.38 217 GLU B CA 1
ATOM 4807 C C . GLU B 1 217 ? 18.391 -16.094 -24.922 1 98.38 217 GLU B C 1
ATOM 4809 O O . GLU B 1 217 ? 19.562 -15.734 -25.078 1 98.38 217 GLU B O 1
ATOM 4814 N N . GLN B 1 218 ? 17.359 -15.633 -25.625 1 97.88 218 GLN B N 1
ATOM 4815 C CA . GLN B 1 218 ? 17.594 -14.688 -26.703 1 97.88 218 GLN B CA 1
ATOM 4816 C C . GLN B 1 218 ? 17.406 -13.25 -26.234 1 97.88 218 GLN B C 1
ATOM 4818 O O . GLN B 1 218 ? 17.688 -12.305 -26.969 1 97.88 218 GLN B O 1
ATOM 4823 N N . HIS B 1 219 ? 16.984 -13.094 -25.062 1 97.25 219 HIS B N 1
ATOM 4824 C CA . HIS B 1 219 ? 16.734 -11.75 -24.531 1 97.25 219 HIS B CA 1
ATOM 4825 C C . HIS B 1 219 ? 18.047 -11.039 -24.188 1 97.25 219 HIS B C 1
ATOM 4827 O O . HIS B 1 219 ? 18.875 -11.578 -23.453 1 97.25 219 HIS B O 1
ATOM 4833 N N . PRO B 1 220 ? 18.219 -9.828 -24.594 1 96.88 220 PRO B N 1
ATOM 4834 C CA . PRO B 1 220 ? 19.531 -9.18 -24.469 1 96.88 220 PRO B CA 1
ATOM 4835 C C . PRO B 1 220 ? 19.844 -8.773 -23.031 1 96.88 220 PRO B C 1
ATOM 4837 O O . PRO B 1 220 ? 21.016 -8.586 -22.672 1 96.88 220 PRO B O 1
ATOM 4840 N N . GLU B 1 221 ? 18.922 -8.711 -22.156 1 97.81 221 GLU B N 1
ATOM 4841 C CA . GLU B 1 221 ? 19.156 -8.188 -20.812 1 97.81 221 GLU B CA 1
ATOM 4842 C C . GLU B 1 221 ? 19.156 -9.305 -19.781 1 97.81 221 GLU B C 1
ATOM 4844 O O . GLU B 1 221 ? 19.312 -9.055 -18.578 1 97.81 221 GLU B O 1
ATOM 4849 N N . VAL B 1 222 ? 19.016 -10.547 -20.203 1 98.44 222 VAL B N 1
ATOM 4850 C CA . VAL B 1 222 ? 18.859 -11.656 -19.266 1 98.44 222 VAL B CA 1
ATOM 4851 C C . VAL B 1 222 ? 20.109 -12.531 -19.281 1 98.44 222 VAL B C 1
ATOM 4853 O O . VAL B 1 222 ? 20.641 -12.852 -20.359 1 98.44 222 VAL B O 1
ATOM 4856 N N . ASP B 1 223 ? 20.609 -12.836 -18.141 1 98.5 223 ASP B N 1
ATOM 4857 C CA . ASP B 1 223 ? 21.656 -13.844 -18 1 98.5 223 ASP B CA 1
ATOM 4858 C C . ASP B 1 223 ? 21.062 -15.25 -18.016 1 98.5 223 ASP B C 1
ATOM 4860 O O . ASP B 1 223 ? 20.516 -15.719 -17.016 1 98.5 223 ASP B O 1
ATOM 4864 N N . ALA B 1 224 ? 21.266 -15.961 -19.047 1 97.44 224 ALA B N 1
ATOM 4865 C CA . ALA B 1 224 ? 20.609 -17.25 -19.281 1 97.44 224 ALA B CA 1
ATOM 4866 C C . ALA B 1 224 ? 21.062 -18.297 -18.281 1 97.44 224 ALA B C 1
ATOM 4868 O O . ALA B 1 224 ? 20.375 -19.297 -18.062 1 97.44 224 ALA B O 1
ATOM 4869 N N . GLY B 1 225 ? 22.188 -18.078 -17.672 1 98.19 225 GLY B N 1
ATOM 4870 C CA . GLY B 1 225 ? 22.688 -19.016 -16.703 1 98.19 225 GLY B CA 1
ATOM 4871 C C . GLY B 1 225 ? 22.094 -18.828 -15.32 1 98.19 225 GLY B C 1
ATOM 4872 O O . GLY B 1 225 ? 22.281 -19.672 -14.43 1 98.19 225 GLY B O 1
ATOM 4873 N N . ARG B 1 226 ? 21.297 -17.766 -15.125 1 98.69 226 ARG B N 1
ATOM 4874 C CA . ARG B 1 226 ? 20.734 -17.438 -13.82 1 98.69 226 ARG B CA 1
ATOM 4875 C C . ARG B 1 226 ? 19.234 -17.188 -13.93 1 98.69 226 ARG B C 1
ATOM 4877 O O . ARG B 1 226 ? 18.734 -16.172 -13.43 1 98.69 226 ARG B O 1
ATOM 4884 N N . ILE B 1 227 ? 18.516 -18.047 -14.547 1 98.94 227 ILE B N 1
ATOM 4885 C CA . ILE B 1 227 ? 17.062 -18.031 -14.664 1 98.94 227 ILE B CA 1
ATOM 4886 C C . ILE B 1 227 ? 16.453 -19.016 -13.672 1 98.94 227 ILE B C 1
ATOM 4888 O O . ILE B 1 227 ? 16.781 -20.203 -13.688 1 98.94 227 ILE B O 1
ATOM 4892 N N . GLY B 1 228 ? 15.641 -18.5 -12.75 1 98.94 228 GLY B N 1
ATOM 4893 C CA . GLY B 1 228 ? 14.867 -19.359 -11.867 1 98.94 228 GLY B CA 1
ATOM 4894 C C . GLY B 1 228 ? 13.391 -19.375 -12.211 1 98.94 228 GLY B C 1
ATOM 4895 O O . GLY B 1 228 ? 12.945 -18.688 -13.133 1 98.94 228 GLY B O 1
ATOM 4896 N N . MET B 1 229 ? 12.633 -20.203 -11.445 1 98.94 229 MET B N 1
ATOM 4897 C CA . MET B 1 229 ? 11.188 -20.25 -11.633 1 98.94 229 MET B CA 1
ATOM 4898 C C . MET B 1 229 ? 10.469 -20.297 -10.289 1 98.94 229 MET B C 1
ATOM 4900 O O . MET B 1 229 ? 10.922 -20.953 -9.352 1 98.94 229 MET B O 1
ATOM 4904 N N . GLU B 1 230 ? 9.438 -19.547 -10.188 1 98.94 230 GLU B N 1
ATOM 4905 C CA . GLU B 1 230 ? 8.547 -19.547 -9.039 1 98.94 230 GLU B CA 1
ATOM 4906 C C . GLU B 1 230 ? 7.109 -19.859 -9.453 1 98.94 230 GLU B C 1
ATOM 4908 O O . GLU B 1 230 ? 6.652 -19.406 -10.508 1 98.94 230 GLU B O 1
ATOM 4913 N N . GLY B 1 231 ? 6.422 -20.609 -8.688 1 98.88 231 GLY B N 1
ATOM 4914 C CA . GLY B 1 231 ? 5.004 -20.875 -8.891 1 98.88 231 GLY B CA 1
ATOM 4915 C C . GLY B 1 231 ? 4.168 -20.641 -7.652 1 98.88 231 GLY B C 1
ATOM 4916 O O . GLY B 1 231 ? 4.547 -21.047 -6.555 1 98.88 231 GLY B O 1
ATOM 4917 N N . VAL B 1 232 ? 3 -20.016 -7.832 1 98.69 232 VAL B N 1
ATOM 4918 C CA . VAL B 1 232 ? 2.107 -19.75 -6.707 1 98.69 232 VAL B CA 1
ATOM 4919 C C . VAL B 1 232 ? 0.93 -20.719 -6.742 1 98.69 232 VAL B C 1
ATOM 4921 O O . VAL B 1 232 ? 0.428 -21.047 -7.82 1 98.69 232 VAL B O 1
ATOM 4924 N N . SER B 1 233 ? 0.456 -21.234 -5.547 1 97.88 233 SER B N 1
ATOM 4925 C CA . SER B 1 233 ? -0.703 -22.125 -5.469 1 97.88 233 SER B CA 1
ATOM 4926 C C . SER B 1 233 ? -0.551 -23.312 -6.402 1 97.88 233 SER B C 1
ATOM 4928 O O . SER B 1 233 ? 0.45 -24.031 -6.344 1 97.88 233 SER B O 1
ATOM 4930 N N . LEU B 1 234 ? -1.407 -23.484 -7.445 1 98.31 234 LEU B N 1
ATOM 4931 C CA . LEU B 1 234 ? -1.268 -24.578 -8.398 1 98.31 234 LEU B CA 1
ATOM 4932 C C . LEU B 1 234 ? 0.046 -24.469 -9.172 1 98.31 234 LEU B C 1
ATOM 4934 O O . LEU B 1 234 ? 0.563 -25.453 -9.672 1 98.31 234 LEU B O 1
ATOM 4938 N N . GLY B 1 235 ? 0.611 -23.281 -9.172 1 98.62 235 GLY B N 1
ATOM 4939 C CA . GLY B 1 235 ? 1.971 -23.125 -9.656 1 98.62 235 GLY B CA 1
ATOM 4940 C C . GLY B 1 235 ? 2.99 -23.922 -8.867 1 98.62 235 GLY B C 1
ATOM 4941 O O . GLY B 1 235 ? 4.082 -24.203 -9.359 1 98.62 235 GLY B O 1
ATOM 4942 N N . GLY B 1 236 ? 2.631 -24.281 -7.66 1 98.62 236 GLY B N 1
ATOM 4943 C CA . GLY B 1 236 ? 3.463 -25.125 -6.824 1 98.62 236 GLY B CA 1
ATOM 4944 C C . GLY B 1 236 ? 3.543 -26.562 -7.328 1 98.62 236 GLY B C 1
ATOM 4945 O O . GLY B 1 236 ? 4.391 -27.328 -6.879 1 98.62 236 GLY B O 1
ATOM 4946 N N . TYR B 1 237 ? 2.672 -26.953 -8.164 1 98.75 237 TYR B N 1
ATOM 4947 C CA . TYR B 1 237 ? 2.799 -28.172 -8.953 1 98.75 237 TYR B CA 1
ATOM 4948 C C . TYR B 1 237 ? 3.582 -27.922 -10.234 1 98.75 237 TYR B C 1
ATOM 4950 O O . TYR B 1 237 ? 4.496 -28.672 -10.57 1 98.75 237 TYR B O 1
ATOM 4958 N N . TYR B 1 238 ? 3.289 -26.812 -10.945 1 98.88 238 TYR B N 1
ATOM 4959 C CA . TYR B 1 238 ? 3.861 -26.531 -12.258 1 98.88 238 TYR B CA 1
ATOM 4960 C C . TYR B 1 238 ? 5.359 -26.281 -12.156 1 98.88 238 TYR B C 1
ATOM 4962 O O . TYR B 1 238 ? 6.141 -26.797 -12.961 1 98.88 238 TYR B O 1
ATOM 4970 N N . CYS B 1 239 ? 5.766 -25.5 -11.211 1 98.88 239 CYS B N 1
ATOM 4971 C CA . CYS B 1 239 ? 7.152 -25.062 -11.102 1 98.88 239 CYS B CA 1
ATOM 4972 C C . CYS B 1 239 ? 8.078 -26.234 -10.828 1 98.88 239 CYS B C 1
ATOM 4974 O O . CYS B 1 239 ? 9.039 -26.469 -11.57 1 98.88 239 CYS B O 1
ATOM 4976 N N . PRO B 1 240 ? 7.777 -27.078 -9.836 1 98.88 240 PRO B N 1
ATOM 4977 C CA . PRO B 1 240 ? 8.68 -28.203 -9.594 1 98.88 240 PRO B CA 1
ATOM 4978 C C . PRO B 1 240 ? 8.789 -29.125 -10.805 1 98.88 240 PRO B C 1
ATOM 4980 O O . PRO B 1 240 ? 9.883 -29.609 -11.125 1 98.88 240 PRO B O 1
ATOM 4983 N N . ARG B 1 241 ? 7.715 -29.375 -11.43 1 98.81 241 ARG B N 1
ATOM 4984 C CA . ARG B 1 241 ? 7.766 -30.266 -12.586 1 98.81 241 ARG B CA 1
ATOM 4985 C C . ARG B 1 241 ? 8.578 -29.656 -13.719 1 98.81 241 ARG B C 1
ATOM 4987 O O . ARG B 1 241 ? 9.398 -30.328 -14.344 1 98.81 241 ARG B O 1
ATOM 4994 N N . ALA B 1 242 ? 8.344 -28.375 -13.977 1 98.88 242 ALA B N 1
ATOM 4995 C CA . ALA B 1 242 ? 9.117 -27.672 -15 1 98.88 242 ALA B CA 1
ATOM 4996 C C . ALA B 1 242 ? 10.609 -27.719 -14.695 1 98.88 242 ALA B C 1
ATOM 4998 O O . ALA B 1 242 ? 11.422 -28.047 -15.562 1 98.88 242 ALA B O 1
ATOM 4999 N N . VAL B 1 243 ? 11 -27.453 -13.477 1 98.88 243 VAL B N 1
ATOM 5000 C CA . VAL B 1 243 ? 12.398 -27.406 -13.078 1 98.88 243 VAL B CA 1
ATOM 5001 C C . VAL B 1 243 ? 13 -28.812 -13.172 1 98.88 243 VAL B C 1
ATOM 5003 O O . VAL B 1 243 ? 14.18 -28.969 -13.516 1 98.88 243 VAL B O 1
ATOM 5006 N N . ALA B 1 244 ? 12.219 -29.812 -12.922 1 98.81 244 ALA B N 1
ATOM 5007 C CA . ALA B 1 244 ? 12.68 -31.203 -12.984 1 98.81 244 ALA B CA 1
ATOM 5008 C C . ALA B 1 244 ? 13.008 -31.594 -14.422 1 98.81 244 ALA B C 1
ATOM 5010 O O . ALA B 1 244 ? 13.961 -32.344 -14.656 1 98.81 244 ALA B O 1
ATOM 5011 N N . PHE B 1 245 ? 12.258 -31.109 -15.375 1 98.75 245 PHE B N 1
ATOM 5012 C CA . PHE B 1 245 ? 12.375 -31.625 -16.734 1 98.75 245 PHE B CA 1
ATOM 5013 C C . PHE B 1 245 ? 13.023 -30.594 -17.656 1 98.75 245 PHE B C 1
ATOM 5015 O O . PHE B 1 245 ? 13.344 -30.906 -18.797 1 98.75 245 PHE B O 1
ATOM 5022 N N . GLU B 1 246 ? 13.211 -29.359 -17.203 1 98.31 246 GLU B N 1
ATOM 5023 C CA . GLU B 1 246 ? 13.945 -28.312 -17.891 1 98.31 246 GLU B CA 1
ATOM 5024 C C . GLU B 1 246 ? 15.195 -27.906 -17.125 1 98.31 246 GLU B C 1
ATOM 5026 O O . GLU B 1 246 ? 15.156 -27 -16.297 1 98.31 246 GLU B O 1
ATOM 5031 N N . PRO B 1 247 ? 16.266 -28.469 -17.391 1 96 247 PRO B N 1
ATOM 5032 C CA . PRO B 1 247 ? 17.453 -28.359 -16.547 1 96 247 PRO B CA 1
ATOM 5033 C C . PRO B 1 247 ? 18.125 -26.984 -16.656 1 96 247 PRO B C 1
ATOM 5035 O O . PRO B 1 247 ? 19.078 -26.703 -15.922 1 96 247 PRO B O 1
ATOM 5038 N N . ARG B 1 248 ? 17.781 -26.156 -17.594 1 98.12 248 ARG B N 1
ATOM 5039 C CA . ARG B 1 248 ? 18.406 -24.844 -17.734 1 98.12 248 ARG B CA 1
ATOM 5040 C C . ARG B 1 248 ? 17.984 -23.891 -16.625 1 98.12 248 ARG B C 1
ATOM 5042 O O . ARG B 1 248 ? 18.609 -22.844 -16.422 1 98.12 248 ARG B O 1
ATOM 5049 N N . PHE B 1 249 ? 16.906 -24.266 -15.852 1 98.88 249 PHE B N 1
ATOM 5050 C CA . PHE B 1 249 ? 16.578 -23.469 -14.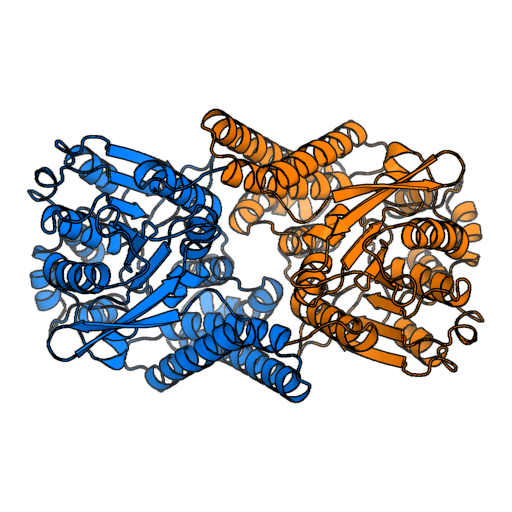68 1 98.88 249 PHE B CA 1
ATOM 5051 C C . PHE B 1 249 ? 17.641 -23.625 -13.602 1 98.88 249 PHE B C 1
ATOM 5053 O O . PHE B 1 249 ? 18.094 -24.734 -13.312 1 98.88 249 PHE B O 1
ATOM 5060 N N . ALA B 1 250 ? 17.953 -22.5 -12.992 1 98.88 250 ALA B N 1
ATOM 5061 C CA . ALA B 1 250 ? 19.047 -22.469 -12.016 1 98.88 250 ALA B CA 1
ATOM 5062 C C . ALA B 1 250 ? 18.516 -22.641 -10.602 1 98.88 250 ALA B C 1
ATOM 5064 O O . ALA B 1 250 ? 19.281 -22.938 -9.672 1 98.88 250 ALA B O 1
ATOM 5065 N N . CYS B 1 251 ? 17.25 -22.5 -10.367 1 98.88 251 CYS B N 1
ATOM 5066 C CA . CYS B 1 251 ? 16.609 -22.719 -9.078 1 98.88 251 CYS B CA 1
ATOM 5067 C C . CYS B 1 251 ? 15.094 -22.766 -9.219 1 98.88 251 CYS B C 1
ATOM 5069 O O . CYS B 1 251 ? 14.555 -22.453 -10.273 1 98.88 251 CYS B O 1
ATOM 5071 N N . GLY B 1 252 ? 14.438 -23.234 -8.18 1 98.88 252 GLY B N 1
ATOM 5072 C CA . GLY B 1 252 ? 12.984 -23.25 -8.125 1 98.88 252 GLY B CA 1
ATOM 5073 C C . GLY B 1 252 ? 12.438 -22.781 -6.781 1 98.88 252 GLY B C 1
ATOM 5074 O O . GLY B 1 252 ? 13.109 -22.906 -5.758 1 98.88 252 GLY B O 1
ATOM 5075 N N . VAL B 1 253 ? 11.227 -22.203 -6.801 1 98.88 253 VAL B N 1
ATOM 5076 C CA . VAL B 1 253 ? 10.531 -21.734 -5.605 1 98.88 253 VAL B CA 1
ATOM 5077 C C . VAL B 1 253 ? 9.039 -22.016 -5.73 1 98.88 253 VAL B C 1
ATOM 5079 O O . VAL B 1 253 ? 8.438 -21.797 -6.785 1 98.88 253 VAL B O 1
ATOM 5082 N N . VAL B 1 254 ? 8.484 -22.484 -4.664 1 98.75 254 VAL B N 1
ATOM 5083 C CA . VAL B 1 254 ? 7.027 -22.578 -4.676 1 98.75 254 VAL B CA 1
ATOM 5084 C C . VAL B 1 254 ? 6.445 -21.734 -3.535 1 98.75 254 VAL B C 1
ATOM 5086 O O . VAL B 1 254 ? 6.949 -21.781 -2.408 1 98.75 254 VAL B O 1
ATOM 5089 N N . TRP B 1 255 ? 5.508 -20.922 -3.781 1 98.56 255 TRP B N 1
ATOM 5090 C CA . TRP B 1 255 ? 4.703 -20.156 -2.828 1 98.56 255 TRP B CA 1
ATOM 5091 C C . TRP B 1 255 ? 3.336 -20.797 -2.639 1 98.56 255 TRP B C 1
ATOM 5093 O O . TRP B 1 255 ? 2.332 -20.312 -3.156 1 98.56 255 TRP B O 1
ATOM 5103 N N . GLY B 1 256 ? 3.295 -21.844 -1.803 1 98.12 256 GLY B N 1
ATOM 5104 C CA . GLY B 1 256 ? 2.184 -22.766 -1.707 1 98.12 256 GLY B CA 1
ATOM 5105 C C . GLY B 1 256 ? 2.412 -24.047 -2.486 1 98.12 256 GLY B C 1
ATOM 5106 O O . GLY B 1 256 ? 2.121 -24.109 -3.684 1 98.12 256 GLY B O 1
ATOM 5107 N N . ALA B 1 257 ? 2.854 -25.094 -1.813 1 97.88 257 ALA B N 1
ATOM 5108 C CA . ALA B 1 257 ? 3.186 -26.359 -2.439 1 97.88 257 ALA B CA 1
ATOM 5109 C C . ALA B 1 257 ? 1.924 -27.156 -2.771 1 97.88 257 ALA B C 1
ATOM 5111 O O . ALA B 1 257 ? 0.98 -27.203 -1.978 1 97.88 257 ALA B O 1
ATOM 5112 N N . ASN B 1 258 ? 1.904 -27.641 -3.926 1 97.88 258 ASN B N 1
ATOM 5113 C CA . ASN B 1 258 ? 0.783 -28.422 -4.422 1 97.88 258 ASN B CA 1
ATOM 5114 C C . ASN B 1 258 ? 1.246 -29.766 -4.984 1 97.88 258 ASN B C 1
ATOM 5116 O O . ASN B 1 258 ? 1.018 -30.062 -6.156 1 97.88 258 ASN B O 1
ATOM 5120 N N . HIS B 1 259 ? 1.784 -30.641 -4.082 1 98.5 259 HIS B N 1
ATOM 5121 C CA . HIS B 1 259 ? 2.496 -31.859 -4.441 1 98.5 259 HIS B CA 1
ATOM 5122 C C . HIS B 1 259 ? 1.567 -32.875 -5.121 1 98.5 259 HIS B C 1
ATOM 5124 O O . HIS B 1 259 ? 1.975 -33.562 -6.051 1 98.5 259 HIS B O 1
ATOM 5130 N N . ASP B 1 260 ? 0.376 -32.969 -4.625 1 98 260 ASP B N 1
ATOM 5131 C CA . ASP B 1 260 ? -0.596 -33.969 -5.121 1 98 260 ASP B CA 1
ATOM 5132 C C . ASP B 1 260 ? -1.968 -33.312 -5.309 1 98 260 ASP B C 1
ATOM 5134 O O . ASP B 1 260 ? -2.889 -33.562 -4.527 1 98 260 ASP B O 1
ATOM 5138 N N . TRP B 1 261 ? -2.082 -32.594 -6.422 1 97.19 261 TRP B N 1
ATOM 5139 C CA . TRP B 1 261 ? -3.328 -31.891 -6.711 1 97.19 261 TRP B CA 1
ATOM 5140 C C . TRP B 1 261 ? -4.434 -32.875 -7.082 1 97.19 261 TRP B C 1
ATOM 5142 O O . TRP B 1 261 ? -5.621 -32.594 -6.902 1 97.19 261 TRP B O 1
ATOM 5152 N N . ARG B 1 262 ? -4.051 -34.094 -7.57 1 95.81 262 ARG B N 1
ATOM 5153 C CA . ARG B 1 262 ? -4.984 -35.188 -7.809 1 95.81 262 ARG B CA 1
ATOM 5154 C C . ARG B 1 262 ? -5.738 -35.562 -6.535 1 95.81 262 ARG B C 1
ATOM 5156 O O . ARG B 1 262 ? -6.969 -35.656 -6.543 1 95.81 262 ARG B O 1
ATOM 5163 N N . GLU B 1 263 ? -4.98 -35.688 -5.504 1 95 263 GLU B N 1
ATOM 5164 C CA . GLU B 1 263 ? -5.602 -36.031 -4.227 1 95 263 GLU B CA 1
ATOM 5165 C C . GLU B 1 263 ? -6.496 -34.875 -3.73 1 95 263 GLU B C 1
ATOM 5167 O O . GLU B 1 263 ? -7.562 -35.125 -3.166 1 95 263 GLU B O 1
ATOM 5172 N N . VAL B 1 264 ? -6.074 -33.688 -3.895 1 93.75 264 VAL B N 1
ATOM 5173 C CA . VAL B 1 264 ? -6.852 -32.5 -3.486 1 93.75 264 VAL B CA 1
ATOM 5174 C C . VAL B 1 264 ? -8.203 -32.531 -4.195 1 93.75 264 VAL B C 1
ATOM 5176 O O . VAL B 1 264 ? -9.234 -32.219 -3.586 1 93.75 264 VAL B O 1
ATOM 5179 N N . GLN B 1 265 ? -8.195 -32.875 -5.512 1 94.88 265 GLN B N 1
ATOM 5180 C CA . GLN B 1 265 ? -9.445 -32.938 -6.262 1 94.88 265 GLN B CA 1
ATOM 5181 C C . GLN B 1 265 ? -10.336 -34.062 -5.766 1 94.88 265 GLN B C 1
ATOM 5183 O O . GLN B 1 265 ? -11.562 -33.906 -5.707 1 94.88 265 GLN B O 1
ATOM 5188 N N . GLN B 1 266 ? -9.742 -35.188 -5.426 1 93.88 266 GLN B N 1
ATOM 5189 C CA . GLN B 1 266 ? -10.508 -36.312 -4.879 1 93.88 266 GLN B CA 1
ATOM 5190 C C . GLN B 1 266 ? -11.18 -35.906 -3.564 1 93.88 266 GLN B C 1
ATOM 5192 O O . GLN B 1 266 ? -12.359 -36.219 -3.355 1 93.88 266 GLN B O 1
ATOM 5197 N N . ARG B 1 267 ? -10.453 -35.188 -2.744 1 92.06 267 ARG B N 1
ATOM 5198 C CA . ARG B 1 267 ? -10.992 -34.75 -1.46 1 92.06 267 ARG B CA 1
ATOM 5199 C C . ARG B 1 267 ? -12.109 -33.719 -1.655 1 92.06 267 ARG B C 1
ATOM 5201 O O . ARG B 1 267 ? -13.102 -33.75 -0.922 1 92.06 267 ARG B O 1
ATOM 5208 N N . ARG B 1 268 ? -11.906 -32.844 -2.619 1 91.19 268 ARG B N 1
ATOM 5209 C CA . ARG B 1 268 ? -12.938 -31.859 -2.906 1 91.19 268 ARG B CA 1
ATOM 5210 C C . ARG B 1 268 ? -14.219 -32.531 -3.41 1 91.19 268 ARG B C 1
ATOM 5212 O O . ARG B 1 268 ? -15.32 -32.094 -3.086 1 91.19 268 ARG B O 1
ATOM 5219 N N . ARG B 1 269 ? -14.039 -33.5 -4.18 1 90.06 269 ARG B N 1
ATOM 5220 C CA . ARG B 1 269 ? -15.195 -34.25 -4.637 1 90.06 269 ARG B CA 1
ATOM 5221 C C . ARG B 1 269 ? -15.945 -34.875 -3.459 1 90.06 269 ARG B C 1
ATOM 5223 O O . ARG B 1 269 ? -17.156 -35.031 -3.508 1 90.06 269 ARG B O 1
ATOM 5230 N N . GLU B 1 270 ? -15.188 -35.125 -2.387 1 87 270 GLU B N 1
ATOM 5231 C CA . GLU B 1 270 ? -15.773 -35.656 -1.163 1 87 270 GLU B CA 1
ATOM 5232 C C . GLU B 1 270 ? -16.203 -34.531 -0.214 1 87 270 GLU B C 1
ATOM 5234 O O . GLU B 1 270 ? -16.578 -34.812 0.927 1 87 270 GLU B O 1
ATOM 5239 N N . ARG B 1 271 ? -16.297 -33.375 -0.609 1 79.38 271 ARG B N 1
ATOM 5240 C CA . ARG B 1 271 ? -16.781 -32.188 0.094 1 79.38 271 ARG B CA 1
ATOM 5241 C C . ARG B 1 271 ? -15.852 -31.812 1.245 1 79.38 271 ARG B C 1
ATOM 5243 O O . ARG B 1 271 ? -16.312 -31.453 2.326 1 79.38 271 ARG B O 1
ATOM 5250 N N . GLU B 1 272 ? -14.57 -31.984 0.875 1 77 272 GLU B N 1
ATOM 5251 C CA . GLU B 1 272 ? -13.555 -31.594 1.849 1 77 272 GLU B CA 1
ATOM 5252 C C . GLU B 1 272 ? -12.688 -30.453 1.32 1 77 272 GLU B C 1
ATOM 5254 O O . GLU B 1 272 ? -12.32 -30.438 0.143 1 77 272 GLU B O 1
ATOM 5259 N N . GLY B 1 273 ? -12.453 -29.5 2.258 1 76.25 273 GLY B N 1
ATOM 5260 C CA . GLY B 1 273 ? -11.594 -28.375 1.881 1 76.25 273 GLY B CA 1
ATOM 5261 C C . GLY B 1 273 ? -12.359 -27.219 1.293 1 76.25 273 GLY B C 1
ATOM 5262 O O . GLY B 1 273 ? -13.469 -27.375 0.792 1 76.25 273 GLY B O 1
ATOM 5263 N N . ASP B 1 274 ? -11.719 -26.062 1.312 1 80.88 274 ASP B N 1
ATOM 5264 C CA . ASP B 1 274 ? -12.359 -24.859 0.777 1 80.88 274 ASP B CA 1
ATOM 5265 C C . ASP B 1 274 ? -12.148 -24.75 -0.732 1 80.88 274 ASP B C 1
ATOM 5267 O O . ASP B 1 274 ? -11.102 -25.141 -1.248 1 80.88 274 ASP B O 1
ATOM 5271 N N . PHE B 1 275 ? -13.141 -24.203 -1.393 1 84.31 275 PHE B N 1
ATOM 5272 C CA . PHE B 1 275 ? -13.047 -23.891 -2.812 1 84.31 275 PHE B CA 1
ATOM 5273 C C . PHE B 1 275 ? -12.484 -22.484 -3.014 1 84.31 275 PHE B C 1
ATOM 5275 O O . PHE B 1 275 ? -12.961 -21.531 -2.406 1 84.31 275 PHE B O 1
ATOM 5282 N N . PRO B 1 276 ? -11.5 -22.406 -3.807 1 82.19 276 PRO B N 1
ATOM 5283 C CA . PRO B 1 276 ? -10.867 -21.109 -4.016 1 82.19 276 PRO B CA 1
ATOM 5284 C C . PRO B 1 276 ? -11.703 -20.172 -4.891 1 82.19 276 PRO B C 1
ATOM 5286 O O . PRO B 1 276 ? -11.438 -18.969 -4.953 1 82.19 276 PRO B O 1
ATOM 5289 N N . VAL B 1 277 ? -12.609 -20.703 -5.703 1 80.5 277 VAL B N 1
ATOM 5290 C CA . VAL B 1 277 ? -13.453 -19.922 -6.605 1 80.5 277 VAL B CA 1
ATOM 5291 C C . VAL B 1 277 ? -14.898 -20.422 -6.512 1 80.5 277 VAL B C 1
ATOM 5293 O O . VAL B 1 277 ? -15.148 -21.578 -6.188 1 80.5 277 VAL B O 1
ATOM 5296 N N . PRO B 1 278 ? -15.758 -19.453 -6.879 1 80.69 278 PRO B N 1
ATOM 5297 C CA . PRO B 1 278 ? -17.141 -19.938 -7.023 1 80.69 278 PRO B CA 1
ATOM 5298 C C . PRO B 1 278 ? -17.312 -20.875 -8.219 1 80.69 278 PRO B C 1
ATOM 5300 O O . PRO B 1 278 ? -16.484 -20.859 -9.141 1 80.69 278 PRO B O 1
ATOM 5303 N N . HIS B 1 279 ? -18.266 -21.75 -8.234 1 86.19 279 HIS B N 1
ATOM 5304 C CA . HIS B 1 279 ? -18.516 -22.656 -9.344 1 86.19 279 HIS B CA 1
ATOM 5305 C C . HIS B 1 279 ? -17.281 -23.5 -9.656 1 86.19 279 HIS B C 1
ATOM 5307 O O . HIS B 1 279 ? -16.844 -23.578 -10.812 1 86.19 279 HIS B O 1
ATOM 5313 N N . TYR B 1 280 ? -16.672 -24.047 -8.727 1 91.06 280 TYR B N 1
ATOM 5314 C CA . TYR B 1 280 ? -15.352 -24.672 -8.766 1 91.06 280 TYR B CA 1
ATOM 5315 C C . TYR B 1 280 ? -15.266 -25.719 -9.867 1 91.06 280 TYR B C 1
ATOM 5317 O O . TYR B 1 280 ? -14.352 -25.688 -10.688 1 91.06 280 TYR B O 1
ATOM 5325 N N . TRP B 1 281 ? -16.234 -26.578 -9.953 1 93.25 281 TRP B N 1
ATOM 5326 C CA . TRP B 1 281 ? -16.172 -27.703 -10.883 1 93.25 281 TRP B CA 1
ATOM 5327 C C . TRP B 1 281 ? -16.297 -27.219 -12.32 1 93.25 281 TRP B C 1
ATOM 5329 O O . TRP B 1 281 ? -15.672 -27.781 -13.227 1 93.25 281 TRP B O 1
ATOM 5339 N N . GLN B 1 282 ? -17.094 -26.188 -12.531 1 92.75 282 GLN B N 1
ATOM 5340 C CA . GLN B 1 282 ? -17.156 -25.594 -13.859 1 92.75 282 GLN B CA 1
ATOM 5341 C C . GLN B 1 282 ? -15.844 -24.891 -14.211 1 92.75 282 GLN B C 1
ATOM 5343 O O . GLN B 1 282 ? -15.391 -24.953 -15.359 1 92.75 282 GLN B O 1
ATOM 5348 N N . HIS B 1 283 ? -15.281 -24.312 -13.25 1 93.94 283 HIS B N 1
ATOM 5349 C CA . HIS B 1 283 ? -14.039 -23.578 -13.461 1 93.94 283 HIS B CA 1
ATOM 5350 C C . HIS B 1 283 ? -12.898 -24.516 -13.828 1 93.94 283 HIS B C 1
ATOM 5352 O O . HIS B 1 283 ? -12.156 -24.25 -14.781 1 93.94 283 HIS B O 1
ATOM 5358 N N . VAL B 1 284 ? -12.742 -25.594 -13.07 1 96.38 284 VAL B N 1
ATOM 5359 C CA . VAL B 1 284 ? -11.625 -26.5 -13.328 1 96.38 284 VAL B CA 1
ATOM 5360 C C . VAL B 1 284 ? -11.812 -27.172 -14.688 1 96.38 284 VAL B C 1
ATOM 5362 O O . VAL B 1 284 ? -10.844 -27.453 -15.383 1 96.38 284 VAL B O 1
ATOM 5365 N N . ARG B 1 285 ? -13.055 -27.406 -15.078 1 96.19 285 ARG B N 1
ATOM 5366 C CA . ARG B 1 285 ? -13.305 -27.969 -16.406 1 96.19 285 ARG B CA 1
ATOM 5367 C C . ARG B 1 285 ? -12.984 -26.953 -17.5 1 96.19 285 ARG B C 1
ATOM 5369 O O . ARG B 1 285 ? -12.547 -27.312 -18.594 1 96.19 285 ARG B O 1
ATOM 5376 N N . TRP B 1 286 ? -13.227 -25.734 -17.188 1 96 286 TRP B N 1
ATOM 5377 C CA . TRP B 1 286 ? -12.852 -24.656 -18.109 1 96 286 TRP B CA 1
ATOM 5378 C C . TRP B 1 286 ? -11.336 -24.578 -18.266 1 96 286 TRP B C 1
ATOM 5380 O O . TRP B 1 286 ? -10.82 -24.484 -19.391 1 96 286 TRP B O 1
ATOM 5390 N N . VAL B 1 287 ? -10.562 -24.734 -17.203 1 97.31 287 VAL B N 1
ATOM 5391 C CA . VAL B 1 287 ? -9.117 -24.578 -17.156 1 97.31 287 VAL B CA 1
ATOM 5392 C C . VAL B 1 287 ? -8.438 -25.797 -17.797 1 97.31 287 VAL B C 1
ATOM 5394 O O . VAL B 1 287 ? -7.539 -25.641 -18.625 1 97.31 287 VAL B O 1
ATOM 5397 N N . TRP B 1 288 ? -8.922 -26.969 -17.453 1 97.69 288 TRP B N 1
ATOM 5398 C CA . TRP B 1 288 ? -8.203 -28.188 -17.797 1 97.69 288 TRP B CA 1
ATOM 5399 C C . TRP B 1 288 ? -8.867 -28.891 -18.984 1 97.69 288 TRP B C 1
ATOM 5401 O O . TRP B 1 288 ? -8.227 -29.688 -19.672 1 97.69 288 TRP B O 1
ATOM 5411 N N . GLY B 1 289 ? -10.141 -28.547 -19.109 1 95.31 289 GLY B N 1
ATOM 5412 C CA . GLY B 1 289 ? -10.938 -29.312 -20.047 1 95.31 289 GLY B CA 1
ATOM 5413 C C . GLY B 1 289 ? -11.672 -30.484 -19.406 1 95.31 289 GLY B C 1
ATOM 5414 O O . GLY B 1 289 ? -11.531 -30.719 -18.203 1 95.31 289 GLY B O 1
ATOM 5415 N N . GLY B 1 290 ? -12.469 -31.125 -20.188 1 94.25 290 GLY B N 1
ATOM 5416 C CA . GLY B 1 290 ? -13.297 -32.25 -19.75 1 94.25 290 GLY B CA 1
ATOM 5417 C C . GLY B 1 290 ? -14.781 -32.031 -20 1 94.25 290 GLY B C 1
ATOM 5418 O O . GLY B 1 290 ? -15.336 -31 -19.594 1 94.25 290 GLY B O 1
ATOM 5419 N N . GLU B 1 291 ? -15.383 -32.969 -20.625 1 94.81 291 GLU B N 1
ATOM 5420 C CA . GLU B 1 291 ? -16.797 -32.844 -20.969 1 94.81 291 GLU B CA 1
ATOM 5421 C C . GLU B 1 291 ? -17.672 -32.938 -19.719 1 94.81 291 GLU B C 1
ATOM 5423 O O . GLU B 1 291 ? -18.812 -32.438 -19.719 1 94.81 291 GLU B O 1
ATOM 5428 N N . ASP B 1 292 ? -17.172 -33.594 -18.719 1 96.06 292 ASP B N 1
ATOM 5429 C CA . ASP B 1 292 ? -17.844 -33.719 -17.422 1 96.06 292 ASP B CA 1
ATOM 5430 C C . ASP B 1 292 ? -16.812 -33.875 -16.297 1 96.06 292 ASP B C 1
ATOM 5432 O O . ASP B 1 292 ? -15.609 -33.812 -16.531 1 96.06 292 ASP B O 1
ATOM 5436 N N . ILE B 1 293 ? -17.281 -34 -15.109 1 95.12 293 ILE B N 1
ATOM 5437 C CA . ILE B 1 293 ? -16.422 -34.031 -13.93 1 95.12 293 ILE B CA 1
ATOM 5438 C C . ILE B 1 293 ? -15.539 -35.281 -13.977 1 95.12 293 ILE B C 1
ATOM 5440 O O . ILE B 1 293 ? -14.359 -35.219 -13.617 1 95.12 293 ILE B O 1
ATOM 5444 N N . ASP B 1 294 ? -16.125 -36.375 -14.461 1 96.69 294 ASP B N 1
ATOM 5445 C CA . ASP B 1 294 ? -15.352 -37.625 -14.547 1 96.69 294 ASP B CA 1
ATOM 5446 C C . ASP B 1 294 ? -14.195 -37.469 -15.531 1 96.69 294 ASP B C 1
ATOM 5448 O O . ASP B 1 294 ? -13.094 -37.969 -15.273 1 96.69 294 ASP B O 1
ATOM 5452 N N . ALA B 1 295 ? -14.5 -36.875 -16.656 1 97.06 295 ALA B N 1
ATOM 5453 C CA . ALA B 1 295 ? -13.445 -36.656 -17.641 1 97.06 295 ALA B CA 1
ATOM 5454 C C . ALA B 1 295 ? -12.352 -35.75 -17.062 1 97.06 295 ALA B C 1
ATOM 5456 O O . ALA B 1 295 ? -11.164 -36 -17.281 1 97.06 295 ALA B O 1
ATOM 5457 N N . PHE B 1 296 ? -12.711 -34.781 -16.359 1 96.94 296 PHE B N 1
ATOM 5458 C CA . PHE B 1 296 ? -11.75 -33.906 -15.695 1 96.94 296 PHE B CA 1
ATOM 5459 C C . PHE B 1 296 ? -10.93 -34.688 -14.672 1 96.94 296 PHE B C 1
ATOM 5461 O O . PHE B 1 296 ? -9.711 -34.5 -14.594 1 96.94 296 PHE B O 1
ATOM 5468 N N . MET B 1 297 ? -11.578 -35.5 -13.883 1 96.56 297 MET B N 1
ATOM 5469 C CA . MET B 1 297 ? -10.883 -36.25 -12.844 1 96.56 297 MET B CA 1
ATOM 5470 C C . MET B 1 297 ? -9.836 -37.188 -13.453 1 96.56 297 MET B C 1
ATOM 5472 O O . MET B 1 297 ? -8.781 -37.406 -12.852 1 96.56 297 MET B O 1
ATOM 5476 N N . ARG B 1 298 ? -10.078 -37.688 -14.633 1 96.81 298 ARG B N 1
ATOM 5477 C CA . ARG B 1 298 ? -9.102 -38.5 -15.328 1 96.81 298 ARG B CA 1
ATOM 5478 C C . ARG B 1 298 ? -7.863 -37.688 -15.695 1 96.81 298 ARG B C 1
ATOM 5480 O O . ARG B 1 298 ? -6.734 -38.188 -15.57 1 96.81 298 ARG B O 1
ATOM 5487 N N . LEU B 1 299 ? -8.078 -36.5 -16.141 1 96.12 299 LEU B N 1
ATOM 5488 C CA . LEU B 1 299 ? -6.965 -35.625 -16.453 1 96.12 299 LEU B CA 1
ATOM 5489 C C . LEU B 1 299 ? -6.168 -35.281 -15.188 1 96.12 299 LEU B C 1
ATOM 5491 O O . LEU B 1 299 ? -4.934 -35.281 -15.211 1 96.12 299 LEU B O 1
ATOM 5495 N N . ALA B 1 300 ? -6.887 -35.094 -14.094 1 96.94 300 ALA B N 1
ATOM 5496 C CA . ALA B 1 300 ? -6.297 -34.656 -12.828 1 96.94 300 ALA B CA 1
ATOM 5497 C C . ALA B 1 300 ? -5.414 -35.75 -12.242 1 96.94 300 ALA B C 1
ATOM 5499 O O . ALA B 1 300 ? -4.543 -35.5 -11.414 1 96.94 300 ALA B O 1
ATOM 5500 N N . GLU B 1 301 ? -5.578 -37 -12.734 1 97.25 301 GLU B N 1
ATOM 5501 C CA . GLU B 1 301 ? -4.805 -38.125 -12.242 1 97.25 301 GLU B CA 1
ATOM 5502 C C . GLU B 1 301 ? -3.312 -37.938 -12.508 1 97.25 301 GLU B C 1
ATOM 5504 O O . GLU B 1 301 ? -2.473 -38.469 -11.781 1 97.25 301 GLU B O 1
ATOM 5509 N N . ASN B 1 302 ? -3.045 -37.094 -13.438 1 97.38 302 ASN B N 1
ATOM 5510 C CA . ASN B 1 302 ? -1.657 -36.906 -13.836 1 97.38 302 ASN B CA 1
ATOM 5511 C C . ASN B 1 302 ? -1.021 -35.75 -13.062 1 97.38 302 ASN B C 1
ATOM 5513 O O . ASN B 1 302 ? 0.195 -35.562 -13.109 1 97.38 302 ASN B O 1
ATOM 5517 N N . VAL B 1 303 ? -1.737 -35.031 -12.281 1 98.38 303 VAL B N 1
ATOM 5518 C CA . VAL B 1 303 ? -1.267 -33.75 -11.695 1 98.38 303 VAL B CA 1
ATOM 5519 C C . VAL B 1 303 ? -0.727 -34.031 -10.289 1 98.38 303 VAL B C 1
ATOM 5521 O O . VAL B 1 303 ? -1.318 -33.594 -9.305 1 98.38 303 VAL B O 1
ATOM 5524 N N . HIS B 1 304 ? 0.383 -34.625 -10.227 1 98.38 304 HIS B N 1
ATOM 5525 C CA . HIS B 1 304 ? 1.12 -34.875 -8.992 1 98.38 304 HIS B CA 1
ATOM 5526 C C . HIS B 1 304 ? 2.619 -34.969 -9.25 1 98.38 304 HIS B C 1
ATOM 5528 O O . HIS B 1 304 ? 3.049 -35.031 -10.406 1 98.38 304 HIS B O 1
ATOM 5534 N N . LEU B 1 305 ? 3.445 -34.969 -8.203 1 98.69 305 LEU B N 1
ATOM 5535 C CA . LEU B 1 305 ? 4.891 -34.812 -8.359 1 98.69 305 LEU B CA 1
ATOM 5536 C C . LEU B 1 305 ? 5.609 -36.094 -7.902 1 98.69 305 LEU B C 1
ATOM 5538 O O . LEU B 1 305 ? 6.84 -36.125 -7.84 1 98.69 305 LEU B O 1
ATOM 5542 N N . ASP B 1 306 ? 4.859 -37.156 -7.598 1 98 306 ASP B N 1
ATOM 5543 C CA . ASP B 1 306 ? 5.492 -38.406 -7.199 1 98 306 ASP B CA 1
ATOM 5544 C C . ASP B 1 306 ? 6.363 -38.969 -8.32 1 98 306 ASP B C 1
ATOM 5546 O O . ASP B 1 306 ? 5.918 -39.062 -9.469 1 98 306 ASP B O 1
ATOM 5550 N N . GLY B 1 307 ? 7.605 -39.219 -7.984 1 97.62 307 GLY B N 1
ATOM 5551 C CA . GLY B 1 307 ? 8.531 -39.781 -8.938 1 97.62 307 GLY B CA 1
ATOM 5552 C C . GLY B 1 307 ? 9.18 -38.75 -9.844 1 97.62 307 GLY B C 1
ATOM 5553 O O . GLY B 1 307 ? 9.82 -39.125 -10.836 1 97.62 307 GLY B O 1
ATOM 5554 N N . VAL B 1 308 ? 9.07 -37.562 -9.562 1 98.25 308 VAL B N 1
ATOM 5555 C CA . VAL B 1 308 ? 9.523 -36.5 -10.461 1 98.25 308 VAL B CA 1
ATOM 5556 C C . VAL B 1 308 ? 10.656 -35.719 -9.812 1 98.25 308 VAL B C 1
ATOM 5558 O O . VAL B 1 308 ? 11.664 -35.406 -10.461 1 98.25 308 VAL B O 1
ATOM 5561 N N . LEU B 1 309 ? 10.664 -35.438 -8.57 1 98.56 309 LEU B N 1
ATOM 5562 C CA . LEU B 1 309 ? 11.406 -34.344 -7.934 1 98.56 309 LEU B CA 1
ATOM 5563 C C . LEU B 1 309 ? 12.859 -34.75 -7.707 1 98.56 309 LEU B C 1
ATOM 5565 O O . LEU B 1 309 ? 13.719 -33.906 -7.469 1 98.56 309 LEU B O 1
ATOM 5569 N N . ASP B 1 310 ? 13.188 -36.125 -7.73 1 98.19 310 ASP B N 1
ATOM 5570 C CA . ASP B 1 310 ? 14.57 -36.562 -7.625 1 98.19 310 ASP B CA 1
ATOM 5571 C C . ASP B 1 310 ? 15.398 -36.062 -8.805 1 98.19 310 ASP B C 1
ATOM 5573 O O . ASP B 1 310 ? 16.625 -36.062 -8.758 1 98.19 310 ASP B O 1
ATOM 5577 N N . ARG B 1 311 ? 14.734 -35.562 -9.844 1 98.5 311 ARG B N 1
ATOM 5578 C CA . ARG B 1 311 ? 15.398 -35.062 -11.039 1 98.5 311 ARG B CA 1
ATOM 5579 C C . ARG B 1 311 ? 15.93 -33.656 -10.797 1 98.5 311 ARG B C 1
ATOM 5581 O O . ARG B 1 311 ? 16.75 -33.156 -11.57 1 98.5 311 ARG B O 1
ATOM 5588 N N . ILE B 1 312 ? 15.492 -32.969 -9.797 1 98.75 312 ILE B N 1
ATOM 5589 C CA . ILE B 1 312 ? 15.891 -31.578 -9.539 1 98.75 312 ILE B CA 1
ATOM 5590 C C . ILE B 1 312 ? 17.266 -31.547 -8.875 1 98.75 312 ILE B C 1
ATOM 5592 O O . ILE B 1 312 ? 17.453 -32.094 -7.793 1 98.75 312 ILE B O 1
ATOM 5596 N N . ARG B 1 313 ? 18.188 -30.875 -9.516 1 98.62 313 ARG B N 1
ATOM 5597 C CA . ARG B 1 313 ? 19.562 -30.828 -9.055 1 98.62 313 ARG B CA 1
ATOM 5598 C C . ARG B 1 313 ? 20.031 -29.391 -8.82 1 98.62 313 ARG B C 1
ATOM 5600 O O . ARG B 1 313 ? 21.219 -29.094 -8.891 1 98.62 313 ARG B O 1
ATOM 5607 N N . VAL B 1 314 ? 19.156 -28.5 -8.688 1 98.88 314 VAL B N 1
ATOM 5608 C CA . VAL B 1 314 ? 19.406 -27.078 -8.414 1 98.88 314 VAL B CA 1
ATOM 5609 C C . VAL B 1 314 ? 18.766 -26.688 -7.086 1 98.88 314 VAL B C 1
ATOM 5611 O O . VAL B 1 314 ? 17.922 -27.422 -6.562 1 98.88 314 VAL B O 1
ATOM 5614 N N . PRO B 1 315 ? 19.188 -25.531 -6.465 1 98.88 315 PRO B N 1
ATOM 5615 C CA . PRO B 1 315 ? 18.547 -25.078 -5.227 1 98.88 315 PRO B CA 1
ATOM 5616 C C . PRO B 1 315 ? 17.031 -24.938 -5.363 1 98.88 315 PRO B C 1
ATOM 5618 O O . PRO B 1 315 ? 16.531 -24.531 -6.418 1 98.88 315 PRO B O 1
ATOM 5621 N N . PHE B 1 316 ? 16.312 -25.281 -4.27 1 98.94 316 PHE B N 1
ATOM 5622 C CA . PHE B 1 316 ? 14.859 -25.25 -4.332 1 98.94 316 PHE B CA 1
ATOM 5623 C C . PHE B 1 316 ? 14.266 -24.812 -2.998 1 98.94 316 PHE B C 1
ATOM 5625 O O . PHE B 1 316 ? 14.617 -25.359 -1.95 1 98.94 316 PHE B O 1
ATOM 5632 N N . LEU B 1 317 ? 13.383 -23.797 -3 1 98.94 317 LEU B N 1
ATOM 5633 C CA . LEU B 1 317 ? 12.695 -23.312 -1.812 1 98.94 317 LEU B CA 1
ATOM 5634 C C . LEU B 1 317 ? 11.227 -23.703 -1.833 1 98.94 317 LEU B C 1
ATOM 5636 O O . LEU B 1 317 ? 10.508 -23.406 -2.791 1 98.94 317 LEU B O 1
ATOM 5640 N N . VAL B 1 318 ? 10.805 -24.406 -0.815 1 98.94 318 VAL B N 1
ATOM 5641 C CA . VAL B 1 318 ? 9.398 -24.734 -0.617 1 98.94 318 VAL B CA 1
ATOM 5642 C C . VAL B 1 318 ? 8.812 -23.875 0.505 1 98.94 318 VAL B C 1
ATOM 5644 O O . VAL B 1 318 ? 9.312 -23.891 1.633 1 98.94 318 VAL B O 1
ATOM 5647 N N . THR B 1 319 ? 7.773 -23.078 0.215 1 98.88 319 THR B N 1
ATOM 5648 C CA . THR B 1 319 ? 7.098 -22.312 1.257 1 98.88 319 THR B CA 1
ATOM 5649 C C . THR B 1 319 ? 5.621 -22.672 1.325 1 98.88 319 THR B C 1
ATOM 5651 O O . THR B 1 319 ? 5.047 -23.156 0.343 1 98.88 319 THR B O 1
ATOM 5654 N N . HIS B 1 320 ? 5.047 -22.469 2.482 1 98.81 320 HIS B N 1
ATOM 5655 C CA . HIS B 1 320 ? 3.648 -22.828 2.703 1 98.81 320 HIS B CA 1
ATOM 5656 C C . HIS B 1 320 ? 3.107 -22.156 3.965 1 98.81 320 HIS B C 1
ATOM 5658 O O . HIS B 1 320 ? 3.871 -21.828 4.875 1 98.81 320 HIS B O 1
ATOM 5664 N N . GLY B 1 321 ? 1.825 -21.859 3.979 1 98.25 321 GLY B N 1
ATOM 5665 C CA . GLY B 1 321 ? 1.181 -21.375 5.188 1 98.25 321 GLY B CA 1
ATOM 5666 C C . GLY B 1 321 ? 0.72 -22.5 6.105 1 98.25 321 GLY B C 1
ATOM 5667 O O . GLY B 1 321 ? 0.169 -23.5 5.645 1 98.25 321 GLY B O 1
ATOM 5668 N N . GLU B 1 322 ? 0.856 -22.312 7.336 1 98 322 GLU B N 1
ATOM 5669 C CA . GLU B 1 322 ? 0.559 -23.344 8.32 1 98 322 GLU B CA 1
ATOM 5670 C C . GLU B 1 322 ? -0.939 -23.625 8.391 1 98 322 GLU B C 1
ATOM 5672 O O . GLU B 1 322 ? -1.352 -24.75 8.68 1 98 322 GLU B O 1
ATOM 5677 N N . LYS B 1 323 ? -1.731 -22.672 8.055 1 96.5 323 LYS B N 1
ATOM 5678 C CA . LYS B 1 323 ? -3.18 -22.797 8.195 1 96.5 323 LYS B CA 1
ATOM 5679 C C . LYS B 1 323 ? -3.867 -22.766 6.832 1 96.5 323 LYS B C 1
ATOM 5681 O O . LYS B 1 323 ? -5 -22.281 6.719 1 96.5 323 LYS B O 1
ATOM 5686 N N . ASP B 1 324 ? -3.162 -23.141 5.82 1 95.94 324 ASP B N 1
ATOM 5687 C CA . ASP B 1 324 ? -3.746 -23.234 4.488 1 95.94 324 ASP B CA 1
ATOM 5688 C C . ASP B 1 324 ? -4.891 -24.25 4.461 1 95.94 324 ASP B C 1
ATOM 5690 O O . ASP B 1 324 ? -4.672 -25.453 4.629 1 95.94 324 ASP B O 1
ATOM 5694 N N . SER B 1 325 ? -6.051 -23.766 4.176 1 93.06 325 SER B N 1
ATOM 5695 C CA . SER B 1 325 ? -7.223 -24.641 4.195 1 93.06 325 SER B CA 1
ATOM 5696 C C . SER B 1 325 ? -7.527 -25.188 2.805 1 93.06 325 SER B C 1
ATOM 5698 O O . SER B 1 325 ? -8.398 -26.047 2.646 1 93.06 325 SER B O 1
ATOM 5700 N N . GLN B 1 326 ? -6.805 -24.688 1.804 1 93.75 326 GLN B N 1
ATOM 5701 C CA . GLN B 1 326 ? -7.023 -25.172 0.441 1 93.75 326 GLN B CA 1
ATOM 5702 C C . GLN B 1 326 ? -6.117 -26.344 0.115 1 93.75 326 GLN B C 1
ATOM 5704 O O . GLN B 1 326 ? -6.531 -27.297 -0.562 1 93.75 326 GLN B O 1
ATOM 5709 N N . ILE B 1 327 ? -4.895 -26.234 0.539 1 96.25 327 ILE B N 1
ATOM 5710 C CA . ILE B 1 327 ? -3.873 -27.25 0.305 1 96.25 327 ILE B CA 1
ATOM 5711 C C . ILE B 1 327 ? -3.213 -27.625 1.628 1 96.25 327 ILE B C 1
ATOM 5713 O O . ILE B 1 327 ? -2.537 -26.812 2.252 1 96.25 327 ILE B O 1
ATOM 5717 N N . PRO B 1 328 ? -3.334 -28.844 2.039 1 95.31 328 PRO B N 1
ATOM 5718 C CA . PRO B 1 328 ? -2.773 -29.266 3.324 1 95.31 328 PRO B CA 1
ATOM 5719 C C . PRO B 1 328 ? -1.258 -29.094 3.391 1 95.31 328 PRO B C 1
ATOM 5721 O O . PRO B 1 328 ? -0.559 -29.359 2.408 1 95.31 328 PRO B O 1
ATOM 5724 N N . VAL B 1 329 ? -0.736 -28.734 4.516 1 97.31 329 VAL B N 1
ATOM 5725 C CA . VAL B 1 329 ? 0.673 -28.438 4.762 1 97.31 329 VAL B CA 1
ATOM 5726 C C . VAL B 1 329 ? 1.512 -29.688 4.5 1 97.31 329 VAL B C 1
ATOM 5728 O O . VAL B 1 329 ? 2.682 -29.594 4.125 1 97.31 329 VAL B O 1
ATOM 5731 N N . LYS B 1 330 ? 0.964 -30.922 4.617 1 97.56 330 LYS B N 1
ATOM 5732 C CA . LYS B 1 330 ? 1.697 -32.156 4.402 1 97.56 330 LYS B CA 1
ATOM 5733 C C . LYS B 1 330 ? 2.266 -32.219 2.986 1 97.56 330 LYS B C 1
ATOM 5735 O O . LYS B 1 330 ? 3.299 -32.844 2.756 1 97.56 330 LYS B O 1
ATOM 5740 N N . TRP B 1 331 ? 1.638 -31.594 2.059 1 97.62 331 TRP B N 1
ATOM 5741 C CA . TRP B 1 331 ? 2.107 -31.625 0.677 1 97.62 331 TRP B CA 1
ATOM 5742 C C . TRP B 1 331 ? 3.381 -30.797 0.515 1 97.62 331 TRP B C 1
ATOM 5744 O O . TRP B 1 331 ? 4.227 -31.109 -0.328 1 97.62 331 TRP B O 1
ATOM 5754 N N . ALA B 1 332 ? 3.512 -29.719 1.305 1 98.62 332 ALA B N 1
ATOM 5755 C CA . ALA B 1 332 ? 4.777 -28.984 1.335 1 98.62 332 ALA B CA 1
ATOM 5756 C C . ALA B 1 332 ? 5.906 -29.875 1.86 1 98.62 332 ALA B C 1
ATOM 5758 O O . ALA B 1 332 ? 7.004 -29.891 1.303 1 98.62 332 ALA B O 1
ATOM 5759 N N . GLN B 1 333 ? 5.617 -30.594 2.91 1 98.62 333 GLN B N 1
ATOM 5760 C CA . GLN B 1 333 ? 6.609 -31.484 3.492 1 98.62 333 GLN B CA 1
ATOM 5761 C C . GLN B 1 333 ? 7.023 -32.562 2.496 1 98.62 333 GLN B C 1
ATOM 5763 O O . GLN B 1 333 ? 8.211 -32.875 2.367 1 98.62 333 GLN B O 1
ATOM 5768 N N . ARG B 1 334 ? 6.078 -33.125 1.824 1 98.69 334 ARG B N 1
ATOM 5769 C CA . ARG B 1 334 ? 6.367 -34.188 0.855 1 98.69 334 ARG B CA 1
ATOM 5770 C C . ARG B 1 334 ? 7.211 -33.656 -0.297 1 98.69 334 ARG B C 1
ATOM 5772 O O . ARG B 1 334 ? 8.141 -34.312 -0.758 1 98.69 334 ARG B O 1
ATOM 5779 N N . THR B 1 335 ? 6.828 -32.469 -0.797 1 98.81 335 THR B N 1
ATOM 5780 C CA . THR B 1 335 ? 7.633 -31.828 -1.833 1 98.81 335 THR B CA 1
ATOM 5781 C C . THR B 1 335 ? 9.078 -31.656 -1.373 1 98.81 335 THR B C 1
ATOM 5783 O O . THR B 1 335 ? 10.008 -32.062 -2.078 1 98.81 335 THR B O 1
ATOM 5786 N N . TYR B 1 336 ? 9.25 -31.125 -0.203 1 98.81 336 TYR B N 1
ATOM 5787 C CA . TYR B 1 336 ? 10.578 -30.922 0.361 1 98.81 336 TYR B CA 1
ATOM 5788 C C . TYR B 1 336 ? 11.328 -32.25 0.483 1 98.81 336 TYR B C 1
ATOM 5790 O O . TYR B 1 336 ? 12.492 -32.344 0.099 1 98.81 336 TYR B O 1
ATOM 5798 N N . ASP B 1 337 ? 10.648 -33.281 0.969 1 98.69 337 ASP B N 1
ATOM 5799 C CA . ASP B 1 337 ? 11.266 -34.594 1.248 1 98.69 337 ASP B CA 1
ATOM 5800 C C . ASP B 1 337 ? 11.758 -35.25 -0.038 1 98.69 337 ASP B C 1
ATOM 5802 O O . ASP B 1 337 ? 12.75 -36 -0.025 1 98.69 337 ASP B O 1
ATOM 5806 N N . GLN B 1 338 ? 11.125 -35 -1.142 1 98.69 338 GLN B N 1
ATOM 5807 C CA . GLN B 1 338 ? 11.445 -35.688 -2.379 1 98.69 338 GLN B CA 1
ATOM 5808 C C . GLN B 1 338 ? 12.484 -34.938 -3.197 1 98.69 338 GLN B C 1
ATOM 5810 O O . GLN B 1 338 ? 12.93 -35.406 -4.242 1 98.69 338 GLN B O 1
ATOM 5815 N N . LEU B 1 339 ? 12.875 -33.75 -2.684 1 98.75 339 LEU B N 1
ATOM 5816 C CA . LEU B 1 339 ? 13.945 -33 -3.324 1 98.75 339 LEU B CA 1
ATOM 5817 C C . LEU B 1 339 ? 15.312 -33.531 -2.906 1 98.75 339 LEU B C 1
ATOM 5819 O O . LEU B 1 339 ? 16.188 -32.781 -2.498 1 98.75 339 LEU B O 1
ATOM 5823 N N . VAL B 1 340 ? 15.617 -34.719 -3.117 1 98.5 340 VAL B N 1
ATOM 5824 C CA . VAL B 1 340 ? 16.734 -35.438 -2.5 1 98.5 340 VAL B CA 1
ATOM 5825 C C . VAL B 1 340 ? 18.031 -35.062 -3.189 1 98.5 340 VAL B C 1
ATOM 5827 O O . VAL B 1 340 ? 19.109 -35.156 -2.592 1 98.5 340 VAL B O 1
ATOM 5830 N N . ASN B 1 341 ? 18 -34.594 -4.465 1 98.56 341 ASN B N 1
ATOM 5831 C CA . ASN B 1 341 ? 19.234 -34.281 -5.195 1 98.56 341 ASN B CA 1
ATOM 5832 C C . ASN B 1 341 ? 19.453 -32.781 -5.273 1 98.56 341 ASN B C 1
ATOM 5834 O O . ASN B 1 341 ? 20.406 -32.312 -5.902 1 98.56 341 ASN B O 1
ATOM 5838 N N . SER B 1 342 ? 18.547 -32 -4.758 1 98.31 342 SER B N 1
ATOM 5839 C CA . SER B 1 342 ? 18.75 -30.547 -4.688 1 98.31 342 SER B CA 1
ATOM 5840 C C . SER B 1 342 ? 19.891 -30.188 -3.746 1 98.31 342 SER B C 1
ATOM 5842 O O . SER B 1 342 ? 19.891 -30.609 -2.582 1 98.31 342 SER B O 1
ATOM 5844 N N . PRO B 1 343 ? 20.906 -29.453 -4.188 1 97.81 343 PRO B N 1
ATOM 5845 C CA . PRO B 1 343 ? 22.062 -29.156 -3.336 1 97.81 343 PRO B CA 1
ATOM 5846 C C . PRO B 1 343 ? 21.719 -28.203 -2.189 1 97.81 343 PRO B C 1
ATOM 5848 O O . PRO B 1 343 ? 22.438 -28.141 -1.193 1 97.81 343 PRO B O 1
ATOM 5851 N N . ARG B 1 344 ? 20.719 -27.453 -2.33 1 96.81 344 ARG B N 1
ATOM 5852 C CA . ARG B 1 344 ? 20.234 -26.5 -1.321 1 96.81 344 ARG B CA 1
ATOM 5853 C C . ARG B 1 344 ? 18.719 -26.453 -1.305 1 96.81 344 ARG B C 1
ATOM 5855 O O . ARG B 1 344 ? 18.125 -25.531 -1.867 1 96.81 344 ARG B O 1
ATOM 5862 N N . ARG B 1 345 ? 18.109 -27.359 -0.659 1 98.06 345 ARG B N 1
ATOM 5863 C CA . ARG B 1 345 ? 16.656 -27.328 -0.471 1 98.06 345 ARG B CA 1
ATOM 5864 C C . ARG B 1 345 ? 16.281 -26.656 0.85 1 98.06 345 ARG B C 1
ATOM 5866 O O . ARG B 1 345 ? 17 -26.797 1.842 1 98.06 345 ARG B O 1
ATOM 5873 N N . GLU B 1 346 ? 15.281 -25.953 0.884 1 98.62 346 GLU B N 1
ATOM 5874 C CA . GLU B 1 346 ? 14.805 -25.266 2.08 1 98.62 346 GLU B CA 1
ATOM 5875 C C . GLU B 1 346 ? 13.281 -25.344 2.184 1 98.62 346 GLU B C 1
ATOM 5877 O O . GLU B 1 346 ? 12.578 -25.234 1.177 1 98.62 346 GLU B O 1
ATOM 5882 N N . LEU B 1 347 ? 12.781 -25.625 3.375 1 98.81 347 LEU B N 1
ATOM 5883 C CA . LEU B 1 347 ? 11.359 -25.594 3.686 1 98.81 347 LEU B CA 1
ATOM 5884 C C . LEU B 1 347 ? 11.047 -24.469 4.668 1 98.81 347 LEU B C 1
ATOM 5886 O O . LEU B 1 347 ? 11.625 -24.406 5.754 1 98.81 347 LEU B O 1
ATOM 5890 N N . LYS B 1 348 ? 10.172 -23.562 4.277 1 98.75 348 LYS B N 1
ATOM 5891 C CA . LYS B 1 348 ? 9.711 -22.5 5.152 1 98.75 348 LYS B CA 1
ATOM 5892 C C . LYS B 1 348 ? 8.195 -22.562 5.336 1 98.75 348 LYS B C 1
ATOM 5894 O O . LYS B 1 348 ? 7.441 -22.297 4.395 1 98.75 348 LYS B O 1
ATOM 5899 N N . ILE B 1 349 ? 7.766 -22.891 6.52 1 98.75 349 ILE B N 1
ATOM 5900 C CA . ILE B 1 349 ? 6.355 -22.828 6.887 1 98.75 349 ILE B CA 1
ATOM 5901 C C . ILE B 1 349 ? 6.066 -21.516 7.625 1 98.75 349 ILE B C 1
ATOM 5903 O O . ILE B 1 349 ? 6.664 -21.25 8.672 1 98.75 349 ILE B O 1
ATOM 5907 N N . PHE B 1 350 ? 5.219 -20.734 7.082 1 98.44 350 PHE B N 1
ATOM 5908 C CA . PHE B 1 350 ? 4.832 -19.484 7.727 1 98.44 350 PHE B CA 1
ATOM 5909 C C . PHE B 1 350 ? 3.791 -19.734 8.812 1 98.44 350 PHE B C 1
ATOM 5911 O O . PHE B 1 350 ? 2.799 -20.422 8.578 1 98.44 350 PHE B O 1
ATOM 5918 N N . THR B 1 351 ? 4.039 -19.141 9.938 1 98.06 351 THR B N 1
ATOM 5919 C CA . THR B 1 351 ? 3.217 -19.328 11.125 1 98.06 351 THR B CA 1
ATOM 5920 C C . THR B 1 351 ? 2.613 -18.016 11.586 1 98.06 351 THR B C 1
ATOM 5922 O O . THR B 1 351 ? 2.783 -16.984 10.922 1 98.06 351 THR B O 1
ATOM 5925 N N . ASP B 1 352 ? 1.963 -18.047 12.695 1 95.88 352 ASP B N 1
ATOM 5926 C CA . ASP B 1 352 ? 1.375 -16.844 13.25 1 95.88 352 ASP B CA 1
ATOM 5927 C C . ASP B 1 352 ? 2.453 -15.812 13.586 1 95.88 352 ASP B C 1
ATOM 5929 O O . ASP B 1 352 ? 2.186 -14.609 13.602 1 95.88 352 ASP B O 1
ATOM 5933 N N . ARG B 1 353 ? 3.615 -16.297 13.797 1 96.44 353 ARG B N 1
ATOM 5934 C CA . ARG B 1 353 ? 4.699 -15.391 14.156 1 96.44 353 ARG B CA 1
ATOM 5935 C C . ARG B 1 353 ? 4.98 -14.406 13.031 1 96.44 353 ARG B C 1
ATOM 5937 O O . ARG B 1 353 ? 5.008 -13.195 13.25 1 96.44 353 ARG B O 1
ATOM 5944 N N . GLU B 1 354 ? 5.09 -14.852 11.773 1 95.81 354 GLU B N 1
ATOM 5945 C CA . GLU B 1 354 ? 5.395 -13.984 10.641 1 95.81 354 GLU B CA 1
ATOM 5946 C C . GLU B 1 354 ? 4.121 -13.484 9.969 1 95.81 354 GLU B C 1
ATOM 5948 O O . GLU B 1 354 ? 4.125 -12.438 9.32 1 95.81 354 GLU B O 1
ATOM 5953 N N . GLY B 1 355 ? 3.086 -14.234 10.18 1 95.19 355 GLY B N 1
ATOM 5954 C CA . GLY B 1 355 ? 1.913 -14.023 9.344 1 95.19 355 GLY B CA 1
ATOM 5955 C C . GLY B 1 355 ? 2.025 -14.68 7.984 1 95.19 355 GLY B C 1
ATOM 5956 O O . GLY B 1 355 ? 3.045 -15.297 7.668 1 95.19 355 GLY B O 1
ATOM 5957 N N . GLY B 1 356 ? 0.981 -14.625 7.195 1 96.69 356 GLY B N 1
ATOM 5958 C CA . GLY B 1 356 ? 0.946 -15.336 5.93 1 96.69 356 GLY B CA 1
ATOM 5959 C C . GLY B 1 356 ? 0.652 -16.812 6.086 1 96.69 356 GLY B C 1
ATOM 5960 O O . GLY B 1 356 ? 1.241 -17.656 5.391 1 96.69 356 GLY B O 1
ATOM 5961 N N . VAL B 1 357 ? -0.173 -17.141 7 1 97.06 357 VAL B N 1
ATOM 5962 C CA . VAL B 1 357 ? -0.396 -18.516 7.414 1 97.06 357 VAL B CA 1
ATOM 5963 C C . VAL B 1 357 ? -1.388 -19.188 6.465 1 97.06 357 VAL B C 1
ATOM 5965 O O . VAL B 1 357 ? -1.485 -20.422 6.426 1 97.06 357 VAL B O 1
ATOM 5968 N N . GLN B 1 358 ? -2.055 -18.344 5.684 1 96.38 358 GLN B N 1
ATOM 5969 C CA . GLN B 1 358 ? -3.09 -18.875 4.797 1 96.38 358 GLN B CA 1
ATOM 5970 C C . GLN B 1 358 ? -2.504 -19.281 3.451 1 96.38 358 GLN B C 1
ATOM 5972 O O . GLN B 1 358 ? -1.294 -19.188 3.236 1 96.38 358 GLN B O 1
ATOM 5977 N N . HIS B 1 359 ? -3.324 -19.781 2.576 1 95.75 359 HIS B N 1
ATOM 5978 C CA . HIS B 1 359 ? -2.961 -20.234 1.243 1 95.75 359 HIS B CA 1
ATOM 5979 C C . HIS B 1 359 ? -2.146 -19.188 0.496 1 95.75 359 HIS B C 1
ATOM 5981 O O . HIS B 1 359 ? -2.627 -18.078 0.255 1 95.75 359 HIS B O 1
ATOM 5987 N N . SER B 1 360 ? -0.895 -19.531 0.182 1 96.44 360 SER B N 1
ATOM 5988 C CA . SER B 1 360 ? 0.038 -18.672 -0.546 1 96.44 360 SER B CA 1
ATOM 5989 C C . SER B 1 360 ? 0.158 -17.297 0.11 1 96.44 360 SER B C 1
ATOM 5991 O O . SER B 1 360 ? 0.371 -16.297 -0.573 1 96.44 360 SER B O 1
ATOM 5993 N N . SER B 1 361 ? -0.19 -17.219 1.409 1 97.19 361 SER B N 1
ATOM 5994 C CA . SER B 1 361 ? 0.034 -16.062 2.271 1 97.19 361 SER B CA 1
ATOM 5995 C C . SER B 1 361 ? -0.816 -14.875 1.833 1 97.19 361 SER B C 1
ATOM 5997 O O . SER B 1 361 ? -0.38 -13.727 1.922 1 97.19 361 SER B O 1
ATOM 5999 N N . PHE B 1 362 ? -2.014 -15.109 1.33 1 94.94 362 PHE B N 1
ATOM 6000 C CA . PHE B 1 362 ? -2.842 -14.016 0.838 1 94.94 362 PHE B CA 1
ATOM 6001 C C . PHE B 1 362 ? -3.309 -13.125 1.987 1 94.94 362 PHE B C 1
ATOM 6003 O O . PHE B 1 362 ? -3.799 -12.016 1.765 1 94.94 362 PHE B O 1
ATOM 6010 N N . ASP B 1 363 ? -3.158 -13.602 3.264 1 95.06 363 ASP B N 1
ATOM 6011 C CA . ASP B 1 363 ? -3.568 -12.852 4.445 1 95.06 363 ASP B CA 1
ATOM 6012 C C . ASP B 1 363 ? -2.496 -11.844 4.852 1 95.06 363 ASP B C 1
ATOM 6014 O O . ASP B 1 363 ? -2.766 -10.922 5.629 1 95.06 363 ASP B O 1
ATOM 6018 N N . ASN B 1 364 ? -1.35 -12.016 4.43 1 95.06 364 ASN B N 1
ATOM 6019 C CA . ASN B 1 364 ? -0.208 -11.141 4.668 1 95.06 364 ASN B CA 1
ATOM 6020 C C . ASN B 1 364 ? 0.988 -11.531 3.803 1 95.06 364 ASN B C 1
ATOM 6022 O O . ASN B 1 364 ? 1.911 -12.195 4.277 1 95.06 364 ASN B O 1
ATOM 6026 N N . SER B 1 365 ? 1.059 -11 2.664 1 97.06 365 SER B N 1
ATOM 6027 C CA . SER B 1 365 ? 1.963 -11.539 1.651 1 97.06 365 SER B CA 1
ATOM 6028 C C . SER B 1 365 ? 3.369 -10.977 1.812 1 97.06 365 SER B C 1
ATOM 6030 O O . SER B 1 365 ? 4.336 -11.547 1.31 1 97.06 365 SER B O 1
ATOM 6032 N N . ILE B 1 366 ? 3.504 -9.875 2.494 1 97.44 366 ILE B N 1
ATOM 6033 C CA . ILE B 1 366 ? 4.746 -9.117 2.414 1 97.44 366 ILE B CA 1
ATOM 6034 C C . ILE B 1 366 ? 5.875 -9.898 3.078 1 97.44 366 ILE B C 1
ATOM 6036 O O . ILE B 1 366 ? 6.984 -9.969 2.545 1 97.44 366 ILE B O 1
ATOM 6040 N N . ASN B 1 367 ? 5.645 -10.484 4.25 1 97.19 367 ASN B N 1
ATOM 6041 C CA . ASN B 1 367 ? 6.715 -11.219 4.922 1 97.19 367 ASN B CA 1
ATOM 6042 C C . ASN B 1 367 ? 7.141 -12.445 4.121 1 97.19 367 ASN B C 1
ATOM 6044 O O . ASN B 1 367 ? 8.336 -12.711 3.979 1 97.19 367 ASN B O 1
ATOM 6048 N N . ALA B 1 368 ? 6.172 -13.172 3.615 1 98.31 368 ALA B N 1
ATOM 6049 C CA . ALA B 1 368 ? 6.465 -14.336 2.791 1 98.31 368 ALA B CA 1
ATOM 6050 C C . ALA B 1 368 ? 7.152 -13.93 1.489 1 98.31 368 ALA B C 1
ATOM 6052 O O . ALA B 1 368 ? 8.133 -14.555 1.08 1 98.31 368 ALA B O 1
ATOM 6053 N N . GLY B 1 369 ? 6.617 -12.898 0.854 1 98.62 369 GLY B N 1
ATOM 6054 C CA . GLY B 1 369 ? 7.199 -12.414 -0.389 1 98.62 369 GLY B CA 1
ATOM 6055 C C . GLY B 1 369 ? 8.633 -11.945 -0.234 1 98.62 369 GLY B C 1
ATOM 6056 O O . GLY B 1 369 ? 9.477 -12.227 -1.087 1 98.62 369 GLY B O 1
ATOM 6057 N N . HIS B 1 370 ? 8.93 -11.25 0.819 1 98.69 370 HIS B N 1
ATOM 6058 C CA . HIS B 1 370 ? 10.289 -10.789 1.072 1 98.69 370 HIS B CA 1
ATOM 6059 C C . HIS B 1 370 ? 11.227 -11.953 1.351 1 98.69 370 HIS B C 1
ATOM 6061 O O . HIS B 1 370 ? 12.398 -11.922 0.946 1 98.69 370 HIS B O 1
ATOM 6067 N N . TYR B 1 371 ? 10.734 -12.922 2.07 1 98.69 371 TYR B N 1
ATOM 6068 C CA . TYR B 1 371 ? 11.531 -14.125 2.289 1 98.69 371 TYR B CA 1
ATOM 6069 C C . TYR B 1 371 ? 11.914 -14.773 0.965 1 98.69 371 TYR B C 1
ATOM 6071 O O . TYR B 1 371 ? 13.078 -15.125 0.753 1 98.69 371 TYR B O 1
ATOM 6079 N N . ILE B 1 372 ? 11.008 -14.898 0.104 1 98.88 372 ILE B N 1
ATOM 6080 C CA . ILE B 1 372 ? 11.211 -15.492 -1.212 1 98.88 372 ILE B CA 1
ATOM 6081 C C . ILE B 1 372 ? 12.156 -14.617 -2.031 1 98.88 372 ILE B C 1
ATOM 6083 O O . ILE B 1 372 ? 13.109 -15.117 -2.637 1 98.88 372 ILE B O 1
ATOM 6087 N N . ALA B 1 373 ? 11.906 -13.312 -2.023 1 98.94 373 ALA B N 1
ATOM 6088 C CA . ALA B 1 373 ? 12.742 -12.398 -2.799 1 98.94 373 ALA B CA 1
ATOM 6089 C C . ALA B 1 373 ? 14.195 -12.461 -2.338 1 98.94 373 ALA B C 1
ATOM 6091 O O . ALA B 1 373 ? 15.117 -12.469 -3.162 1 98.94 373 ALA B O 1
ATOM 6092 N N . ASP B 1 374 ? 14.398 -12.477 -1.027 1 98.94 374 ASP B N 1
ATOM 6093 C CA . ASP B 1 374 ? 15.75 -12.562 -0.479 1 98.94 374 ASP B CA 1
ATOM 6094 C C . ASP B 1 374 ? 16.422 -13.875 -0.872 1 98.94 374 ASP B C 1
ATOM 6096 O O . ASP B 1 374 ? 17.578 -13.883 -1.294 1 98.94 374 ASP B O 1
ATOM 6100 N N . TRP B 1 375 ? 15.703 -14.953 -0.753 1 98.88 375 TRP B N 1
ATOM 6101 C CA . TRP B 1 375 ? 16.25 -16.266 -1.094 1 98.88 375 TRP B CA 1
ATOM 6102 C C . TRP B 1 375 ? 16.656 -16.312 -2.564 1 98.88 375 TRP B C 1
ATOM 6104 O O . TRP B 1 375 ? 17.734 -16.812 -2.9 1 98.88 375 TRP B O 1
ATOM 6114 N N . VAL B 1 376 ? 15.812 -15.812 -3.434 1 98.94 376 VAL B N 1
ATOM 6115 C CA . VAL B 1 376 ? 16.062 -15.812 -4.871 1 98.94 376 VAL B CA 1
ATOM 6116 C C . VAL B 1 376 ? 17.297 -14.953 -5.176 1 98.94 376 VAL B C 1
ATOM 6118 O O . VAL B 1 376 ? 18.172 -15.359 -5.945 1 98.94 376 VAL B O 1
ATOM 6121 N N . ALA B 1 377 ? 17.328 -13.773 -4.594 1 98.88 377 ALA B N 1
ATOM 6122 C CA . ALA B 1 377 ? 18.453 -12.883 -4.824 1 98.88 377 ALA B CA 1
ATOM 6123 C C . ALA B 1 377 ? 19.766 -13.523 -4.379 1 98.88 377 ALA B C 1
ATOM 6125 O O . ALA B 1 377 ? 20.766 -13.477 -5.098 1 98.88 377 ALA B O 1
ATOM 6126 N N . GLU B 1 378 ? 19.766 -14.141 -3.209 1 98.75 378 GLU B N 1
ATOM 6127 C CA . GLU B 1 378 ? 20.953 -14.82 -2.697 1 98.75 378 GLU B CA 1
ATOM 6128 C C . GLU B 1 378 ? 21.375 -15.977 -3.609 1 98.75 378 GLU B C 1
ATOM 6130 O O . GLU B 1 378 ? 22.562 -16.203 -3.826 1 98.75 378 GLU B O 1
ATOM 6135 N N . THR B 1 379 ? 20.391 -16.656 -4.164 1 98.81 379 THR B N 1
ATOM 6136 C CA . THR B 1 379 ? 20.625 -17.859 -4.957 1 98.81 379 THR B CA 1
ATOM 6137 C C . THR B 1 379 ? 21.094 -17.5 -6.363 1 98.81 379 THR B C 1
ATOM 6139 O O . THR B 1 379 ? 21.969 -18.156 -6.922 1 98.81 379 THR B O 1
ATOM 6142 N N . LEU B 1 380 ? 20.531 -16.406 -6.926 1 98.69 380 LEU B N 1
ATOM 6143 C CA . LEU B 1 380 ? 20.797 -16.078 -8.32 1 98.69 380 LEU B CA 1
ATOM 6144 C C . LEU B 1 380 ? 21.844 -14.969 -8.43 1 98.69 380 LEU B C 1
ATOM 6146 O O . LEU B 1 380 ? 22.203 -14.555 -9.539 1 98.69 380 LEU B O 1
ATOM 6150 N N . GLY B 1 381 ? 22.281 -14.461 -7.332 1 97.62 381 GLY B N 1
ATOM 6151 C CA . GLY B 1 381 ? 23.344 -13.477 -7.34 1 97.62 381 GLY B CA 1
ATOM 6152 C C . GLY B 1 381 ? 22.844 -12.047 -7.434 1 97.62 381 GLY B C 1
ATOM 6153 O O . GLY B 1 381 ? 23.453 -11.219 -8.109 1 97.62 381 GLY B O 1
ATOM 6154 N N . GLY B 1 382 ? 21.688 -11.773 -6.848 1 97.75 382 GLY B N 1
ATOM 6155 C CA . GLY B 1 382 ? 21.219 -10.414 -6.664 1 97.75 382 GLY B CA 1
ATOM 6156 C C . GLY B 1 382 ? 21.766 -9.75 -5.414 1 97.75 382 GLY B C 1
ATOM 6157 O O . GLY B 1 382 ? 22.906 -10.016 -5.023 1 97.75 382 GLY B O 1
ATOM 6158 N N . ARG B 1 383 ? 21.031 -8.812 -4.879 1 97.88 383 ARG B N 1
ATOM 6159 C CA . ARG B 1 383 ? 21.453 -8.133 -3.652 1 97.88 383 ARG B CA 1
ATOM 6160 C C . ARG B 1 383 ? 20.312 -8.094 -2.639 1 97.88 383 ARG B C 1
ATOM 6162 O O . ARG B 1 383 ? 19.141 -8.016 -3.018 1 97.88 383 ARG B O 1
ATOM 6169 N N . VAL B 1 384 ? 20.672 -8.133 -1.394 1 97.94 384 VAL B N 1
ATOM 6170 C CA . VAL B 1 384 ? 19.641 -8.125 -0.359 1 97.94 384 VAL B CA 1
ATOM 6171 C C . VAL B 1 384 ? 19.844 -6.938 0.574 1 97.94 384 VAL B C 1
ATOM 6173 O O . VAL B 1 384 ? 19.156 -6.809 1.591 1 97.94 384 VAL B O 1
ATOM 6176 N N . ALA B 1 385 ? 20.906 -6.125 0.266 1 96 385 ALA B N 1
ATOM 6177 C CA . ALA B 1 385 ? 21.203 -4.93 1.052 1 96 385 ALA B CA 1
ATOM 6178 C C . ALA B 1 385 ? 21.641 -3.779 0.152 1 96 385 ALA B C 1
ATOM 6180 O O . ALA B 1 385 ? 22.109 -4.004 -0.966 1 96 385 ALA B O 1
#

Foldseek 3Di:
DDPPAVPAPQLRLLLLLLVLLPADVVLVCQLCVVLNVCRVPPDPVSLVSSLVSLLVQLVVLQVVLVVCVVVVNLLSSLVSLSSSLSSLLSSLLQDFPPPPCSLVSLVSSVVSNVSSCVSNVHQWDWDWFDDDNGTKIKIKGFAPPDDWAFAEEEEEEAQEDARSSVVSSCLQVLLSPQRYMYIYIDDQLYRCNCSPVVRADAQQLLRVLVSVLVVQVPDGRHDQQQYAYEYAANGLLNRLNNCLVPVSHQEYEYLFHDAQVLVLLVVVVVVAFDANHPPRQSSLCSRHNDPHSVRSSVRSNSRHCPPGQCSRQHEYEQEAACPERSHHCVRSVVSQVSNPNYPHYYYYYDYPVQALNYRSSSNHNPSVSLVVSVVSCVSRVTHND/DDPPAVQAPQLRLLLLLLVLLPADVVLVCQLCVVLNVCRVPPDPVSLVSSLVSLLVQLVVLQVVLVVCVVVVNLLSSLVSLSSSLSSLLSSLLQDFPPPPCSLVSLVSSVVSNVSSCVSNVHQWDWDWFDDDNGTKIKIKGFAPPDDWAFAEEEEEEAQEDARSSVVSSCLQVLLSPQRYMYIYIDDQLYRCNCSPVVRADAQQLLRVLVSVLVVQVPDGRHDQQQYAYEYAALGLLNRLNNCLVPVSHQEYEYLFHDAQVLVLLVVVVVVAFDANHPPRQSSLCSRHNDPHSVRSSVRSNSRHCVPRQCSRQHEYEQEAACPERSHHCVRSVVSQVSNVNYPHYYYYYDYPVQALNYRSSSNHNPSVSLVVSVVSCVSRVTHND